Protein AF-0000000084493066 (afdb_homodimer)

Organism: NCBI:txid1637975

Foldseek 3Di:
DDPPPPPPCPPPPPDDPPVVVLVLLLVLLLVLLLVCCLVPNDVVDFLCSSCVSSPHHSVSSCVNPVTSVRSLVVNCVVCVVLLAQDQDQPLALQQLVRQLVSLVVSLVSCVVSSSNVRCVVPLVPDVVVVVVVVVSVVVQLVRNLVSLVVCVVVVFFDPPDDSSVLSVVLRVCSNCQNCCCVVPVDHDDSSVNSVVNCVNGGDPVSSCVSNVVVVHPDD/DDPPPPPPCPPPPPDDPPVVVLVLLLVLLLVLLLVCCLVPNDVVDFLCSSCVSSPHHSVSSCVNPVTSVRSLVVNCVVCVVLLAQDQDQPLALQQLVRQLVSLVVSLVSCVVSSSNVRCVVPLVPDVVVVVVVVVSVVVQLVRNLVSLVVCVVVVFFDPPDDSSVLSVVLRVCSNCQNCCCVVPVDHDDSSVNSVVNCVNGGDPVSSCVSCVVVVHPDD

InterPro domains:
  IPR001647 DNA-binding HTH domain, TetR-type [PF00440] (29-75)
  IPR001647 DNA-binding HTH domain, TetR-type [PR00455] (29-42)
  IPR001647 DNA-binding HTH domain, TetR-type [PR00455] (50-73)
  IPR001647 DNA-binding HTH domain, TetR-type [PS50977] (23-83)
  IPR009057 Homedomain-like superfamily [SSF46689] (17-90)
  IPR023772 DNA-binding HTH domain, TetR-type, conserved site [PS01081] (41-72)
  IPR036271 Tetracyclin repressor-like, C-terminal domain superfamily [SSF48498] (102-202)
  IPR050624 Nucleoid occlusion factor SlmA/HTH-type transcriptional regulator [PTHR43479] (20-199)

Radius of gyration: 29.88 Å; Cα contacts (8 Å, |Δi|>4): 413; chains: 2; bounding box: 154×66×51 Å

Nearest PDB structures (foldseek):
  5gpa-assembly1_A  TM=7.083E-01  e=5.013E-06  Halalkalibacterium halodurans C-125
  3q0v-assembly1_A  TM=7.610E-01  e=1.701E-05  Mycobacterium tuberculosis
  2id3-assembly1_A  TM=6.764E-01  e=6.650E-05  Streptomyces coelicolor
  2w53-assembly1_A  TM=7.267E-01  e=1.225E-04  Stenotrophomonas maltophilia
  5icj-assembly1_B  TM=6.086E-01  e=8.026E-05  Mycobacterium tuberculosis

Sequence (438 aa):
MSERDEGQLVGVFPSIPKQIRAQKKRLALLESGRSLFIEKGYEQTTAKDIASHAGVATGTFYRYFSDKRQLLLALLEDKMEELLPPVPNWMHRNPEQLLTSLLEHYINSLEAIGIHRVLPELLPKDPELSEVMLEARKSLHARIYKGLQSAKDEGLTWEDLDLDTVTWTIILMVENSPEKEEQSGSPLEYDEMAKVICRLVFPPQIMEKMYESNGETKRMSERDEGQLVGVFPSIPKQIRAQKKRLALLESGRSLFIEKGYEQTTAKDIASHAGVATGTFYRYFSDKRQLLLALLEDKMEELLPPVPNWMHRNPEQLLTSLLEHYINSLEAIGIHRVLPELLPKDPELSEVMLEARKSLHARIYKGLQSAKDEGLTWEDLDLDTVTWTIILMVENSPEKEEQSGSPLEYDEMAKVICRLVFPPQIMEKMYESNGETKR

Solvent-accessible surface area (backbone atoms only — not comparable to full-atom values): 24778 Å² total; per-residue (Å²): 137,83,82,78,79,78,76,78,78,74,72,76,69,79,73,72,52,69,66,58,50,51,50,50,50,51,50,36,39,47,54,28,38,51,52,41,30,61,73,64,29,62,88,74,49,47,60,57,55,23,16,53,69,44,72,45,54,54,69,59,43,53,74,76,26,91,44,62,64,55,45,48,52,50,51,46,63,74,40,42,76,60,70,46,79,83,73,73,64,71,80,47,56,50,45,46,60,52,41,21,52,52,47,50,51,44,52,53,51,37,61,69,67,38,60,74,75,48,42,67,65,41,39,75,76,29,67,69,59,36,50,53,53,48,49,52,45,38,53,50,47,52,54,45,34,52,41,50,48,54,34,41,76,70,66,47,34,56,85,87,58,55,59,66,60,47,40,50,49,51,51,49,50,60,73,43,47,89,46,35,33,79,54,66,73,45,78,79,48,48,59,55,52,19,48,54,52,43,56,71,43,27,44,68,71,50,51,52,49,38,27,49,78,63,72,45,69,88,126,137,86,80,78,78,78,76,77,80,74,72,77,69,79,74,72,54,71,65,58,50,49,50,48,52,53,49,36,40,47,55,28,39,50,53,40,30,60,74,63,28,60,88,73,50,47,60,57,56,24,14,54,69,44,71,45,54,54,68,58,43,53,75,76,27,91,44,60,64,54,46,49,52,50,51,47,63,74,40,42,76,60,72,47,80,83,73,74,65,70,80,47,58,50,46,46,62,51,42,20,52,52,48,48,53,45,53,52,50,38,62,69,67,39,60,75,75,47,43,66,66,42,39,77,76,30,65,68,61,35,49,53,52,49,50,52,43,38,53,48,47,53,53,45,36,51,40,50,49,53,34,40,76,71,65,46,37,56,86,87,58,54,58,67,59,48,40,50,49,50,50,51,51,59,73,44,46,88,46,35,31,79,56,68,72,44,75,79,50,48,58,55,52,19,46,53,52,42,58,72,43,27,44,68,72,51,52,54,51,36,25,50,76,63,71,46,70,88,126

Structure (mmCIF, N/CA/C/O backbone):
data_AF-0000000084493066-model_v1
#
loop_
_entity.id
_entity.type
_entity.pdbx_description
1 polymer 'AcrR family transcriptional regulator'
#
loop_
_atom_site.group_PDB
_atom_site.id
_atom_site.type_symbol
_atom_site.label_atom_id
_atom_site.label_alt_id
_atom_site.label_comp_id
_atom_site.label_asym_id
_atom_site.label_entity_id
_atom_site.label_seq_id
_atom_site.pdbx_PDB_ins_code
_atom_site.Cartn_x
_atom_site.Cartn_y
_atom_site.Cartn_z
_atom_site.occupancy
_atom_site.B_iso_or_equiv
_atom_site.auth_seq_id
_atom_site.auth_comp_id
_atom_site.auth_asym_id
_atom_site.auth_atom_id
_atom_site.pdbx_PDB_model_num
ATOM 1 N N . MET A 1 1 ? 76.062 35.188 25.078 1 29.89 1 MET A N 1
ATOM 2 C CA . MET A 1 1 ? 74.688 34.906 25.328 1 29.89 1 MET A CA 1
ATOM 3 C C . MET A 1 1 ? 73.875 35.031 24.047 1 29.89 1 MET A C 1
ATOM 5 O O . MET A 1 1 ? 73.562 36.156 23.594 1 29.89 1 MET A O 1
ATOM 9 N N . SER A 1 2 ? 74.062 34.125 22.953 1 36.69 2 SER A N 1
ATOM 10 C CA . SER A 1 2 ? 73.5 34 21.594 1 36.69 2 SER A CA 1
ATOM 11 C C . SER A 1 2 ? 72 33.812 21.594 1 36.69 2 SER A C 1
ATOM 13 O O . SER A 1 2 ? 71.5 32.938 22.266 1 36.69 2 SER A O 1
ATOM 15 N N . GLU A 1 3 ? 71.188 34.875 21.438 1 36.28 3 GLU A N 1
ATOM 16 C CA . GLU A 1 3 ? 69.75 35 21.297 1 36.28 3 GLU A CA 1
ATOM 17 C C . GLU A 1 3 ? 69.25 34.094 20.172 1 36.28 3 GLU A C 1
ATOM 19 O O . GLU A 1 3 ? 69.562 34.281 19 1 36.28 3 GLU A O 1
ATOM 24 N N . ARG A 1 4 ? 69.062 32.719 20.359 1 38.09 4 ARG A N 1
ATOM 25 C CA . ARG A 1 4 ? 68.438 31.75 19.5 1 38.09 4 ARG A CA 1
ATOM 26 C C . ARG A 1 4 ? 67.062 32.25 19.078 1 38.09 4 ARG A C 1
ATOM 28 O O . ARG A 1 4 ? 66.25 32.625 19.922 1 38.09 4 ARG A O 1
ATOM 35 N N . ASP A 1 5 ? 66.938 32.906 17.875 1 36.44 5 ASP A N 1
ATOM 36 C CA . ASP A 1 5 ? 65.75 33.25 17.094 1 36.44 5 ASP A CA 1
ATOM 37 C C . ASP A 1 5 ? 64.75 32.062 17.016 1 36.44 5 ASP A C 1
ATOM 39 O O . ASP A 1 5 ? 65.062 31.047 16.406 1 36.44 5 ASP A O 1
ATOM 43 N N . GLU A 1 6 ? 64.062 31.656 18.078 1 35.25 6 GLU A N 1
ATOM 44 C CA . GLU A 1 6 ? 62.969 30.688 18.062 1 35.25 6 GLU A CA 1
ATOM 45 C C . GLU A 1 6 ? 61.906 31.047 17.031 1 35.25 6 GLU A C 1
ATOM 47 O O . GLU A 1 6 ? 61.094 31.938 17.266 1 35.25 6 GLU A O 1
ATOM 52 N N . GLY A 1 7 ? 62.25 31.234 15.695 1 36.12 7 GLY A N 1
ATOM 53 C CA . GLY A 1 7 ? 61.25 31.391 14.641 1 36.12 7 GLY A CA 1
ATOM 54 C C . GLY A 1 7 ? 60.094 30.438 14.758 1 36.12 7 GLY A C 1
ATOM 55 O O . GLY A 1 7 ? 60.281 29.219 14.773 1 36.12 7 GLY A O 1
ATOM 56 N N . GLN A 1 8 ? 58.969 30.766 15.469 1 36.16 8 GLN A N 1
ATOM 57 C CA . GLN A 1 8 ? 57.688 30.109 15.57 1 36.16 8 GLN A CA 1
ATOM 58 C C . GLN A 1 8 ? 57.188 29.656 14.195 1 36.16 8 GLN A C 1
ATOM 60 O O . GLN A 1 8 ? 57.062 30.484 13.281 1 36.16 8 GLN A O 1
ATOM 65 N N . LEU A 1 9 ? 57.469 28.484 13.594 1 34.78 9 LEU A N 1
ATOM 66 C CA . LEU A 1 9 ? 56.844 27.766 12.492 1 34.78 9 LEU A CA 1
ATOM 67 C C . LEU A 1 9 ? 55.312 27.844 12.586 1 34.78 9 LEU A C 1
ATOM 69 O O . LEU A 1 9 ? 54.719 27.156 13.406 1 34.78 9 LEU A O 1
ATOM 73 N N . VAL A 1 10 ? 54.656 29 12.68 1 38.62 10 VAL A N 1
ATOM 74 C CA . VAL A 1 10 ? 53.219 29.016 12.484 1 38.62 10 VAL A CA 1
ATOM 75 C C . VAL A 1 10 ? 52.844 28.25 11.219 1 38.62 10 VAL A C 1
ATOM 77 O O . VAL A 1 10 ? 53.188 28.672 10.109 1 38.62 10 VAL A O 1
ATOM 80 N N . GLY A 1 11 ? 53 26.984 11.117 1 37.75 11 GLY A N 1
ATOM 81 C CA . GLY A 1 11 ? 52.5 26.172 10.023 1 37.75 11 GLY A CA 1
ATOM 82 C C . GLY A 1 11 ? 51.156 26.609 9.531 1 37.75 11 GLY A C 1
ATOM 83 O O . GLY A 1 11 ? 50.25 26.938 10.328 1 37.75 11 GLY A O 1
ATOM 84 N N . VAL A 1 12 ? 51 27.359 8.477 1 39.47 12 VAL A N 1
ATOM 85 C CA . VAL A 1 12 ? 49.812 27.625 7.688 1 39.47 12 VAL A CA 1
ATOM 86 C C . VAL A 1 12 ? 49 26.344 7.516 1 39.47 12 VAL A C 1
ATOM 88 O O . VAL A 1 12 ? 49.438 25.391 6.898 1 39.47 12 VAL A O 1
ATOM 91 N N . PHE A 1 13 ? 48.344 25.812 8.492 1 43.25 13 PHE A N 1
ATOM 92 C CA . PHE A 1 13 ? 47.406 24.719 8.211 1 43.25 13 PHE A CA 1
ATOM 93 C C . PHE A 1 13 ? 46.656 24.984 6.91 1 43.25 13 PHE A C 1
ATOM 95 O O . PHE A 1 13 ? 46.219 26.109 6.648 1 43.25 13 PHE A O 1
ATOM 102 N N . PRO A 1 14 ? 46.906 24.359 5.844 1 44.47 14 PRO A N 1
ATOM 103 C CA . PRO A 1 14 ? 46.188 24.578 4.586 1 44.47 14 PRO A CA 1
ATOM 104 C C . PRO A 1 14 ? 44.656 24.703 4.777 1 44.47 14 PRO A C 1
ATOM 106 O O . PRO A 1 14 ? 44.062 23.953 5.547 1 44.47 14 PRO A O 1
ATOM 109 N N . SER A 1 15 ? 44.094 25.875 4.875 1 49.03 15 SER A N 1
ATOM 110 C CA . SER A 1 15 ? 42.688 26.188 4.883 1 49.03 15 SER A CA 1
ATOM 111 C C . SER A 1 15 ? 41.938 25.359 3.84 1 49.03 15 SER A C 1
ATOM 113 O O . SER A 1 15 ? 42.406 25.203 2.709 1 49.03 15 SER A O 1
ATOM 115 N N . ILE A 1 16 ? 41.344 24.234 4.211 1 57.19 16 ILE A N 1
ATOM 116 C CA . ILE A 1 16 ? 40.469 23.484 3.32 1 57.19 16 ILE A CA 1
ATOM 117 C C . ILE A 1 16 ? 39.75 24.438 2.357 1 57.19 16 ILE A C 1
ATOM 119 O O . ILE A 1 16 ? 39.219 25.469 2.773 1 57.19 16 ILE A O 1
ATOM 123 N N . PRO A 1 17 ? 39.938 24.219 1.046 1 61.41 17 PRO A N 1
ATOM 124 C CA . PRO A 1 17 ? 39.312 25.094 0.057 1 61.41 17 PRO A CA 1
ATOM 125 C C . PRO A 1 17 ? 37.844 25.359 0.349 1 61.41 17 PRO A C 1
ATOM 127 O O . PRO A 1 17 ? 37.156 24.5 0.888 1 61.41 17 PRO A O 1
ATOM 130 N N . LYS A 1 18 ? 37.406 26.578 0.204 1 67.31 18 LYS A N 1
ATOM 131 C CA . LYS A 1 18 ? 36.062 27.078 0.444 1 67.31 18 LYS A CA 1
ATOM 132 C C . LYS A 1 18 ? 35.031 26.109 -0.131 1 67.31 18 LYS A C 1
ATOM 134 O O . LYS A 1 18 ? 33.969 25.875 0.482 1 67.31 18 LYS A O 1
ATOM 139 N N . GLN A 1 19 ? 35.406 25.453 -1.219 1 72.69 19 GLN A N 1
ATOM 140 C CA . GLN A 1 19 ? 34.469 24.562 -1.896 1 72.69 19 GLN A CA 1
ATOM 141 C C . GLN A 1 19 ? 34.281 23.281 -1.104 1 72.69 19 GLN A C 1
ATOM 143 O O . GLN A 1 19 ? 33.156 22.781 -1.002 1 72.69 19 GLN A O 1
ATOM 148 N N . ILE A 1 20 ? 35.406 22.812 -0.565 1 74.31 20 ILE A N 1
ATOM 149 C CA . ILE A 1 20 ? 35.312 21.578 0.209 1 74.31 20 ILE A CA 1
ATOM 150 C C . ILE A 1 20 ? 34.562 21.828 1.51 1 74.31 20 ILE A C 1
ATOM 152 O O . ILE A 1 20 ? 33.75 21 1.932 1 74.31 20 ILE A O 1
ATOM 156 N N . ARG A 1 21 ? 34.844 22.938 2.1 1 75 21 ARG A N 1
ATOM 157 C CA . ARG A 1 21 ? 34.156 23.297 3.33 1 75 21 ARG A CA 1
ATOM 158 C C . ARG A 1 21 ? 32.656 23.469 3.084 1 75 21 ARG A C 1
ATOM 160 O O . ARG A 1 21 ? 31.828 23.062 3.904 1 75 21 ARG A O 1
ATOM 167 N N . ALA A 1 22 ? 32.375 24.109 1.994 1 81.25 22 ALA A N 1
ATOM 168 C CA . ALA A 1 22 ? 30.984 24.312 1.622 1 81.25 22 ALA A CA 1
ATOM 169 C C . ALA A 1 22 ? 30.266 22.969 1.421 1 81.25 22 ALA A C 1
ATOM 171 O O . ALA A 1 22 ? 29.141 22.797 1.887 1 81.25 22 ALA A O 1
ATOM 172 N N . GLN A 1 23 ? 30.969 22.094 0.853 1 86.25 23 GLN A N 1
ATOM 173 C CA . GLN A 1 23 ? 30.391 20.766 0.607 1 86.25 23 GLN A CA 1
ATOM 174 C C . GLN A 1 23 ? 30.203 20 1.912 1 86.25 23 GLN A C 1
ATOM 176 O O . GLN A 1 23 ? 29.203 19.297 2.084 1 86.25 23 GLN A O 1
ATOM 181 N N . LYS A 1 24 ? 31.125 20.188 2.773 1 89.44 24 LYS A N 1
ATOM 182 C CA . LYS A 1 24 ? 31.031 19.516 4.066 1 89.44 24 LYS A CA 1
ATOM 183 C C . LYS A 1 24 ? 29.844 20.047 4.879 1 89.44 24 LYS A C 1
ATOM 185 O O . LYS A 1 24 ? 29.125 19.266 5.512 1 89.44 24 LYS A O 1
ATOM 190 N N . LYS A 1 25 ? 29.688 21.359 4.855 1 91.62 25 LYS A N 1
ATOM 191 C CA . LYS A 1 25 ? 28.578 21.953 5.578 1 91.62 25 LYS A CA 1
ATOM 192 C C . LYS A 1 25 ? 27.234 21.516 4.988 1 91.62 25 LYS A C 1
ATOM 194 O O . LYS A 1 25 ? 26.312 21.203 5.727 1 91.62 25 LYS A O 1
ATOM 199 N N . ARG A 1 26 ? 27.188 21.516 3.709 1 93.31 26 ARG A N 1
ATOM 200 C CA . ARG A 1 26 ? 25.969 21.078 3.043 1 93.31 26 ARG A CA 1
ATOM 201 C C . ARG A 1 26 ? 25.625 19.641 3.424 1 93.31 26 ARG A C 1
ATOM 203 O O . ARG A 1 26 ? 24.469 19.328 3.736 1 93.31 26 ARG A O 1
ATOM 210 N N . LEU A 1 27 ? 26.672 18.812 3.432 1 94.62 27 LEU A N 1
ATOM 211 C CA . LEU A 1 27 ? 26.469 17.406 3.77 1 94.62 27 LEU A CA 1
ATOM 212 C C . LEU A 1 27 ? 26.047 17.25 5.227 1 94.62 27 LEU A C 1
ATOM 214 O O . LEU A 1 27 ? 25.203 16.422 5.547 1 94.62 27 LEU A O 1
ATOM 218 N N . ALA A 1 28 ? 26.641 18.047 6.039 1 95.56 28 ALA A N 1
ATOM 219 C CA . ALA A 1 28 ? 26.281 18.016 7.453 1 95.56 28 ALA A CA 1
ATOM 220 C C . ALA A 1 28 ? 24.812 18.391 7.656 1 95.56 28 ALA A C 1
ATOM 222 O O . ALA A 1 28 ? 24.109 17.781 8.469 1 95.56 28 ALA A O 1
ATOM 223 N N . LEU A 1 29 ? 24.406 19.375 6.938 1 96.56 29 LEU A N 1
ATOM 224 C CA . LEU A 1 29 ? 23 19.797 7.016 1 96.56 29 LEU A CA 1
ATOM 225 C C . LEU A 1 29 ? 22.078 18.719 6.5 1 96.56 29 LEU A C 1
ATOM 227 O O . LEU A 1 29 ? 21.031 18.438 7.113 1 96.56 29 LEU A O 1
ATOM 231 N N . LEU A 1 30 ? 22.469 18.078 5.445 1 96 30 LEU A N 1
ATOM 232 C CA . LEU A 1 30 ? 21.656 17 4.879 1 96 30 LEU A CA 1
ATOM 233 C C . LEU A 1 30 ? 21.531 15.844 5.863 1 96 30 LEU A C 1
ATOM 235 O O . LEU A 1 30 ? 20.422 15.359 6.117 1 96 30 LEU A O 1
ATOM 239 N N . GLU A 1 31 ? 22.594 15.461 6.465 1 95.88 31 GLU A N 1
ATOM 240 C CA . GLU A 1 31 ? 22.594 14.336 7.398 1 95.88 31 GLU A CA 1
ATOM 241 C C . GLU A 1 31 ? 21.828 14.68 8.672 1 95.88 31 GLU A C 1
ATOM 243 O O . GLU A 1 31 ? 21.125 13.828 9.219 1 95.88 31 GLU A O 1
ATOM 248 N N . SER A 1 32 ? 21.953 15.883 9.094 1 97.38 32 SER A N 1
ATOM 249 C CA . SER A 1 32 ? 21.219 16.344 10.266 1 97.38 32 SER A CA 1
ATOM 250 C C . SER A 1 32 ? 19.719 16.375 9.984 1 97.38 32 SER A C 1
ATOM 252 O O . SER A 1 32 ? 18.922 15.93 10.812 1 97.38 32 SER A O 1
ATOM 254 N N . GLY A 1 33 ? 19.375 16.922 8.812 1 96.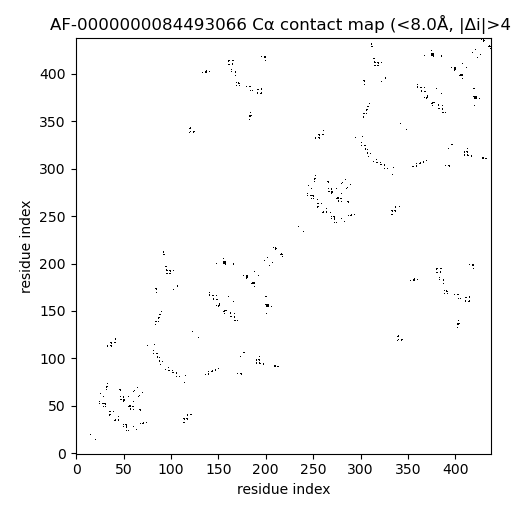56 33 GLY A N 1
ATOM 255 C CA . GLY A 1 33 ? 17.984 16.922 8.414 1 96.56 33 GLY A CA 1
ATOM 256 C C . GLY A 1 33 ? 17.391 15.523 8.359 1 96.56 33 GLY A C 1
ATOM 257 O O . GLY A 1 33 ? 16.297 15.281 8.891 1 96.56 33 GLY A O 1
ATOM 258 N N . ARG A 1 34 ? 18.109 14.625 7.773 1 95.19 34 ARG A N 1
ATOM 259 C CA . ARG A 1 34 ? 17.672 13.242 7.684 1 95.19 34 ARG A CA 1
ATOM 260 C C . ARG A 1 34 ? 17.406 12.656 9.062 1 95.19 34 ARG A C 1
ATOM 262 O O . ARG A 1 34 ? 16.328 12.117 9.32 1 95.19 34 ARG A O 1
ATOM 269 N N . SER A 1 35 ? 18.359 12.812 9.938 1 96.31 35 SER A N 1
ATOM 270 C CA . SER A 1 35 ? 18.25 12.273 11.289 1 96.31 35 SER A CA 1
ATOM 271 C C . SER A 1 35 ? 17.047 12.852 12.023 1 96.31 35 SER A C 1
ATOM 273 O O . SER A 1 35 ? 16.266 12.109 12.625 1 96.31 35 SER A O 1
ATOM 275 N N . LEU A 1 36 ? 16.891 14.078 11.898 1 96.94 36 LEU A N 1
ATOM 276 C CA . LEU A 1 36 ? 15.828 14.758 12.641 1 96.94 36 LEU A CA 1
ATOM 277 C C . LEU A 1 36 ? 14.453 14.438 12.047 1 96.94 36 LEU A C 1
ATOM 279 O O . LEU A 1 36 ? 13.484 14.25 12.781 1 96.94 36 LEU A O 1
ATOM 283 N N . PHE A 1 37 ? 14.375 14.383 10.672 1 95.06 37 PHE A N 1
ATOM 284 C CA . PHE A 1 37 ? 13.125 14.031 10.023 1 95.06 37 PHE A CA 1
ATOM 285 C C . PHE A 1 37 ? 12.664 12.641 10.453 1 95.06 37 PHE A C 1
ATOM 287 O O . PHE A 1 37 ? 11.477 12.406 10.672 1 95.06 37 PHE A O 1
ATOM 294 N N . ILE A 1 38 ? 13.602 11.758 10.625 1 92.94 38 ILE A N 1
ATOM 295 C CA . ILE A 1 38 ? 13.289 10.383 10.992 1 92.94 38 ILE A CA 1
ATOM 296 C C . ILE A 1 38 ? 12.922 10.305 12.469 1 92.94 38 ILE A C 1
ATOM 298 O O . ILE A 1 38 ? 11.969 9.617 12.844 1 92.94 38 ILE A O 1
ATOM 302 N N . GLU A 1 39 ? 13.555 11.039 13.273 1 92.56 39 GLU A N 1
ATOM 303 C CA . GLU A 1 39 ? 13.398 10.969 14.727 1 92.56 39 GLU A CA 1
ATOM 304 C C . GLU A 1 39 ? 12.141 11.703 15.18 1 92.56 39 GLU A C 1
ATOM 306 O O . GLU A 1 39 ? 11.359 11.172 15.969 1 92.56 39 GLU A O 1
ATOM 311 N N . LYS A 1 40 ? 11.914 12.914 14.625 1 90.19 40 LYS A N 1
ATOM 312 C CA . LYS A 1 40 ? 10.883 13.789 15.172 1 90.19 40 LYS A CA 1
ATOM 313 C C . LYS A 1 40 ? 9.734 13.969 14.18 1 90.19 40 LYS A C 1
ATOM 315 O O . LYS A 1 40 ? 8.664 14.445 14.547 1 90.19 40 LYS A O 1
ATOM 320 N N . GLY A 1 41 ? 10.039 13.555 13 1 89.81 41 GLY A N 1
ATOM 321 C CA . GLY A 1 41 ? 9.062 13.844 11.961 1 89.81 41 GLY A CA 1
ATOM 322 C C . GLY A 1 41 ? 9.367 15.125 11.203 1 89.81 41 GLY A C 1
ATOM 323 O O . GLY A 1 41 ? 10.109 15.977 11.688 1 89.81 41 GLY A O 1
ATOM 324 N N . TYR A 1 42 ? 8.82 15.281 10.07 1 91.38 42 TYR A N 1
ATOM 325 C CA . TYR A 1 42 ? 9.078 16.406 9.188 1 91.38 42 TYR A CA 1
ATOM 326 C C . TYR A 1 42 ? 8.484 17.688 9.758 1 91.38 42 TYR A C 1
ATOM 328 O O . TYR A 1 42 ? 9.164 18.719 9.836 1 91.38 42 TYR A O 1
ATOM 336 N N . GLU A 1 43 ? 7.23 17.609 10.164 1 87.62 43 GLU A N 1
ATOM 337 C CA . GLU A 1 43 ? 6.512 18.797 10.609 1 87.62 43 GLU A CA 1
ATOM 338 C C . GLU A 1 43 ? 7.121 19.359 11.898 1 87.62 43 GLU A C 1
ATOM 340 O O . GLU A 1 43 ? 7.176 20.578 12.086 1 87.62 43 GLU A O 1
ATOM 345 N N . GLN A 1 44 ? 7.652 18.562 12.656 1 91 44 GLN A N 1
ATOM 346 C CA . GLN A 1 44 ? 8.156 18.969 13.961 1 91 44 GLN A CA 1
ATOM 347 C C . GLN A 1 44 ? 9.617 19.406 13.875 1 91 44 GLN A C 1
ATOM 349 O O . GLN A 1 44 ? 10.203 19.828 14.875 1 91 44 GLN A O 1
ATOM 354 N N . THR A 1 45 ? 10.195 19.281 12.742 1 96.12 45 THR A N 1
ATOM 355 C CA . THR A 1 45 ? 11.594 19.672 12.555 1 96.12 45 THR A CA 1
ATOM 356 C C . THR A 1 45 ? 11.68 21.047 11.914 1 96.12 45 THR A C 1
ATOM 358 O O . THR A 1 45 ? 10.953 21.344 10.961 1 96.12 45 THR A O 1
ATOM 361 N N . THR A 1 46 ? 12.594 21.922 12.438 1 96.75 46 THR A N 1
ATOM 362 C CA . THR A 1 46 ? 12.766 23.266 11.883 1 96.75 46 THR A CA 1
ATOM 363 C C . THR A 1 46 ? 14.18 23.438 11.328 1 96.75 46 THR A C 1
ATOM 365 O O . THR A 1 46 ? 15.062 22.609 11.594 1 96.75 46 THR A O 1
ATOM 368 N N . ALA A 1 47 ? 14.281 24.516 10.562 1 97.25 47 ALA A N 1
ATOM 369 C CA . ALA A 1 47 ? 15.602 24.875 10.055 1 97.25 47 ALA A CA 1
ATOM 370 C C . ALA A 1 47 ? 16.578 25.125 11.211 1 97.25 47 ALA A C 1
ATOM 372 O O . ALA A 1 47 ? 17.75 24.734 11.141 1 97.25 47 ALA A O 1
ATOM 373 N N . LYS A 1 48 ? 16.094 25.703 12.219 1 97.62 48 LYS A N 1
ATOM 374 C CA . LYS A 1 48 ? 16.906 25.969 13.398 1 97.62 48 LYS A CA 1
ATOM 375 C C . LYS A 1 48 ? 17.375 24.672 14.047 1 97.62 48 LYS A C 1
ATOM 377 O O . LYS A 1 48 ? 18.531 24.562 14.438 1 97.62 48 LYS A O 1
ATOM 382 N N . ASP A 1 49 ? 16.469 23.719 14.172 1 97.88 49 ASP A N 1
ATOM 383 C CA . ASP A 1 49 ? 16.828 22.422 14.719 1 97.88 49 ASP A CA 1
ATOM 384 C C . ASP A 1 49 ? 17.953 21.766 13.906 1 97.88 49 ASP A C 1
ATOM 386 O O . ASP A 1 49 ? 18.906 21.25 14.477 1 97.88 49 ASP A O 1
ATOM 390 N N . ILE A 1 50 ? 17.812 21.828 12.586 1 98.25 50 ILE A N 1
ATOM 391 C CA . ILE A 1 50 ? 18.75 21.172 11.68 1 98.25 50 ILE A CA 1
ATOM 392 C C . ILE A 1 50 ? 20.109 21.844 11.773 1 98.25 50 ILE A C 1
ATOM 394 O O . ILE A 1 50 ? 21.141 21.156 11.883 1 98.25 50 ILE A O 1
ATOM 398 N N . ALA A 1 51 ? 20.109 23.172 11.75 1 97.94 51 ALA A N 1
ATOM 399 C CA . ALA A 1 51 ? 21.359 23.922 11.859 1 97.94 51 ALA A CA 1
ATOM 400 C C . ALA A 1 51 ? 22.078 23.609 13.164 1 97.94 51 ALA A C 1
ATOM 402 O O . ALA A 1 51 ? 23.281 23.297 13.156 1 97.94 51 ALA A O 1
ATOM 403 N N . SER A 1 52 ? 21.344 23.641 14.227 1 98.06 52 SER A N 1
ATOM 404 C CA . SER A 1 52 ? 21.906 23.344 15.547 1 98.06 52 SER A CA 1
ATOM 405 C C . SER A 1 52 ? 22.484 21.938 15.594 1 98.06 52 SER A C 1
ATOM 407 O O . SER A 1 52 ? 23.594 21.734 16.078 1 98.06 52 SER A O 1
ATOM 409 N N . HIS A 1 53 ? 21.766 21.016 15.086 1 97.75 53 HIS A N 1
ATOM 410 C CA . HIS A 1 53 ? 22.219 19.625 15.07 1 97.75 53 HIS A CA 1
ATOM 411 C C . HIS A 1 53 ? 23.469 19.453 14.227 1 97.75 53 HIS A C 1
ATOM 413 O O . HIS A 1 53 ? 24.344 18.641 14.547 1 97.75 53 HIS A O 1
ATOM 419 N N . ALA A 1 54 ? 23.594 20.219 13.188 1 97.25 54 ALA A N 1
ATOM 420 C CA . ALA A 1 54 ? 24.734 20.156 12.281 1 97.25 54 ALA A CA 1
ATOM 421 C C . ALA A 1 54 ? 25.922 20.953 12.836 1 97.25 54 ALA A C 1
ATOM 423 O O . ALA A 1 54 ? 27.016 20.938 12.266 1 97.25 54 ALA A O 1
ATOM 424 N N . GLY A 1 55 ? 25.688 21.719 13.867 1 96.69 55 GLY A N 1
ATOM 425 C CA . GLY A 1 55 ? 26.75 22.484 14.492 1 96.69 55 GLY A CA 1
ATOM 426 C C . GLY A 1 55 ? 27.078 23.766 13.75 1 96.69 55 GLY A C 1
ATOM 427 O O . GLY A 1 55 ? 28.234 24.188 13.695 1 96.69 55 GLY A O 1
ATOM 428 N N . VAL A 1 56 ? 26.125 24.312 13.094 1 96.06 56 VAL A N 1
ATOM 429 C CA . VAL A 1 56 ? 26.328 25.547 12.359 1 96.06 56 VAL A CA 1
ATOM 430 C C . VAL A 1 56 ? 25.266 26.562 12.758 1 96.06 56 VAL A C 1
ATOM 432 O O . VAL A 1 56 ? 24.297 26.234 13.438 1 96.06 56 VAL A O 1
ATOM 435 N N . ALA A 1 57 ? 25.484 27.781 12.336 1 95 57 ALA A N 1
ATOM 436 C CA . ALA A 1 57 ? 24.516 28.844 12.578 1 95 57 ALA A CA 1
ATOM 437 C C . ALA A 1 57 ? 23.297 28.672 11.68 1 95 57 ALA A C 1
ATOM 439 O O . ALA A 1 57 ? 23.406 28.156 10.562 1 95 57 ALA A O 1
ATOM 440 N N . THR A 1 58 ? 22.125 29.125 12.172 1 96.19 58 THR A N 1
ATOM 441 C CA . THR A 1 58 ? 20.891 29.047 11.398 1 96.19 58 THR A CA 1
ATOM 442 C C . THR A 1 58 ? 21.031 29.766 10.062 1 96.19 58 THR A C 1
ATOM 444 O O . THR A 1 58 ? 20.484 29.328 9.047 1 96.19 58 THR A O 1
ATOM 447 N N . GLY A 1 59 ? 21.781 30.875 10.031 1 95.75 59 GLY A N 1
ATOM 448 C CA . GLY A 1 59 ? 22.047 31.594 8.797 1 95.75 59 GLY A CA 1
ATOM 449 C C . GLY A 1 59 ? 22.766 30.766 7.762 1 95.75 59 GLY A C 1
ATOM 450 O O . GLY A 1 59 ? 22.531 30.922 6.562 1 95.75 59 GLY A O 1
ATOM 451 N N . THR A 1 60 ? 23.656 29.938 8.234 1 95.06 60 THR A N 1
ATOM 452 C CA . THR A 1 60 ? 24.391 29.031 7.359 1 95.06 60 THR A CA 1
ATOM 453 C C . THR A 1 60 ? 23.438 28.062 6.652 1 95.06 60 THR A C 1
ATOM 455 O O . THR A 1 60 ? 23.625 27.75 5.48 1 95.06 60 THR A O 1
ATOM 458 N N . PHE A 1 61 ? 22.359 27.562 7.375 1 97.12 61 PHE A N 1
ATOM 459 C CA . PHE A 1 61 ? 21.344 26.734 6.75 1 97.12 61 PHE A CA 1
ATOM 460 C C . PHE A 1 61 ? 20.766 27.406 5.512 1 97.12 61 PHE A C 1
ATOM 462 O O . PHE A 1 61 ? 20.688 26.797 4.449 1 97.12 61 PHE A O 1
ATOM 469 N N . TYR A 1 62 ? 20.516 28.625 5.594 1 96.19 62 TYR A N 1
ATOM 470 C CA . TYR A 1 62 ? 19.781 29.344 4.555 1 96.19 62 TYR A CA 1
ATOM 471 C C . TYR A 1 62 ? 20.719 29.734 3.41 1 96.19 62 TYR A C 1
ATOM 473 O O . TYR A 1 62 ? 20.25 30.156 2.348 1 96.19 62 TYR A O 1
ATOM 481 N N . ARG A 1 63 ? 22 29.641 3.611 1 95.25 63 ARG A N 1
ATOM 482 C CA . ARG A 1 63 ? 22.953 29.781 2.514 1 95.25 63 ARG A CA 1
ATOM 483 C C . ARG A 1 63 ? 22.844 28.609 1.539 1 95.25 63 ARG A C 1
ATOM 485 O O . ARG A 1 63 ? 23.094 28.766 0.344 1 95.25 63 ARG A O 1
ATOM 492 N N . TYR A 1 64 ? 22.391 27.516 2.074 1 95.44 64 TYR A N 1
ATOM 493 C CA . TYR A 1 64 ? 22.391 26.297 1.267 1 95.44 64 TYR A CA 1
ATOM 494 C C . TYR A 1 64 ? 20.969 25.891 0.887 1 95.44 64 TYR A C 1
ATOM 496 O O . TYR A 1 64 ? 20.75 25.328 -0.186 1 95.44 64 TYR A O 1
ATOM 504 N N . PHE A 1 65 ? 20.047 26.125 1.824 1 96.81 65 PHE A N 1
ATOM 505 C CA . PHE A 1 65 ? 18.656 25.734 1.606 1 96.81 65 PHE A CA 1
ATOM 506 C C . PHE A 1 65 ? 17.719 26.875 1.969 1 96.81 65 PHE A C 1
ATOM 508 O O . PHE A 1 65 ? 17.875 27.5 3.014 1 96.81 65 PHE A O 1
ATOM 515 N N . SER A 1 66 ? 16.719 27.078 1.146 1 96 66 SER A N 1
ATOM 516 C CA . SER A 1 66 ? 15.75 28.125 1.402 1 96 66 SER A CA 1
ATOM 517 C C . SER A 1 66 ? 14.812 27.75 2.543 1 96 66 SER A C 1
ATOM 519 O O . SER A 1 66 ? 14.297 28.625 3.244 1 96 66 SER A O 1
ATOM 521 N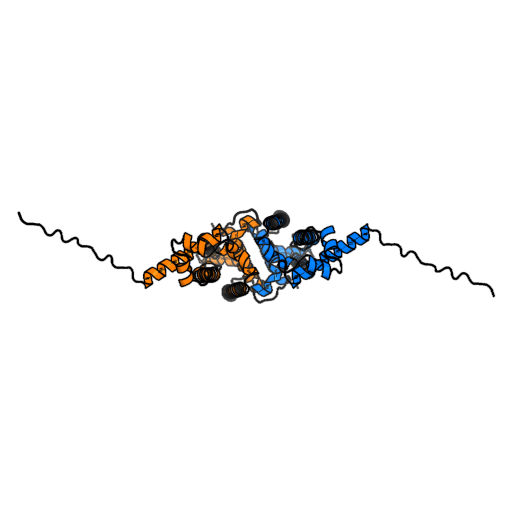 N . ASP A 1 67 ? 14.602 26.422 2.703 1 94.69 67 ASP A N 1
ATOM 522 C CA . ASP A 1 67 ? 13.727 25.891 3.748 1 94.69 67 ASP A CA 1
ATOM 523 C C . ASP A 1 67 ? 13.953 24.391 3.939 1 94.69 67 ASP A C 1
ATOM 525 O O . ASP A 1 67 ? 14.789 23.797 3.264 1 94.69 67 ASP A O 1
ATOM 529 N N . LYS A 1 68 ? 13.258 23.812 4.855 1 94.19 68 LYS A N 1
ATOM 530 C CA . LYS A 1 68 ? 13.438 22.391 5.141 1 94.19 68 LYS A CA 1
ATOM 531 C C . LYS A 1 68 ? 12.938 21.531 3.984 1 94.19 68 LYS A C 1
ATOM 533 O O . LYS A 1 68 ? 13.414 20.406 3.777 1 94.19 68 LYS A O 1
ATOM 538 N N . ARG A 1 69 ? 12.008 22.031 3.201 1 93.38 69 ARG A N 1
ATOM 539 C CA . ARG A 1 69 ? 11.516 21.297 2.041 1 93.38 69 ARG A CA 1
ATOM 540 C C . ARG A 1 69 ? 12.609 21.125 0.992 1 93.38 69 ARG A C 1
ATOM 542 O O . ARG A 1 69 ? 12.766 20.047 0.427 1 93.38 69 ARG A O 1
ATOM 549 N N . GLN A 1 70 ? 13.242 22.172 0.747 1 94.69 70 GLN A N 1
ATOM 550 C CA . GLN A 1 70 ? 14.336 22.078 -0.217 1 94.69 70 GLN A CA 1
ATOM 551 C C . GLN A 1 70 ? 15.383 21.062 0.24 1 94.69 70 GLN A C 1
ATOM 553 O O . GLN A 1 70 ? 15.922 20.312 -0.572 1 94.69 70 GLN A O 1
ATOM 558 N N . LEU A 1 71 ? 15.711 21.125 1.52 1 96.12 71 LEU A N 1
ATOM 559 C CA . LEU A 1 71 ? 16.656 20.141 2.055 1 96.12 71 LEU A CA 1
ATOM 560 C C . LEU A 1 71 ? 16.125 18.719 1.876 1 96.12 71 LEU A C 1
ATOM 562 O O . LEU A 1 71 ? 16.875 17.828 1.462 1 96.12 71 LEU A O 1
ATOM 566 N N . LEU A 1 72 ? 14.883 18.5 2.182 1 93.56 72 LEU A N 1
ATOM 567 C CA . LEU A 1 72 ? 14.273 17.188 2.033 1 93.56 72 LEU A CA 1
ATOM 568 C C . LEU A 1 72 ? 14.336 16.719 0.584 1 93.56 72 LEU A C 1
ATOM 570 O O . LEU A 1 72 ? 14.672 15.555 0.316 1 93.56 72 LEU A O 1
ATOM 574 N N . LEU A 1 73 ? 14.008 17.594 -0.344 1 92.19 73 LEU A N 1
ATOM 575 C CA . LEU A 1 73 ? 14.039 17.25 -1.76 1 92.19 73 LEU A CA 1
ATOM 576 C C . LEU A 1 73 ? 15.453 16.859 -2.186 1 92.19 73 LEU A C 1
ATOM 578 O O . LEU A 1 73 ? 15.625 15.914 -2.961 1 92.19 73 LEU A O 1
ATOM 582 N N . ALA A 1 74 ? 16.359 17.578 -1.644 1 93.06 74 ALA A N 1
ATOM 583 C CA . ALA A 1 74 ? 17.766 17.25 -1.942 1 93.06 74 ALA A CA 1
ATOM 584 C C . ALA A 1 74 ? 18.125 15.875 -1.404 1 93.06 74 ALA A C 1
ATOM 586 O O . ALA A 1 74 ? 18.812 15.102 -2.076 1 93.06 74 ALA A O 1
ATOM 587 N N . LEU A 1 75 ? 17.688 15.555 -0.229 1 92.81 75 LEU A N 1
ATOM 588 C CA . LEU A 1 75 ? 17.906 14.25 0.373 1 92.81 75 LEU A CA 1
ATOM 589 C C . LEU A 1 75 ? 17.297 13.148 -0.481 1 92.81 75 LEU A C 1
ATOM 591 O O . LEU A 1 75 ? 17.938 12.125 -0.749 1 92.81 75 LEU A O 1
ATOM 595 N N . LEU A 1 76 ? 16.094 13.344 -0.927 1 91.62 76 LEU A N 1
ATOM 596 C CA . LEU A 1 76 ? 15.367 12.359 -1.717 1 91.62 76 LEU A CA 1
ATOM 597 C C . LEU A 1 76 ? 16.031 12.148 -3.074 1 91.62 76 LEU A C 1
ATOM 599 O O . LEU A 1 76 ? 16.125 11.016 -3.555 1 91.62 76 LEU A O 1
ATOM 603 N N . GLU A 1 77 ? 16.422 13.227 -3.646 1 89.44 77 GLU A N 1
ATOM 604 C CA . GLU A 1 77 ? 17.109 13.133 -4.93 1 89.44 77 GLU A CA 1
ATOM 605 C C . GLU A 1 77 ? 18.406 12.352 -4.805 1 89.44 77 GLU A C 1
ATOM 607 O O . GLU A 1 77 ? 18.719 11.5 -5.645 1 89.44 77 GLU A O 1
ATOM 612 N N . ASP A 1 78 ? 19.078 12.625 -3.738 1 88.19 78 ASP A N 1
ATOM 613 C CA . ASP A 1 78 ? 20.359 11.969 -3.488 1 88.19 78 ASP A CA 1
ATOM 614 C C . ASP A 1 78 ? 20.172 10.469 -3.24 1 88.19 78 ASP A C 1
ATOM 616 O O . ASP A 1 78 ? 21.047 9.664 -3.576 1 88.19 78 ASP A O 1
ATOM 620 N N . LYS A 1 79 ? 19.047 10.102 -2.701 1 90.5 79 LYS A N 1
ATOM 621 C CA . LYS A 1 79 ? 18.844 8.727 -2.271 1 90.5 79 LYS A CA 1
ATOM 622 C C . LYS A 1 79 ? 17.797 8.031 -3.129 1 90.5 79 LYS A C 1
ATOM 624 O O . LYS A 1 79 ? 17.281 6.973 -2.76 1 90.5 79 LYS A O 1
ATOM 629 N N . MET A 1 80 ? 17.422 8.555 -4.246 1 87.69 80 MET A N 1
ATOM 630 C CA . MET A 1 80 ? 16.312 8.078 -5.066 1 87.69 80 MET A CA 1
ATOM 631 C C . MET A 1 80 ? 16.531 6.629 -5.492 1 87.69 80 MET A C 1
ATOM 633 O O . MET A 1 80 ? 15.617 5.809 -5.426 1 87.69 80 MET A O 1
ATOM 637 N N . GLU A 1 81 ? 17.719 6.297 -5.879 1 85.06 81 GLU A N 1
ATOM 638 C CA . GLU A 1 81 ? 18.031 4.945 -6.352 1 85.06 81 GLU A CA 1
ATOM 639 C C . GLU A 1 81 ? 17.812 3.918 -5.242 1 85.06 81 GLU A C 1
ATOM 641 O O . GLU A 1 81 ? 17.391 2.795 -5.504 1 85.06 81 GLU A O 1
ATOM 646 N N . GLU A 1 82 ? 18.109 4.332 -4.027 1 89.94 82 GLU A N 1
ATOM 647 C CA . GLU A 1 82 ? 17.969 3.432 -2.885 1 89.94 82 GLU A CA 1
ATOM 648 C C . GLU A 1 82 ? 16.516 3.332 -2.436 1 89.94 82 GLU A C 1
ATOM 650 O O . GLU A 1 82 ? 16.125 2.377 -1.756 1 89.94 82 GLU A O 1
ATOM 655 N N . LEU A 1 83 ? 15.766 4.289 -2.805 1 91.38 83 LEU A N 1
ATOM 656 C CA . LEU A 1 83 ? 14.367 4.34 -2.371 1 91.38 83 LEU A CA 1
ATOM 657 C C . LEU A 1 83 ? 13.492 3.471 -3.262 1 91.38 83 LEU A C 1
ATOM 659 O O . LEU A 1 83 ? 12.422 3.025 -2.842 1 91.38 83 LEU A O 1
ATOM 663 N N . LEU A 1 84 ? 13.969 3.172 -4.469 1 92.75 84 LEU A N 1
ATOM 664 C CA . LEU A 1 84 ? 13.156 2.412 -5.414 1 92.75 84 LEU A CA 1
ATOM 665 C C . LEU A 1 84 ? 13.484 0.925 -5.34 1 92.75 84 LEU A C 1
ATOM 667 O O . LEU A 1 84 ? 14.648 0.547 -5.176 1 92.75 84 LEU A O 1
ATOM 671 N N . PRO A 1 85 ? 12.461 0.077 -5.5 1 95.69 85 PRO A N 1
ATOM 672 C CA . PRO A 1 85 ? 12.695 -1.366 -5.594 1 95.69 85 PRO A CA 1
ATOM 673 C C . PRO A 1 85 ? 13.672 -1.736 -6.707 1 95.69 85 PRO A C 1
ATOM 675 O O . PRO A 1 85 ? 13.742 -1.046 -7.727 1 95.69 85 PRO A O 1
ATOM 678 N N . PRO A 1 86 ? 14.398 -2.822 -6.504 1 96.44 86 PRO A N 1
ATOM 679 C CA . PRO A 1 86 ? 15.312 -3.293 -7.551 1 96.44 86 PRO A CA 1
ATOM 680 C C . PRO A 1 86 ? 14.578 -3.906 -8.742 1 96.44 86 PRO A C 1
ATOM 682 O O . PRO A 1 86 ? 13.453 -4.395 -8.594 1 96.44 86 PRO A O 1
ATOM 685 N N . VAL A 1 87 ? 15.211 -3.857 -9.859 1 97.31 87 VAL A N 1
ATOM 686 C CA . VAL A 1 87 ? 14.719 -4.508 -11.07 1 97.31 87 VAL A CA 1
ATOM 687 C C . VAL A 1 87 ? 15.461 -5.824 -11.289 1 97.31 87 VAL A C 1
ATOM 689 O O . VAL A 1 87 ? 16.641 -5.824 -11.641 1 97.31 87 VAL A O 1
ATOM 692 N N . PRO A 1 88 ? 14.812 -6.926 -11.117 1 97.31 88 PRO A N 1
ATOM 693 C CA . PRO A 1 88 ? 15.5 -8.219 -11.234 1 97.31 88 PRO A CA 1
ATOM 694 C C . PRO A 1 88 ? 15.773 -8.609 -12.68 1 97.31 88 PRO A C 1
ATOM 696 O O . PRO A 1 88 ? 15.031 -8.219 -13.586 1 97.31 88 PRO A O 1
ATOM 699 N N . ASN A 1 89 ? 16.844 -9.336 -12.859 1 96.69 89 ASN A N 1
ATOM 700 C CA . ASN A 1 89 ? 17.031 -10.102 -14.086 1 96.69 89 ASN A CA 1
ATOM 701 C C . ASN A 1 89 ? 16.219 -11.398 -14.07 1 96.69 89 ASN A C 1
ATOM 703 O O . ASN A 1 89 ? 16.609 -12.367 -13.422 1 96.69 89 ASN A O 1
ATOM 707 N N . TRP A 1 90 ? 15.219 -11.438 -14.836 1 95.88 90 TRP A N 1
ATOM 708 C CA . TRP A 1 90 ? 14.273 -12.547 -14.789 1 95.88 90 TRP A CA 1
ATOM 709 C C . TRP A 1 90 ? 14.844 -13.773 -15.484 1 95.88 90 TRP A C 1
ATOM 711 O O . TRP A 1 90 ? 14.305 -14.883 -15.344 1 95.88 90 TRP A O 1
ATOM 721 N N . MET A 1 91 ? 15.883 -13.609 -16.234 1 93.5 91 MET A N 1
ATOM 722 C CA . MET A 1 91 ? 16.469 -14.711 -16.984 1 93.5 91 MET A CA 1
ATOM 723 C C . MET A 1 91 ? 17.625 -15.344 -16.219 1 93.5 91 MET A C 1
ATOM 725 O O . MET A 1 91 ? 18.344 -16.188 -16.766 1 93.5 91 MET A O 1
ATOM 729 N N . HIS A 1 92 ? 17.812 -14.914 -15.016 1 93.5 92 HIS A N 1
ATOM 730 C CA . HIS A 1 92 ? 18.844 -15.492 -14.156 1 93.5 92 HIS A CA 1
ATOM 731 C C . HIS A 1 92 ? 18.609 -16.984 -13.953 1 93.5 92 HIS A C 1
ATOM 733 O O . HIS A 1 92 ? 17.469 -17.438 -13.891 1 93.5 92 HIS A O 1
ATOM 739 N N . ARG A 1 93 ? 19.625 -17.734 -13.695 1 91.19 93 ARG A N 1
ATOM 740 C CA . ARG A 1 93 ? 19.578 -19.188 -13.578 1 91.19 93 ARG A CA 1
ATOM 741 C C . ARG A 1 93 ? 18.859 -19.609 -12.297 1 91.19 93 ARG A C 1
ATOM 743 O O . ARG A 1 93 ? 18.297 -20.703 -12.227 1 91.19 93 ARG A O 1
ATOM 750 N N . ASN A 1 94 ? 18.906 -18.812 -11.266 1 94.81 94 ASN A N 1
ATOM 751 C CA . ASN A 1 94 ? 18.219 -19.047 -10 1 94.81 94 ASN A CA 1
ATOM 752 C C . ASN A 1 94 ? 17.484 -17.781 -9.531 1 94.81 94 ASN A C 1
ATOM 754 O O . ASN A 1 94 ? 17.938 -17.094 -8.617 1 94.81 94 ASN A O 1
ATOM 758 N N . PRO A 1 95 ? 16.359 -17.547 -10.125 1 96.06 95 PRO A N 1
ATOM 759 C CA . PRO A 1 95 ? 15.641 -16.312 -9.836 1 96.06 95 PRO A CA 1
ATOM 760 C C . PRO A 1 95 ? 15.266 -16.172 -8.359 1 96.06 95 PRO A C 1
ATOM 762 O O . PRO A 1 95 ? 15.258 -15.062 -7.816 1 96.06 95 PRO A O 1
ATOM 765 N N . GLU A 1 96 ? 14.906 -17.281 -7.656 1 96.75 96 GLU A N 1
ATOM 766 C CA . GLU A 1 96 ? 14.555 -17.203 -6.242 1 96.75 96 GLU A CA 1
ATOM 767 C C . GLU A 1 96 ? 15.727 -16.703 -5.406 1 96.75 96 GLU A C 1
ATOM 769 O O . GLU A 1 96 ? 15.547 -15.836 -4.543 1 96.75 96 GLU A O 1
ATOM 774 N N . GLN A 1 97 ? 16.875 -17.25 -5.652 1 96.75 97 GLN A N 1
ATOM 775 C CA . GLN A 1 97 ? 18.078 -16.812 -4.934 1 96.75 97 GLN A CA 1
ATOM 776 C C . GLN A 1 97 ? 18.406 -15.359 -5.254 1 96.75 97 GLN A C 1
ATOM 778 O O . GLN A 1 97 ? 18.766 -14.586 -4.363 1 96.75 97 GLN A O 1
ATOM 783 N N . LEU A 1 98 ? 18.359 -15.047 -6.527 1 97.75 98 LEU A N 1
ATOM 784 C CA . LEU A 1 98 ? 18.625 -13.68 -6.938 1 97.75 98 LEU A CA 1
ATOM 785 C C . LEU A 1 98 ? 17.688 -12.703 -6.246 1 97.75 98 LEU A C 1
ATOM 787 O O . LEU A 1 98 ? 18.125 -11.711 -5.664 1 97.75 98 LEU A O 1
ATOM 791 N N . LEU A 1 99 ? 16.391 -12.969 -6.277 1 98.31 99 LEU A N 1
ATOM 792 C CA . LEU A 1 99 ? 15.375 -12.102 -5.676 1 98.31 99 LEU A CA 1
ATOM 793 C C . LEU A 1 99 ? 15.578 -12 -4.168 1 98.31 99 LEU A C 1
ATOM 795 O O . LEU A 1 99 ? 15.422 -10.93 -3.588 1 98.31 99 LEU A O 1
ATOM 799 N N . THR A 1 100 ? 15.867 -13.141 -3.51 1 98.5 100 THR A N 1
ATOM 800 C CA . THR A 1 100 ? 16.125 -13.125 -2.076 1 98.5 100 THR A CA 1
ATOM 801 C C . THR A 1 100 ? 17.25 -12.148 -1.743 1 98.5 100 THR A C 1
ATOM 803 O O . THR A 1 100 ? 17.109 -11.312 -0.847 1 98.5 100 THR A O 1
ATOM 806 N N . SER A 1 101 ? 18.312 -12.211 -2.498 1 98.31 101 SER A N 1
ATOM 807 C CA . SER A 1 101 ? 19.453 -11.336 -2.277 1 98.31 101 SER A CA 1
ATOM 808 C C . SER A 1 101 ? 19.109 -9.875 -2.553 1 98.31 101 SER A C 1
ATOM 810 O O . SER A 1 101 ? 19.5 -8.984 -1.795 1 98.31 101 SER A O 1
ATOM 812 N N . LEU A 1 102 ? 18.438 -9.648 -3.641 1 97.94 102 LEU A N 1
ATOM 813 C CA . LEU A 1 102 ? 18.031 -8.289 -4.004 1 97.94 102 LEU A CA 1
ATOM 814 C C . LEU A 1 102 ? 17.125 -7.684 -2.93 1 97.94 102 LEU A C 1
ATOM 816 O O . LEU A 1 102 ? 17.297 -6.523 -2.551 1 97.94 102 LEU A O 1
ATOM 820 N N . LEU A 1 103 ? 16.172 -8.469 -2.447 1 97.94 103 LEU A N 1
ATOM 821 C CA . LEU A 1 103 ? 15.234 -8.008 -1.42 1 97.94 103 LEU A CA 1
ATOM 822 C C . LEU A 1 103 ? 15.977 -7.688 -0.124 1 97.94 103 LEU A C 1
ATOM 824 O O . LEU A 1 103 ? 15.734 -6.648 0.493 1 97.94 103 LEU A O 1
ATOM 828 N N . GLU A 1 104 ? 16.828 -8.57 0.26 1 97.62 104 GLU A N 1
ATOM 829 C CA . GLU A 1 104 ? 17.609 -8.352 1.473 1 97.62 104 GLU A CA 1
ATOM 830 C C . GLU A 1 104 ? 18.438 -7.07 1.383 1 97.62 104 GLU A C 1
ATOM 832 O O . GLU A 1 104 ? 18.422 -6.254 2.307 1 97.62 1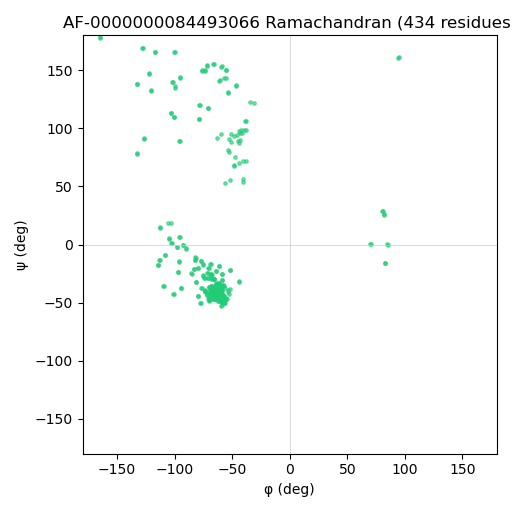04 GLU A O 1
ATOM 837 N N . HIS A 1 105 ? 19.125 -6.891 0.315 1 96.81 105 HIS A N 1
ATOM 838 C CA . HIS A 1 105 ? 19.938 -5.699 0.118 1 96.81 105 HIS A CA 1
ATOM 839 C C . HIS A 1 105 ? 19.078 -4.438 0.106 1 96.81 105 HIS A C 1
ATOM 841 O O . HIS A 1 105 ? 19.422 -3.441 0.743 1 96.81 105 HIS A O 1
ATOM 847 N N . TYR A 1 106 ? 18.031 -4.5 -0.59 1 97.19 106 TYR A N 1
ATOM 848 C CA . TYR A 1 106 ? 17.125 -3.361 -0.712 1 97.19 106 TYR A CA 1
ATOM 849 C C . TYR A 1 106 ? 16.594 -2.939 0.651 1 97.19 106 TYR A C 1
ATOM 851 O O . TYR A 1 106 ? 16.672 -1.768 1.025 1 97.19 106 TYR A O 1
ATOM 859 N N . ILE A 1 107 ? 16.031 -3.893 1.398 1 95.81 107 ILE A N 1
ATOM 860 C CA . ILE A 1 107 ? 15.398 -3.6 2.68 1 95.81 107 ILE A CA 1
ATOM 861 C C . ILE A 1 107 ? 16.453 -3.084 3.664 1 95.81 107 ILE A C 1
ATOM 863 O O . ILE A 1 107 ? 16.203 -2.119 4.395 1 95.81 107 ILE A O 1
ATOM 867 N N . ASN A 1 108 ? 17.609 -3.664 3.674 1 95.25 108 ASN A N 1
ATOM 868 C CA . ASN A 1 108 ? 18.688 -3.199 4.547 1 95.25 108 ASN A CA 1
ATOM 869 C C . ASN A 1 108 ? 19.109 -1.775 4.203 1 95.25 108 ASN A C 1
ATOM 871 O O . ASN A 1 108 ? 19.344 -0.962 5.098 1 95.25 108 ASN A O 1
ATOM 875 N N . SER A 1 109 ? 19.234 -1.487 2.93 1 94.75 109 SER A N 1
ATOM 876 C CA . SER A 1 109 ? 19.609 -0.146 2.488 1 94.75 109 SER A CA 1
ATOM 877 C C . SER A 1 109 ? 18.547 0.874 2.871 1 94.75 109 SER A C 1
ATOM 879 O O . SER A 1 109 ? 18.859 1.97 3.336 1 94.75 109 SER A O 1
ATOM 881 N N . LEU A 1 110 ? 17.312 0.519 2.648 1 94.19 110 LEU A N 1
ATOM 882 C CA . LEU A 1 110 ? 16.188 1.39 2.979 1 94.19 110 LEU A CA 1
ATOM 883 C C . LEU A 1 110 ? 16.172 1.722 4.469 1 94.19 110 LEU A C 1
ATOM 885 O O . LEU A 1 110 ? 15.992 2.881 4.848 1 94.19 110 LEU A O 1
ATOM 889 N N . GLU A 1 111 ? 16.359 0.703 5.289 1 92 111 GLU A N 1
ATOM 890 C CA . GLU A 1 111 ? 16.375 0.894 6.734 1 92 111 GLU A CA 1
ATOM 891 C C . GLU A 1 111 ? 17.547 1.77 7.168 1 92 111 GLU A C 1
ATOM 893 O O . GLU A 1 111 ? 17.406 2.57 8.094 1 92 111 GLU A O 1
ATOM 898 N N . ALA A 1 112 ? 18.625 1.59 6.477 1 91.19 112 ALA A N 1
ATOM 899 C CA . ALA A 1 112 ? 19.812 2.389 6.789 1 91.19 112 ALA A CA 1
ATOM 900 C C . ALA A 1 112 ? 19.562 3.865 6.48 1 91.19 112 ALA A C 1
ATOM 902 O O . ALA A 1 112 ? 20 4.738 7.238 1 91.19 112 ALA A O 1
ATOM 903 N N . ILE A 1 113 ? 18.891 4.16 5.465 1 91.19 113 ILE A N 1
ATOM 904 C CA . ILE A 1 113 ? 18.609 5.535 5.062 1 91.19 113 ILE A CA 1
ATOM 905 C C . ILE A 1 113 ? 17.5 6.117 5.938 1 91.19 113 ILE A C 1
ATOM 907 O O . ILE A 1 113 ? 17.625 7.23 6.449 1 91.19 113 ILE A O 1
ATOM 911 N N . GLY A 1 114 ? 16.406 5.363 6.047 1 92.5 114 GLY A N 1
ATOM 912 C CA . GLY A 1 114 ? 15.336 5.672 6.992 1 92.5 114 GLY A CA 1
ATOM 913 C C . GLY A 1 114 ? 14.367 6.715 6.473 1 92.5 114 GLY A C 1
ATOM 914 O O . GLY A 1 114 ? 13.227 6.801 6.945 1 92.5 114 GLY A O 1
ATOM 915 N N . ILE A 1 115 ? 14.719 7.453 5.441 1 91 115 ILE A N 1
ATOM 916 C CA . ILE A 1 115 ? 13.977 8.641 5.031 1 91 115 ILE A CA 1
ATOM 917 C C . ILE A 1 115 ? 12.633 8.234 4.441 1 91 115 ILE A C 1
ATOM 919 O O . ILE A 1 115 ? 11.703 9.047 4.375 1 91 115 ILE A O 1
ATOM 923 N N . HIS A 1 116 ? 12.438 6.918 3.961 1 91.56 116 HIS A N 1
ATOM 924 C CA . HIS A 1 116 ? 11.172 6.441 3.414 1 91.56 116 HIS A CA 1
ATOM 925 C C . HIS A 1 116 ? 10.062 6.516 4.453 1 91.56 116 HIS A C 1
ATOM 927 O O . HIS A 1 116 ? 8.883 6.578 4.102 1 91.56 116 HIS A O 1
ATOM 933 N N . ARG A 1 117 ? 10.359 6.609 5.676 1 89.38 117 ARG A N 1
ATOM 934 C CA . ARG A 1 117 ? 9.391 6.609 6.766 1 89.38 117 ARG A CA 1
ATOM 935 C C . ARG A 1 117 ? 8.672 7.949 6.863 1 89.38 117 ARG A C 1
ATOM 937 O O . ARG A 1 117 ? 7.617 8.047 7.492 1 89.38 117 ARG A O 1
ATOM 944 N N . VAL A 1 118 ? 9.195 8.953 6.258 1 88.88 118 VAL A N 1
ATOM 945 C CA . VAL A 1 118 ? 8.633 10.289 6.379 1 88.88 118 VAL A CA 1
ATOM 946 C C . VAL A 1 118 ? 7.703 10.57 5.199 1 88.88 118 VAL A C 1
ATOM 948 O O . VAL A 1 118 ? 6.891 11.5 5.246 1 88.88 118 VAL A O 1
ATOM 951 N N . LEU A 1 119 ? 7.797 9.758 4.172 1 89.38 119 LEU A N 1
ATOM 952 C CA . LEU A 1 119 ? 7.121 10.031 2.906 1 89.38 119 LEU A CA 1
ATOM 953 C C . LEU A 1 119 ? 5.609 9.969 3.074 1 89.38 119 LEU A C 1
ATOM 955 O O . LEU A 1 119 ? 4.887 10.812 2.537 1 89.38 119 LEU A O 1
ATOM 959 N N . PRO A 1 120 ? 5.105 9.016 3.824 1 85.38 120 PRO A N 1
ATOM 960 C CA . PRO A 1 120 ? 3.646 8.938 3.953 1 85.38 120 PRO A CA 1
ATOM 961 C C . PRO A 1 120 ? 3.037 10.211 4.527 1 85.38 120 PRO A C 1
ATOM 963 O O . PRO A 1 120 ? 1.908 10.57 4.18 1 85.38 120 PRO A O 1
ATOM 966 N N . GLU A 1 121 ? 3.693 10.883 5.32 1 83.5 121 GLU A N 1
ATOM 967 C CA . GLU A 1 121 ? 3.209 12.125 5.914 1 83.5 121 GLU A CA 1
ATOM 968 C C . GLU A 1 121 ? 3.26 13.273 4.91 1 83.5 121 GLU A C 1
ATOM 970 O O . GLU A 1 121 ? 2.426 14.18 4.953 1 83.5 121 GLU A O 1
ATOM 975 N N . LEU A 1 122 ? 4.137 13.18 4 1 87 122 LEU A N 1
ATOM 976 C CA . LEU A 1 122 ? 4.434 14.312 3.123 1 87 122 LEU A CA 1
ATOM 977 C C . LEU A 1 122 ? 3.617 14.227 1.837 1 87 122 LEU A C 1
ATOM 979 O O . LEU A 1 122 ? 3.131 15.25 1.341 1 87 122 LEU A O 1
ATOM 983 N N . LEU A 1 123 ? 3.459 13.102 1.379 1 87.88 123 LEU A N 1
ATOM 984 C CA . LEU A 1 123 ? 2.934 12.898 0.034 1 87.88 123 LEU A CA 1
ATOM 985 C C . LEU A 1 123 ? 1.525 13.469 -0.092 1 87.88 123 LEU A C 1
ATOM 987 O O . LEU A 1 123 ? 1.232 14.203 -1.038 1 87.88 123 LEU A O 1
ATOM 991 N N . PRO A 1 124 ? 0.708 13.297 0.875 1 83 124 PRO A N 1
ATOM 992 C CA . PRO A 1 124 ? -0.644 13.852 0.74 1 83 124 PRO A CA 1
ATOM 993 C C . PRO A 1 124 ? -0.665 15.375 0.77 1 83 124 PRO A C 1
ATOM 995 O O . PRO A 1 124 ? -1.619 15.992 0.29 1 83 124 PRO A O 1
ATOM 998 N N . LYS A 1 125 ? 0.359 16.016 1.218 1 82.5 125 LYS A N 1
ATOM 999 C CA . LYS A 1 125 ? 0.363 17.453 1.421 1 82.5 125 LYS A CA 1
ATOM 1000 C C . LYS A 1 125 ? 1.234 18.156 0.381 1 82.5 125 LYS A C 1
ATOM 1002 O O . LYS A 1 125 ? 1.284 19.391 0.332 1 82.5 125 LYS A O 1
ATOM 1007 N N . ASP A 1 126 ? 1.942 17.406 -0.357 1 88.69 126 ASP A N 1
ATOM 1008 C CA . ASP A 1 126 ? 2.863 17.953 -1.35 1 88.69 126 ASP A CA 1
ATOM 1009 C C . ASP A 1 126 ? 2.598 17.359 -2.73 1 88.69 126 ASP A C 1
ATOM 1011 O O . ASP A 1 126 ? 3.242 16.375 -3.129 1 88.69 126 ASP A O 1
ATOM 1015 N N . PRO A 1 127 ? 1.803 17.969 -3.457 1 88.69 127 PRO A N 1
ATOM 1016 C CA . PRO A 1 127 ? 1.422 17.438 -4.77 1 88.69 127 PRO A CA 1
ATOM 1017 C C . PRO A 1 127 ? 2.607 17.312 -5.723 1 88.69 127 PRO A C 1
ATOM 1019 O O . PRO A 1 127 ? 2.654 16.391 -6.535 1 88.69 127 PRO A O 1
ATOM 1022 N N . GLU A 1 128 ? 3.479 18.219 -5.617 1 90.06 128 GLU A N 1
ATOM 1023 C CA . GLU A 1 128 ? 4.648 18.172 -6.488 1 90.06 128 GLU A CA 1
ATOM 1024 C C . GLU A 1 128 ? 5.512 16.953 -6.18 1 90.06 128 GLU A C 1
ATOM 1026 O O . GLU A 1 128 ? 5.93 16.234 -7.094 1 90.06 128 GLU A O 1
ATOM 1031 N N . LEU A 1 129 ? 5.762 16.75 -4.91 1 90.25 129 LEU A N 1
ATOM 1032 C CA . LEU A 1 129 ? 6.523 15.57 -4.504 1 90.25 129 LEU A CA 1
ATOM 1033 C C . LEU A 1 129 ? 5.781 14.289 -4.875 1 90.25 129 LEU A C 1
ATOM 1035 O O . LEU A 1 129 ? 6.395 13.32 -5.332 1 90.25 129 LEU A O 1
ATOM 1039 N N . SER A 1 130 ? 4.5 14.312 -4.684 1 91.12 130 SER A N 1
ATOM 1040 C CA . SER A 1 130 ? 3.672 13.164 -5.031 1 91.12 130 SER A CA 1
ATOM 1041 C C . SER A 1 130 ? 3.793 12.828 -6.516 1 91.12 130 SER A C 1
ATOM 1043 O O . SER A 1 130 ? 3.9 11.656 -6.879 1 91.12 130 SER A O 1
ATOM 1045 N N . GLU A 1 131 ? 3.848 13.781 -7.336 1 91.62 131 GLU A N 1
ATOM 1046 C CA . GLU A 1 131 ? 3.975 13.578 -8.773 1 91.62 131 GLU A CA 1
ATOM 1047 C C . GLU A 1 131 ? 5.34 12.992 -9.133 1 91.62 131 GLU A C 1
ATOM 1049 O O . GLU A 1 131 ? 5.438 12.117 -9.992 1 91.62 131 GLU A O 1
ATOM 1054 N N . VAL A 1 132 ? 6.32 13.469 -8.469 1 89.25 132 VAL A N 1
ATOM 1055 C CA . VAL A 1 132 ? 7.672 12.969 -8.703 1 89.25 132 VAL A CA 1
ATOM 1056 C C . VAL A 1 132 ? 7.746 11.492 -8.336 1 89.25 132 VAL A C 1
ATOM 1058 O O . VAL A 1 132 ? 8.297 10.688 -9.094 1 89.25 132 VAL A O 1
ATOM 1061 N N . MET A 1 133 ? 7.195 11.164 -7.223 1 91.19 133 MET A N 1
ATOM 1062 C CA . MET A 1 133 ? 7.219 9.781 -6.766 1 91.19 133 MET A CA 1
ATOM 1063 C C . MET A 1 133 ? 6.395 8.891 -7.691 1 91.19 133 MET A C 1
ATOM 1065 O O . MET A 1 133 ? 6.773 7.746 -7.961 1 91.19 133 MET A O 1
ATOM 1069 N N . LEU A 1 134 ? 5.305 9.398 -8.172 1 91.31 134 LEU A N 1
ATOM 1070 C CA . LEU A 1 134 ? 4.441 8.656 -9.086 1 91.31 134 LEU A CA 1
ATOM 1071 C C . LEU A 1 134 ? 5.152 8.383 -10.406 1 91.31 134 LEU A C 1
ATOM 1073 O O . LEU A 1 134 ? 5.078 7.27 -10.938 1 91.31 134 LEU A O 1
ATOM 1077 N N . GLU A 1 135 ? 5.832 9.336 -10.883 1 91.62 135 GLU A N 1
ATOM 1078 C CA . GLU A 1 135 ? 6.566 9.164 -12.133 1 91.62 135 GLU A CA 1
ATOM 1079 C C . GLU A 1 135 ? 7.699 8.148 -11.969 1 91.62 135 GLU A C 1
ATOM 1081 O O . GLU A 1 135 ? 7.953 7.352 -12.875 1 91.62 135 GLU A O 1
ATOM 1086 N N . ALA A 1 136 ? 8.344 8.242 -10.867 1 91.69 136 ALA A N 1
ATOM 1087 C CA . ALA A 1 136 ? 9.391 7.262 -10.578 1 91.69 136 ALA A CA 1
ATOM 1088 C C . ALA A 1 136 ? 8.82 5.852 -10.523 1 91.69 136 ALA A C 1
ATOM 1090 O O . ALA A 1 136 ? 9.43 4.906 -11.031 1 91.69 136 ALA A O 1
ATOM 1091 N N . ARG A 1 137 ? 7.688 5.727 -9.953 1 92.81 137 ARG A N 1
ATOM 1092 C CA . ARG A 1 137 ? 7.027 4.43 -9.844 1 92.81 137 ARG A CA 1
ATOM 1093 C C . ARG A 1 137 ? 6.613 3.908 -11.219 1 92.81 137 ARG A C 1
ATOM 1095 O O . ARG A 1 137 ? 6.746 2.717 -11.5 1 92.81 137 ARG A O 1
ATOM 1102 N N . LYS A 1 138 ? 6.09 4.785 -12.039 1 93.12 138 LYS A N 1
ATOM 1103 C CA . LYS A 1 138 ? 5.711 4.402 -13.391 1 93.12 138 LYS A CA 1
ATOM 1104 C C . LYS A 1 138 ? 6.922 3.928 -14.195 1 93.12 138 LYS A C 1
ATOM 1106 O O . LYS A 1 138 ? 6.836 2.947 -14.938 1 93.12 138 LYS A O 1
ATOM 1111 N N . SER A 1 139 ? 7.996 4.66 -14.023 1 94.38 139 SER A N 1
ATOM 1112 C CA . SER A 1 139 ? 9.234 4.258 -14.688 1 94.38 139 SER A CA 1
ATOM 1113 C C . SER A 1 139 ? 9.703 2.891 -14.203 1 94.38 139 SER A C 1
ATOM 1115 O O . SER A 1 139 ? 10.156 2.062 -14.992 1 94.38 139 SER A O 1
ATOM 1117 N N . LEU A 1 140 ? 9.625 2.658 -12.922 1 95.62 140 LEU A N 1
ATOM 1118 C CA . LEU A 1 140 ? 9.961 1.361 -12.344 1 95.62 140 LEU A CA 1
ATOM 1119 C C . LEU A 1 140 ? 9.07 0.265 -12.922 1 95.62 140 LEU A C 1
ATOM 1121 O O . LEU A 1 140 ? 9.562 -0.798 -13.312 1 95.62 140 LEU A O 1
ATOM 1125 N N . HIS A 1 141 ? 7.805 0.532 -12.984 1 96.56 141 HIS A N 1
ATOM 1126 C CA . HIS A 1 141 ? 6.859 -0.417 -13.562 1 96.56 141 HIS A CA 1
ATOM 1127 C C . HIS A 1 141 ? 7.254 -0.792 -14.984 1 96.56 141 HIS A C 1
ATOM 1129 O O . HIS A 1 141 ? 7.289 -1.975 -15.328 1 96.56 141 HIS A O 1
ATOM 1135 N N . ALA A 1 142 ? 7.574 0.185 -15.758 1 96.69 142 ALA A N 1
ATOM 1136 C CA . ALA A 1 142 ? 7.945 -0.041 -17.156 1 96.69 142 ALA A CA 1
ATOM 1137 C C . ALA A 1 142 ? 9.18 -0.93 -17.25 1 96.69 142 ALA A C 1
ATOM 1139 O O . ALA A 1 142 ? 9.25 -1.817 -18.109 1 96.69 142 ALA A O 1
ATOM 1140 N N . ARG A 1 143 ? 10.133 -0.729 -16.406 1 97.19 143 ARG A N 1
ATOM 1141 C CA . ARG A 1 143 ? 11.375 -1.496 -16.438 1 97.19 143 ARG A CA 1
ATOM 1142 C C . ARG A 1 143 ? 11.133 -2.945 -16.031 1 97.19 143 ARG A C 1
ATOM 1144 O O . ARG A 1 143 ? 11.633 -3.869 -16.672 1 97.19 143 ARG A O 1
ATOM 1151 N N . ILE A 1 144 ? 10.406 -3.156 -14.969 1 98 144 ILE A N 1
ATOM 1152 C CA . ILE A 1 144 ? 10.094 -4.508 -14.523 1 98 144 ILE A CA 1
ATOM 1153 C C . ILE A 1 144 ? 9.25 -5.223 -15.578 1 98 144 ILE A C 1
ATOM 1155 O O . ILE A 1 144 ? 9.508 -6.379 -15.914 1 98 144 ILE A O 1
ATOM 1159 N N . TYR A 1 145 ? 8.258 -4.512 -16.094 1 97.88 145 TYR A N 1
ATOM 1160 C CA . TYR A 1 145 ? 7.387 -5.051 -17.141 1 97.88 145 TYR A CA 1
ATOM 1161 C C . TYR A 1 145 ? 8.188 -5.473 -18.359 1 97.88 145 TYR A C 1
ATOM 1163 O O . TYR A 1 145 ? 7.977 -6.562 -18.906 1 97.88 145 TYR A O 1
ATOM 1171 N N . LYS A 1 146 ? 9.078 -4.637 -18.797 1 98.06 146 LYS A N 1
ATOM 1172 C CA . LYS A 1 146 ? 9.906 -4.938 -19.953 1 98.06 146 LYS A CA 1
ATOM 1173 C C . LYS A 1 146 ? 10.734 -6.203 -19.734 1 98.06 146 LYS A C 1
ATOM 1175 O O . LYS A 1 146 ? 10.867 -7.031 -20.641 1 98.06 146 LYS A O 1
ATOM 1180 N N . GLY A 1 147 ? 11.305 -6.34 -18.547 1 98.12 147 GLY A N 1
ATOM 1181 C CA . GLY A 1 147 ? 12.016 -7.562 -18.219 1 98.12 147 GLY A CA 1
ATOM 1182 C C . GLY A 1 147 ? 11.141 -8.797 -18.266 1 98.12 147 GLY A C 1
ATOM 1183 O O . GLY A 1 147 ? 11.547 -9.836 -18.781 1 98.12 147 GLY A O 1
ATOM 1184 N N . LEU A 1 148 ? 9.953 -8.688 -17.781 1 98.44 148 LEU A N 1
ATOM 1185 C CA . LEU A 1 148 ? 9.008 -9.805 -17.797 1 98.44 148 LEU A CA 1
ATOM 1186 C C . LEU A 1 148 ? 8.586 -10.148 -19.219 1 98.44 148 LEU A C 1
ATOM 1188 O O . LEU A 1 148 ? 8.383 -11.312 -19.562 1 98.44 148 LEU A O 1
ATOM 1192 N N . GLN A 1 149 ? 8.391 -9.094 -20.031 1 98.25 149 GLN A N 1
ATOM 1193 C CA . GLN A 1 149 ? 8.07 -9.312 -21.438 1 98.25 149 GLN A CA 1
ATOM 1194 C C . GLN A 1 149 ? 9.164 -10.102 -22.141 1 98.25 149 GLN A C 1
ATOM 1196 O O . GLN A 1 149 ? 8.875 -11.016 -22.922 1 98.25 149 GLN A O 1
ATOM 1201 N N . SER A 1 150 ? 10.359 -9.734 -21.922 1 98.06 150 SER A N 1
ATOM 1202 C CA . SER A 1 150 ? 11.484 -10.477 -22.5 1 98.06 150 SER A CA 1
ATOM 1203 C C . SER A 1 150 ? 11.469 -11.93 -22.047 1 98.06 150 SER A C 1
ATOM 1205 O O . SER A 1 150 ? 11.703 -12.836 -22.859 1 98.06 150 SER A O 1
ATOM 1207 N N . ALA A 1 151 ? 11.242 -12.18 -20.75 1 97.88 151 ALA A N 1
ATOM 1208 C CA . ALA A 1 151 ? 11.141 -13.539 -20.234 1 97.88 151 ALA A CA 1
ATOM 1209 C C . ALA A 1 151 ? 10 -14.297 -20.891 1 97.88 151 ALA A C 1
ATOM 1211 O O . ALA A 1 151 ? 10.125 -15.492 -21.188 1 97.88 151 ALA A O 1
ATOM 1212 N N . LYS A 1 152 ? 8.898 -13.586 -21.109 1 98.06 152 LYS A N 1
ATOM 1213 C CA . LYS A 1 152 ? 7.754 -14.188 -21.781 1 98.06 152 LYS A CA 1
ATOM 1214 C C . LYS A 1 152 ? 8.109 -14.594 -23.203 1 98.06 152 LYS A C 1
ATOM 1216 O O . LYS A 1 152 ? 7.746 -15.68 -23.656 1 98.06 152 LYS A O 1
ATOM 1221 N N . ASP A 1 153 ? 8.805 -13.719 -23.922 1 97.62 153 ASP A N 1
ATOM 1222 C CA . ASP A 1 153 ? 9.227 -13.977 -25.297 1 97.62 153 ASP A CA 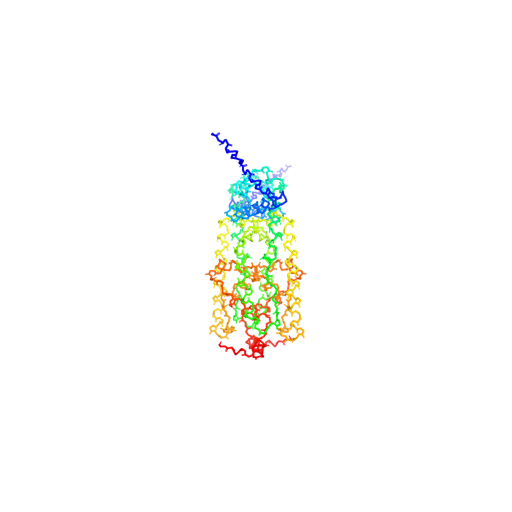1
ATOM 1223 C C . ASP A 1 153 ? 10.102 -15.227 -25.359 1 97.62 153 ASP A C 1
ATOM 1225 O O . ASP A 1 153 ? 10.125 -15.914 -26.391 1 97.62 153 ASP A O 1
ATOM 1229 N N . GLU A 1 154 ? 10.734 -15.555 -24.312 1 96.5 154 GLU A N 1
ATOM 1230 C CA . GLU A 1 154 ? 11.586 -16.734 -24.234 1 96.5 154 GLU A CA 1
ATOM 1231 C C . GLU A 1 154 ? 10.812 -17.938 -23.703 1 96.5 154 GLU A C 1
ATOM 1233 O O . GLU A 1 154 ? 11.391 -19 -23.469 1 96.5 154 GLU A O 1
ATOM 1238 N N . GLY A 1 155 ? 9.547 -17.766 -23.391 1 96.69 155 GLY A N 1
ATOM 1239 C CA . GLY A 1 155 ? 8.688 -18.859 -22.969 1 96.69 155 GLY A CA 1
ATOM 1240 C C . GLY A 1 155 ? 8.836 -19.203 -21.5 1 96.69 155 GLY A C 1
ATOM 1241 O O . GLY A 1 155 ? 8.531 -20.312 -21.078 1 96.69 155 GLY A O 1
ATOM 1242 N N . LEU A 1 156 ? 9.25 -18.281 -20.656 1 97.12 156 LEU A N 1
ATOM 1243 C CA . LEU A 1 156 ? 9.594 -18.594 -19.281 1 97.12 156 LEU A CA 1
ATOM 1244 C C . LEU A 1 156 ? 8.414 -18.297 -18.359 1 97.12 156 LEU A C 1
ATOM 1246 O O . LEU A 1 156 ? 8.367 -18.797 -17.234 1 97.12 156 LEU A O 1
ATOM 1250 N N . THR A 1 157 ? 7.523 -17.422 -18.766 1 98.19 157 THR A N 1
ATOM 1251 C CA . THR A 1 157 ? 6.469 -16.969 -17.875 1 98.19 157 THR A CA 1
ATOM 1252 C C . THR A 1 157 ? 5.16 -17.703 -18.172 1 98.19 157 THR A C 1
ATOM 1254 O O . THR A 1 157 ? 5.051 -18.422 -19.156 1 98.19 157 THR A O 1
ATOM 1257 N N . TRP A 1 158 ? 4.199 -17.609 -17.25 1 97.81 158 TRP A N 1
ATOM 1258 C CA . TRP A 1 158 ? 2.848 -18.094 -17.516 1 97.81 158 TRP A CA 1
ATOM 1259 C C . TRP A 1 158 ? 2.266 -17.422 -18.75 1 97.81 158 TRP A C 1
ATOM 1261 O O . TRP A 1 158 ? 2.434 -16.219 -18.953 1 97.81 158 TRP A O 1
ATOM 1271 N N . GLU A 1 159 ? 1.528 -18.141 -19.5 1 95.62 159 GLU A N 1
ATOM 1272 C CA . GLU A 1 159 ? 0.948 -17.609 -20.734 1 95.62 159 GLU A CA 1
ATOM 1273 C C . GLU A 1 159 ? -0.365 -16.875 -20.469 1 95.62 159 GLU A C 1
ATOM 1275 O O . GLU A 1 159 ? -0.73 -15.953 -21.188 1 95.62 159 GLU A O 1
ATOM 1280 N N . ASP A 1 160 ? -0.995 -17.25 -19.406 1 96.5 160 ASP A N 1
ATOM 1281 C CA . ASP A 1 160 ? -2.383 -16.828 -19.234 1 96.5 160 ASP A CA 1
ATOM 1282 C C . ASP A 1 160 ? -2.494 -15.711 -18.203 1 96.5 160 ASP A C 1
ATOM 1284 O O . ASP A 1 160 ? -3.6 -15.289 -17.844 1 96.5 160 ASP A O 1
ATOM 1288 N N . LEU A 1 161 ? -1.356 -15.211 -17.703 1 97.94 161 LEU A N 1
ATOM 1289 C CA . LEU A 1 161 ? -1.421 -14.125 -16.734 1 97.94 161 LEU A CA 1
ATOM 1290 C C . LEU A 1 161 ? -1.101 -12.789 -17.391 1 97.94 161 LEU A C 1
ATOM 1292 O O . LEU A 1 161 ? -0.206 -12.711 -18.234 1 97.94 161 LEU A O 1
ATOM 1296 N N . ASP A 1 162 ? -1.828 -11.797 -17.016 1 97.81 162 ASP A N 1
ATOM 1297 C CA . ASP A 1 162 ? -1.561 -10.438 -17.469 1 97.81 162 ASP A CA 1
ATOM 1298 C C . ASP A 1 162 ? -0.294 -9.883 -16.828 1 97.81 162 ASP A C 1
ATOM 1300 O O . ASP A 1 162 ? -0.244 -9.688 -15.609 1 97.81 162 ASP A O 1
ATOM 1304 N N . LEU A 1 163 ? 0.685 -9.578 -17.609 1 97.75 163 LEU A N 1
ATOM 1305 C CA . LEU A 1 163 ? 1.993 -9.188 -17.094 1 97.75 163 LEU A CA 1
ATOM 1306 C C . LEU A 1 163 ? 1.92 -7.836 -16.391 1 97.75 163 LEU A C 1
ATOM 1308 O O . LEU A 1 163 ? 2.705 -7.559 -15.484 1 97.75 163 LEU A O 1
ATOM 1312 N N . ASP A 1 164 ? 1.021 -6.969 -16.812 1 97.62 164 ASP A N 1
ATOM 1313 C CA . ASP A 1 164 ? 0.863 -5.688 -16.125 1 97.62 164 ASP A CA 1
ATOM 1314 C C . ASP A 1 164 ? 0.415 -5.887 -14.68 1 97.62 164 ASP A C 1
ATOM 1316 O O . ASP A 1 164 ? 0.962 -5.27 -13.766 1 97.62 164 ASP A O 1
ATOM 1320 N N . THR A 1 165 ? -0.547 -6.746 -14.461 1 98 165 THR A N 1
ATOM 1321 C CA . THR A 1 165 ? -1.024 -7.051 -13.117 1 98 165 THR A CA 1
ATOM 1322 C C . THR A 1 165 ? 0.068 -7.73 -12.297 1 98 165 THR A C 1
ATOM 1324 O O . THR A 1 165 ? 0.245 -7.422 -11.117 1 98 165 THR A O 1
ATOM 1327 N N . VAL A 1 166 ? 0.794 -8.633 -12.922 1 98.5 166 VAL A N 1
ATOM 1328 C CA . VAL A 1 166 ? 1.899 -9.305 -12.25 1 98.5 166 VAL A CA 1
ATOM 1329 C C . VAL A 1 166 ? 2.945 -8.273 -11.82 1 98.5 166 VAL A C 1
ATOM 1331 O O . VAL A 1 166 ? 3.387 -8.273 -10.672 1 98.5 166 VAL A O 1
ATOM 1334 N N . THR A 1 167 ? 3.297 -7.359 -12.758 1 98.38 167 THR A N 1
ATOM 1335 C CA . THR A 1 167 ? 4.27 -6.309 -12.477 1 98.38 167 THR A CA 1
ATOM 1336 C C . THR A 1 167 ? 3.809 -5.441 -11.305 1 98.38 167 THR A C 1
ATOM 1338 O O . THR A 1 167 ? 4.574 -5.188 -10.375 1 98.38 167 THR A O 1
ATOM 1341 N N . TRP A 1 168 ? 2.619 -5.016 -11.383 1 97.69 168 TRP A N 1
ATOM 1342 C CA . TRP A 1 168 ? 2.021 -4.188 -10.344 1 97.69 168 TRP A CA 1
ATOM 1343 C C . TRP A 1 168 ? 2.066 -4.891 -8.992 1 97.69 168 TRP A C 1
ATOM 1345 O O . TRP A 1 168 ? 2.43 -4.285 -7.98 1 97.69 168 TRP A O 1
ATOM 1355 N N . THR A 1 169 ? 1.735 -6.176 -8.953 1 98.38 169 THR A N 1
ATOM 1356 C CA . THR A 1 169 ? 1.733 -6.969 -7.727 1 98.38 169 THR A CA 1
ATOM 1357 C C . THR A 1 169 ? 3.139 -7.059 -7.137 1 98.38 169 THR A C 1
ATOM 1359 O O . THR A 1 169 ? 3.322 -6.887 -5.93 1 98.38 169 THR A O 1
ATOM 1362 N N . ILE A 1 170 ? 4.109 -7.297 -7.984 1 98.62 170 ILE A N 1
ATOM 1363 C CA . ILE A 1 170 ? 5.496 -7.398 -7.539 1 98.62 170 ILE A CA 1
ATOM 1364 C C . ILE A 1 170 ? 5.93 -6.082 -6.895 1 98.62 170 ILE A C 1
ATOM 1366 O O . ILE A 1 170 ? 6.512 -6.082 -5.805 1 98.62 170 ILE A O 1
ATOM 1370 N N . ILE A 1 171 ? 5.641 -5.008 -7.531 1 97.38 171 ILE A N 1
ATOM 1371 C CA . ILE A 1 171 ? 6.004 -3.695 -7.012 1 97.38 171 ILE A CA 1
ATOM 1372 C C . ILE A 1 171 ? 5.324 -3.469 -5.664 1 97.38 171 ILE A C 1
ATOM 1374 O O . ILE A 1 171 ? 5.961 -3.023 -4.707 1 97.38 171 ILE A O 1
ATOM 1378 N N . LEU A 1 172 ? 4.043 -3.807 -5.531 1 96.75 172 LEU A N 1
ATOM 1379 C CA . LEU A 1 172 ? 3.309 -3.676 -4.277 1 96.75 172 LEU A CA 1
ATOM 1380 C C . LEU A 1 172 ? 4.004 -4.445 -3.158 1 96.75 172 LEU A C 1
ATOM 1382 O O . LEU A 1 172 ? 4.203 -3.912 -2.064 1 96.75 172 LEU A O 1
ATOM 1386 N N . MET A 1 173 ? 4.367 -5.652 -3.434 1 97.81 173 MET A N 1
ATOM 1387 C CA . MET A 1 173 ? 5.008 -6.496 -2.43 1 97.81 173 MET A CA 1
ATOM 1388 C C . MET A 1 173 ? 6.309 -5.867 -1.94 1 97.81 173 MET A C 1
ATOM 1390 O O . MET A 1 173 ? 6.527 -5.742 -0.734 1 97.81 173 MET A O 1
ATOM 1394 N N . VAL A 1 174 ? 7.109 -5.441 -2.854 1 97.69 174 VAL A N 1
ATOM 1395 C CA . VAL A 1 174 ? 8.438 -4.949 -2.492 1 97.69 174 VAL A CA 1
ATOM 1396 C C . VAL A 1 174 ? 8.312 -3.6 -1.788 1 97.69 174 VAL A C 1
ATOM 1398 O O . VAL A 1 174 ? 8.953 -3.371 -0.758 1 97.69 174 VAL A O 1
ATOM 1401 N N . GLU A 1 175 ? 7.484 -2.74 -2.297 1 94.38 175 GLU A N 1
ATOM 1402 C CA . GLU A 1 175 ? 7.293 -1.42 -1.706 1 94.38 175 GLU A CA 1
ATOM 1403 C C . GLU A 1 175 ? 6.766 -1.525 -0.277 1 94.38 175 GLU A C 1
ATOM 1405 O O . GLU A 1 175 ? 7.082 -0.686 0.569 1 94.38 175 GLU A O 1
ATOM 1410 N N . ASN A 1 176 ? 5.969 -2.512 -0.01 1 94.56 176 ASN A N 1
ATOM 1411 C CA . ASN A 1 176 ? 5.328 -2.619 1.296 1 94.56 176 ASN A CA 1
ATOM 1412 C C . ASN A 1 176 ? 6.086 -3.57 2.217 1 94.56 176 ASN A C 1
ATOM 1414 O O . ASN A 1 176 ? 5.742 -3.709 3.393 1 94.56 176 ASN A O 1
ATOM 1418 N N . SER A 1 177 ? 7.141 -4.191 1.761 1 95.69 177 SER A N 1
ATOM 1419 C CA . SER A 1 177 ? 7.875 -5.215 2.5 1 95.69 177 SER A CA 1
ATOM 1420 C C . SER A 1 177 ? 8.383 -4.676 3.834 1 95.69 177 SER A C 1
ATOM 1422 O O . SER A 1 177 ? 8.352 -5.379 4.848 1 95.69 177 SER A O 1
ATOM 1424 N N . PRO A 1 178 ? 8.773 -3.402 3.949 1 92.25 178 PRO A N 1
ATOM 1425 C CA . PRO A 1 178 ? 9.242 -2.914 5.246 1 92.25 178 PRO A CA 1
ATOM 1426 C C . PRO A 1 178 ? 8.148 -2.932 6.312 1 92.25 178 PRO A C 1
ATOM 1428 O O . PRO A 1 178 ? 8.453 -2.965 7.512 1 92.25 178 PRO A O 1
ATOM 1431 N N . GLU A 1 179 ? 6.918 -2.912 5.887 1 90.88 179 GLU A N 1
ATOM 1432 C CA . GLU A 1 179 ? 5.797 -2.822 6.816 1 90.88 179 GLU A CA 1
ATOM 1433 C C . GLU A 1 179 ? 5.125 -4.18 7.008 1 90.88 179 GLU A C 1
ATOM 1435 O O . GLU A 1 179 ? 4.145 -4.297 7.75 1 90.88 179 GLU A O 1
ATOM 1440 N N . LYS A 1 180 ? 5.617 -5.184 6.391 1 93.44 180 LYS A N 1
ATOM 1441 C CA . LYS A 1 180 ? 4.945 -6.48 6.387 1 93.44 180 LYS A CA 1
ATOM 1442 C C . LYS A 1 180 ? 4.711 -6.984 7.809 1 93.44 180 LYS A C 1
ATOM 1444 O O . LYS A 1 180 ? 3.613 -7.438 8.141 1 93.44 180 LYS A O 1
ATOM 1449 N N . GLU A 1 181 ? 5.734 -6.91 8.617 1 91.75 181 GLU A N 1
ATOM 1450 C CA . GLU A 1 181 ? 5.602 -7.426 9.977 1 91.75 181 GLU A CA 1
ATOM 1451 C C . GLU A 1 181 ? 4.48 -6.715 10.727 1 91.75 181 GLU A C 1
ATOM 1453 O O . GLU A 1 181 ? 3.688 -7.355 11.414 1 91.75 181 GLU A O 1
ATOM 1458 N N . GLU A 1 182 ? 4.398 -5.465 10.586 1 89.19 182 GLU A N 1
ATOM 1459 C CA . GLU A 1 182 ? 3.363 -4.676 11.25 1 89.19 182 GLU A CA 1
ATOM 1460 C C . GLU A 1 182 ? 1.983 -4.988 10.672 1 89.19 182 GLU A C 1
ATOM 1462 O O . GLU A 1 182 ? 0.997 -5.035 11.414 1 89.19 182 GLU A O 1
ATOM 1467 N N . GLN A 1 183 ? 1.94 -5.234 9.414 1 88.19 183 GLN A N 1
ATOM 1468 C CA . GLN A 1 183 ? 0.675 -5.398 8.703 1 88.19 183 GLN A CA 1
ATOM 1469 C C . GLN A 1 183 ? 0.119 -6.809 8.891 1 88.19 183 GLN A C 1
ATOM 1471 O O . GLN A 1 183 ? -1.097 -7.008 8.867 1 88.19 183 GLN A O 1
ATOM 1476 N N . SER A 1 184 ? 0.997 -7.809 9.023 1 88.31 184 SER A N 1
ATOM 1477 C CA . SER A 1 184 ? 0.541 -9.195 9.055 1 88.31 184 SER A CA 1
ATOM 1478 C C . SER A 1 184 ? 0.807 -9.836 10.406 1 88.31 184 SER A C 1
ATOM 1480 O O . SER A 1 184 ? 0.251 -10.891 10.719 1 88.31 184 SER A O 1
ATOM 1482 N N . GLY A 1 185 ? 1.708 -9.227 11.203 1 87.62 185 GLY A N 1
ATOM 1483 C CA . GLY A 1 185 ? 2.059 -9.773 12.5 1 87.62 185 GLY A CA 1
ATOM 1484 C C . GLY A 1 185 ? 3.145 -10.836 12.43 1 87.62 185 GLY A C 1
ATOM 1485 O O . GLY A 1 185 ? 3.5 -11.438 13.445 1 87.62 185 GLY A O 1
ATOM 1486 N N . SER A 1 186 ? 3.645 -11.125 11.234 1 90.31 186 SER A N 1
ATOM 1487 C CA . SER A 1 186 ? 4.723 -12.094 11.047 1 90.31 186 SER A CA 1
ATOM 1488 C C . SER A 1 186 ? 5.918 -11.461 10.352 1 90.31 186 SER A C 1
ATOM 1490 O O . SER A 1 186 ? 5.758 -10.578 9.508 1 90.31 186 SER A O 1
ATOM 1492 N N . PRO A 1 187 ? 7.062 -11.906 10.664 1 91.94 187 PRO A N 1
ATOM 1493 C CA . PRO A 1 187 ? 8.266 -11.312 10.07 1 91.94 187 PRO A CA 1
ATOM 1494 C C . PRO A 1 187 ? 8.359 -11.562 8.57 1 91.94 187 PRO A C 1
ATOM 1496 O O . PRO A 1 187 ? 7.84 -12.562 8.07 1 91.94 187 PRO A O 1
ATOM 1499 N N . LEU A 1 188 ? 9.07 -10.688 7.984 1 93 188 LEU A N 1
ATOM 1500 C CA . LEU A 1 188 ? 9.352 -10.836 6.562 1 93 188 LEU A CA 1
ATOM 1501 C C . LEU A 1 188 ? 10.453 -11.867 6.328 1 93 188 LEU A C 1
ATOM 1503 O O . LEU A 1 188 ? 11.555 -11.742 6.879 1 93 188 LEU A O 1
ATOM 1507 N N . GLU A 1 189 ? 10.156 -12.875 5.633 1 96.81 189 GLU A N 1
ATOM 1508 C CA . GLU A 1 189 ? 11.141 -13.82 5.129 1 96.81 189 GLU A CA 1
ATOM 1509 C C . GLU A 1 189 ? 11.414 -13.602 3.645 1 96.81 189 GLU A C 1
ATOM 1511 O O . GLU A 1 189 ? 10.57 -13.898 2.801 1 96.81 189 GLU A O 1
ATOM 1516 N N . TYR A 1 190 ? 12.625 -13.172 3.367 1 97.75 190 TYR A N 1
ATOM 1517 C CA . TYR A 1 190 ? 12.969 -12.758 2.01 1 97.75 190 TYR A CA 1
ATOM 1518 C C . TYR A 1 190 ? 12.797 -13.922 1.034 1 97.75 190 TYR A C 1
ATOM 1520 O O . TYR A 1 190 ? 12.344 -13.727 -0.095 1 97.75 190 TYR A O 1
ATOM 1528 N N . ASP A 1 191 ? 13.203 -15.109 1.476 1 98.12 191 ASP A N 1
ATOM 1529 C CA . ASP A 1 191 ? 13.125 -16.281 0.597 1 98.12 191 ASP A CA 1
ATOM 1530 C C . ASP A 1 191 ? 11.672 -16.656 0.322 1 98.12 191 ASP A C 1
ATOM 1532 O O . ASP A 1 191 ? 11.336 -17.078 -0.786 1 98.12 191 ASP A O 1
ATOM 1536 N N . GLU A 1 192 ? 10.781 -16.5 1.334 1 98 192 GLU A N 1
ATOM 1537 C CA . GLU A 1 192 ? 9.359 -16.797 1.13 1 98 192 GLU A CA 1
ATOM 1538 C C . GLU A 1 192 ? 8.727 -15.789 0.166 1 98 192 GLU A C 1
ATOM 1540 O O . GLU A 1 192 ? 7.93 -16.172 -0.692 1 98 192 GLU A O 1
ATOM 1545 N N . MET A 1 193 ? 9.062 -14.523 0.321 1 98.31 193 MET A N 1
ATOM 1546 C CA . MET A 1 193 ? 8.555 -13.516 -0.6 1 98.31 193 MET A CA 1
ATOM 1547 C C . MET A 1 193 ? 9.062 -13.766 -2.016 1 98.31 193 MET A C 1
ATOM 1549 O O . MET A 1 193 ? 8.305 -13.648 -2.98 1 98.31 193 MET A O 1
ATOM 1553 N N . ALA A 1 194 ? 10.359 -14.102 -2.105 1 98.5 194 ALA A N 1
ATOM 1554 C CA . ALA A 1 194 ? 10.938 -14.414 -3.41 1 98.5 194 ALA A CA 1
ATOM 1555 C C . ALA A 1 194 ? 10.195 -15.57 -4.078 1 98.5 194 ALA A C 1
ATOM 1557 O O . ALA A 1 194 ? 9.922 -15.523 -5.281 1 98.5 194 ALA A O 1
ATOM 1558 N N . LYS A 1 195 ? 9.914 -16.594 -3.322 1 98.19 195 LYS A N 1
ATOM 1559 C CA . LYS A 1 195 ? 9.195 -17.766 -3.85 1 98.19 195 LYS A CA 1
ATOM 1560 C C . LYS A 1 195 ? 7.824 -17.359 -4.387 1 98.19 195 LYS A C 1
ATOM 1562 O O . LYS A 1 195 ? 7.41 -17.828 -5.449 1 98.19 195 LYS A O 1
ATOM 1567 N N . VAL A 1 196 ? 7.129 -16.516 -3.619 1 98.62 196 VAL A N 1
ATOM 1568 C CA . VAL A 1 196 ? 5.801 -16.062 -4.027 1 98.62 196 VAL A CA 1
ATOM 1569 C C . VAL A 1 196 ? 5.91 -15.242 -5.312 1 98.62 196 VAL A C 1
ATOM 1571 O O . VAL A 1 196 ? 5.117 -15.43 -6.242 1 98.62 196 VAL A O 1
ATOM 1574 N N . ILE A 1 197 ? 6.875 -14.344 -5.406 1 98.75 197 ILE A N 1
ATOM 1575 C CA . ILE A 1 197 ? 7.082 -13.547 -6.609 1 98.75 197 ILE A CA 1
ATOM 1576 C C . ILE A 1 197 ? 7.395 -14.461 -7.789 1 98.75 197 ILE A C 1
ATOM 1578 O O . ILE A 1 197 ? 6.816 -14.312 -8.867 1 98.75 197 ILE A O 1
ATOM 1582 N N . CYS A 1 198 ? 8.281 -15.445 -7.605 1 98.5 198 CYS A N 1
ATOM 1583 C CA . CYS A 1 198 ? 8.656 -16.359 -8.68 1 98.5 198 CYS A CA 1
ATOM 1584 C C . CYS A 1 198 ? 7.453 -17.172 -9.148 1 98.5 198 CYS A C 1
ATOM 1586 O O . CYS A 1 198 ? 7.332 -17.469 -10.336 1 98.5 198 CYS A O 1
ATOM 1588 N N . ARG A 1 199 ? 6.582 -17.547 -8.203 1 98.31 199 ARG A N 1
ATOM 1589 C CA . ARG A 1 199 ? 5.383 -18.297 -8.57 1 98.31 199 ARG A CA 1
ATOM 1590 C C . ARG A 1 199 ? 4.496 -17.484 -9.508 1 98.31 199 ARG A C 1
ATOM 1592 O O . ARG A 1 199 ? 3.836 -18.031 -10.383 1 98.31 199 ARG A O 1
ATOM 1599 N N . LEU A 1 200 ? 4.469 -16.156 -9.344 1 98.5 200 LEU A N 1
ATOM 1600 C CA . LEU A 1 200 ? 3.68 -15.258 -10.188 1 98.5 200 LEU A CA 1
ATOM 1601 C C . LEU A 1 200 ? 4.289 -15.156 -11.578 1 98.5 200 LEU A C 1
ATOM 1603 O O . LEU A 1 200 ? 3.598 -14.805 -12.539 1 98.5 200 LEU A O 1
ATOM 1607 N N . VAL A 1 201 ? 5.586 -15.422 -11.68 1 98.56 201 VAL A N 1
ATOM 1608 C CA . VAL A 1 201 ? 6.289 -15.172 -12.93 1 98.56 201 VAL A CA 1
ATOM 1609 C C . VAL A 1 201 ? 6.473 -16.484 -13.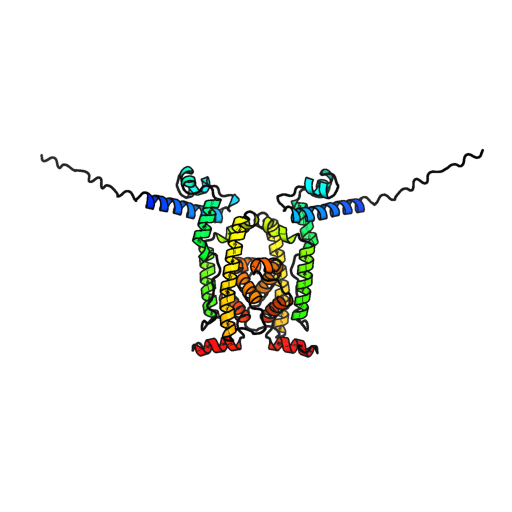695 1 98.56 201 VAL A C 1
ATOM 1611 O O . VAL A 1 201 ? 6.23 -16.547 -14.906 1 98.56 201 VAL A O 1
ATOM 1614 N N . PHE A 1 202 ? 6.848 -17.594 -12.922 1 97.81 202 PHE A N 1
ATOM 1615 C CA . PHE A 1 202 ? 7.297 -18.812 -13.578 1 97.81 202 PHE A CA 1
ATOM 1616 C C . PHE A 1 202 ? 6.402 -19.984 -13.203 1 97.81 202 PHE A C 1
ATOM 1618 O O . PHE A 1 202 ? 6.215 -20.281 -12.023 1 97.81 202 PHE A O 1
ATOM 1625 N N . PRO A 1 203 ? 5.988 -20.719 -14.211 1 96.81 203 PRO A N 1
ATOM 1626 C CA . PRO A 1 203 ? 5.473 -22.047 -13.875 1 96.81 203 PRO A CA 1
ATOM 1627 C C . PRO A 1 203 ? 6.512 -22.922 -13.188 1 96.81 203 PRO A C 1
ATOM 1629 O O . PRO A 1 203 ? 7.695 -22.875 -13.531 1 96.81 203 PRO A O 1
ATOM 1632 N N . PRO A 1 204 ? 6.109 -23.688 -12.227 1 93.75 204 PRO A N 1
ATOM 1633 C CA . PRO A 1 204 ? 7.062 -24.5 -11.469 1 93.75 204 PRO A CA 1
ATOM 1634 C C . PRO A 1 204 ? 7.934 -25.375 -12.375 1 93.75 204 PRO A C 1
ATOM 1636 O O . PRO A 1 204 ? 9.125 -25.547 -12.102 1 93.75 204 PRO A O 1
ATOM 1639 N N . GLN A 1 205 ? 7.418 -25.938 -13.414 1 91.81 205 GLN A N 1
ATOM 1640 C CA . GLN A 1 205 ? 8.172 -26.812 -14.305 1 91.81 205 GLN A CA 1
ATOM 1641 C C . GLN A 1 205 ? 9.312 -26.062 -14.977 1 91.81 205 GLN A C 1
ATOM 1643 O O . GLN A 1 205 ? 10.391 -26.625 -15.195 1 91.81 205 GLN A O 1
ATOM 1648 N N . ILE A 1 206 ? 9.055 -24.828 -15.336 1 93.19 206 ILE A N 1
ATOM 1649 C CA . ILE A 1 206 ? 10.062 -23.984 -15.977 1 93.19 206 ILE A CA 1
ATOM 1650 C C . ILE A 1 206 ? 11.156 -23.625 -14.961 1 93.19 206 ILE A C 1
ATOM 1652 O O . ILE A 1 206 ? 12.344 -23.641 -15.289 1 93.19 206 ILE A O 1
ATOM 1656 N N . MET A 1 207 ? 10.773 -23.297 -13.758 1 91.12 207 MET A N 1
ATOM 1657 C CA . MET A 1 207 ? 11.727 -22.984 -12.695 1 91.12 207 MET A CA 1
ATOM 1658 C C . MET A 1 207 ? 12.664 -24.172 -12.445 1 91.12 207 MET A C 1
ATOM 1660 O O . MET A 1 207 ? 13.859 -23.969 -12.234 1 91.12 207 MET A O 1
ATOM 1664 N N . GLU A 1 208 ? 12.109 -25.344 -12.406 1 89.88 208 GLU A N 1
ATOM 1665 C CA . GLU A 1 208 ? 12.906 -26.562 -12.219 1 89.88 208 GLU A CA 1
ATOM 1666 C C . GLU A 1 208 ? 13.938 -26.719 -13.336 1 89.88 208 GLU A C 1
ATOM 1668 O O . GLU A 1 208 ? 15.086 -27.094 -13.078 1 89.88 208 GLU A O 1
ATOM 1673 N N . LYS A 1 209 ? 13.555 -26.484 -14.555 1 89.81 209 LYS A N 1
ATOM 1674 C CA . LYS A 1 209 ? 14.453 -26.562 -15.703 1 89.81 209 LYS A CA 1
ATOM 1675 C C . LYS A 1 209 ? 15.562 -25.531 -15.609 1 89.81 209 LYS A C 1
ATOM 1677 O O . LYS A 1 209 ? 16.703 -25.797 -15.992 1 89.81 209 LYS A O 1
ATOM 1682 N N . MET A 1 210 ? 15.18 -24.359 -15.141 1 88 210 MET A N 1
ATOM 1683 C CA . MET A 1 210 ? 16.156 -23.281 -14.977 1 88 210 MET A CA 1
ATOM 1684 C C . MET A 1 210 ? 17.219 -23.656 -13.938 1 88 210 MET A C 1
ATOM 1686 O O . MET A 1 210 ? 18.391 -23.344 -14.102 1 88 210 MET A O 1
ATOM 1690 N N . TYR A 1 211 ? 16.844 -24.391 -12.891 1 83.5 211 TYR A N 1
ATOM 1691 C CA . TYR A 1 211 ? 17.766 -24.828 -11.852 1 83.5 211 TYR A CA 1
ATOM 1692 C C . TYR A 1 211 ? 18.719 -25.906 -12.375 1 83.5 211 TYR A C 1
ATOM 1694 O O . TYR A 1 211 ? 19.906 -25.891 -12.07 1 83.5 211 TYR A O 1
ATOM 1702 N N . GLU A 1 212 ? 18.172 -26.891 -13.055 1 77.62 212 GLU A N 1
ATOM 1703 C CA . GLU A 1 212 ? 18.938 -28.016 -13.57 1 77.62 212 GLU A CA 1
ATOM 1704 C C . GLU A 1 212 ? 19.984 -27.562 -14.594 1 77.62 212 GLU A C 1
ATOM 1706 O O . GLU A 1 212 ? 21.094 -28.094 -14.641 1 77.62 212 GLU A O 1
ATOM 1711 N N . SER A 1 213 ? 19.516 -26.797 -15.469 1 71.44 213 SER A N 1
ATOM 1712 C CA . SER A 1 213 ? 20.438 -26.312 -16.484 1 71.44 213 SER A CA 1
ATOM 1713 C C . SER A 1 213 ? 21.688 -25.703 -15.844 1 71.44 213 SER A C 1
ATOM 1715 O O . SER A 1 213 ? 22.75 -25.656 -16.469 1 71.44 213 SER A O 1
ATOM 1717 N N . ASN A 1 214 ? 21.5 -25.328 -14.602 1 64.12 214 ASN A N 1
ATOM 1718 C CA . ASN A 1 214 ? 22.625 -24.672 -13.961 1 64.12 214 ASN A CA 1
ATOM 1719 C C . ASN A 1 214 ? 23.312 -25.594 -12.953 1 64.12 214 ASN A C 1
ATOM 1721 O O . ASN A 1 214 ? 24.203 -25.172 -12.227 1 64.12 214 ASN A O 1
ATOM 1725 N N . GLY A 1 215 ? 23.078 -26.859 -13.062 1 61.28 215 GLY A N 1
ATOM 1726 C CA . GLY A 1 215 ? 23.734 -27.844 -12.211 1 61.28 215 GLY A CA 1
ATOM 1727 C C . GLY A 1 215 ? 23.266 -27.797 -10.773 1 61.28 215 GLY A C 1
ATOM 1728 O O . GLY A 1 215 ? 23.891 -28.391 -9.891 1 61.28 215 GLY A O 1
ATOM 1729 N N . GLU A 1 216 ? 22.281 -26.891 -10.305 1 57.59 216 GLU A N 1
ATOM 1730 C CA . GLU A 1 216 ? 21.891 -26.766 -8.906 1 57.59 216 GLU A CA 1
ATOM 1731 C C . GLU A 1 216 ? 20.656 -27.625 -8.602 1 57.59 216 GLU A C 1
ATOM 1733 O O . GLU A 1 216 ? 19.672 -27.578 -9.336 1 57.59 216 GLU A O 1
ATOM 1738 N N . THR A 1 217 ? 20.891 -28.844 -8.242 1 48.03 217 THR A N 1
ATOM 1739 C CA . THR A 1 217 ? 19.781 -29.672 -7.789 1 48.03 217 THR A CA 1
ATOM 1740 C C . THR A 1 217 ? 19.016 -28.984 -6.664 1 48.03 217 THR A C 1
ATOM 1742 O O . THR A 1 217 ? 19.625 -28.438 -5.738 1 48.03 217 THR A O 1
ATOM 1745 N N . LYS A 1 218 ? 17.766 -28.953 -6.809 1 50.25 218 LYS A N 1
ATOM 1746 C CA . LYS A 1 218 ? 16.953 -28.531 -5.672 1 50.25 218 LYS A CA 1
ATOM 1747 C C . LYS A 1 218 ? 17.297 -29.344 -4.426 1 50.25 218 LYS A C 1
ATOM 1749 O O . LYS A 1 218 ? 17.141 -30.562 -4.41 1 50.25 218 LYS A O 1
ATOM 1754 N N . ARG A 1 219 ? 18.312 -28.953 -3.443 1 33.19 219 ARG A N 1
ATOM 1755 C CA . ARG A 1 219 ? 18.312 -29.641 -2.158 1 33.19 219 ARG A CA 1
ATOM 1756 C C . ARG A 1 219 ? 16.953 -29.516 -1.473 1 33.19 219 ARG A C 1
ATOM 1758 O O . ARG A 1 219 ? 16.328 -28.469 -1.53 1 33.19 219 ARG A O 1
ATOM 1765 N N . MET B 1 1 ? -80.375 32.938 5.309 1 29.45 1 MET B N 1
ATOM 1766 C CA . MET B 1 1 ? -79 33.062 4.918 1 29.45 1 MET B CA 1
ATOM 1767 C C . MET B 1 1 ? -78.062 32.281 5.855 1 29.45 1 MET B C 1
ATOM 1769 O O . MET B 1 1 ? -77.875 32.656 7.012 1 29.45 1 MET B O 1
ATOM 1773 N N . SER B 1 2 ? -78 30.859 5.852 1 36.47 2 SER B N 1
ATOM 1774 C CA . SER B 1 2 ? -77.375 29.828 6.664 1 36.47 2 SER B CA 1
ATOM 1775 C C . SER B 1 2 ? -75.812 29.953 6.594 1 36.47 2 SER B C 1
ATOM 1777 O O . SER B 1 2 ? -75.25 29.953 5.504 1 36.47 2 SER B O 1
ATOM 1779 N N . GLU B 1 3 ? -75.188 30.688 7.496 1 36.09 3 GLU B N 1
ATOM 1780 C CA . GLU B 1 3 ? -73.75 30.875 7.711 1 36.09 3 GLU B CA 1
ATOM 1781 C C . GLU B 1 3 ? -73 29.547 7.871 1 36.09 3 GLU B C 1
ATOM 1783 O O . GLU B 1 3 ? -73.25 28.797 8.805 1 36.09 3 GLU B O 1
ATOM 1788 N N . ARG B 1 4 ? -72.625 28.812 6.77 1 38.09 4 ARG B N 1
ATOM 1789 C CA . ARG B 1 4 ? -71.75 27.641 6.684 1 38.09 4 ARG B CA 1
ATOM 1790 C C . ARG B 1 4 ? -70.438 27.891 7.449 1 38.09 4 ARG B C 1
ATOM 1792 O O . ARG B 1 4 ? -69.688 28.859 7.191 1 38.09 4 ARG B O 1
ATOM 1799 N N . ASP B 1 5 ? -70.312 27.5 8.758 1 36.56 5 ASP B N 1
ATOM 1800 C CA . ASP B 1 5 ? -69.188 27.375 9.633 1 36.56 5 ASP B CA 1
ATOM 1801 C C . ASP B 1 5 ? -68.062 26.625 8.938 1 36.56 5 ASP B C 1
ATOM 1803 O O . ASP B 1 5 ? -68.188 25.438 8.648 1 36.56 5 ASP B O 1
ATOM 1807 N N . GLU B 1 6 ? -67.25 27.172 7.957 1 34.88 6 GLU B N 1
ATOM 1808 C CA . GLU B 1 6 ? -66.062 26.625 7.363 1 34.88 6 GLU B CA 1
ATOM 1809 C C . GLU B 1 6 ? -65 26.281 8.43 1 34.88 6 GLU B C 1
ATOM 1811 O O . GLU B 1 6 ? -64.312 27.172 8.914 1 34.88 6 GLU B O 1
ATOM 1816 N N . GLY B 1 7 ? -65.312 25.484 9.5 1 35.94 7 GLY B N 1
ATOM 1817 C CA . GLY B 1 7 ? -64.312 25 10.414 1 35.94 7 GLY B CA 1
ATOM 1818 C C . GLY B 1 7 ? -63.062 24.469 9.711 1 35.94 7 GLY B C 1
ATOM 1819 O O . GLY B 1 7 ? -63.125 23.547 8.898 1 35.94 7 GLY B O 1
ATOM 1820 N N . GLN B 1 8 ? -62.031 25.297 9.414 1 35.72 8 GLN B N 1
ATOM 1821 C CA . GLN B 1 8 ? -60.688 24.969 8.898 1 35.72 8 GLN B CA 1
ATOM 1822 C C . GLN B 1 8 ? -60.094 23.797 9.664 1 35.72 8 GLN B C 1
ATOM 1824 O O . GLN B 1 8 ? -60 23.828 10.891 1 35.72 8 GLN B O 1
ATOM 1829 N N . LEU B 1 9 ? -60.156 22.5 9.297 1 34.5 9 LEU B N 1
ATOM 1830 C CA . LEU B 1 9 ? -59.406 21.297 9.625 1 34.5 9 LEU B CA 1
ATOM 1831 C C . LEU B 1 9 ? -57.938 21.594 9.703 1 34.5 9 LEU B C 1
ATOM 1833 O O . LEU B 1 9 ? -57.281 21.828 8.672 1 34.5 9 LEU B O 1
ATOM 1837 N N . VAL B 1 10 ? -57.406 22.5 10.492 1 38.5 10 VAL B N 1
ATOM 1838 C CA . VAL B 1 10 ? -55.969 22.547 10.727 1 38.5 10 VAL B CA 1
ATOM 1839 C C . VAL B 1 10 ? -55.469 21.141 11.062 1 38.5 10 VAL B C 1
ATOM 1841 O O . VAL B 1 10 ? -55.812 20.578 12.102 1 38.5 10 VAL B O 1
ATOM 1844 N N . GLY B 1 11 ? -55.438 20.172 10.195 1 37.62 11 GLY B N 1
ATOM 1845 C CA . GLY B 1 11 ? -54.812 18.875 10.375 1 37.62 11 GLY B CA 1
ATOM 1846 C C . GLY B 1 11 ? -53.469 18.953 11.117 1 37.62 11 GLY B C 1
ATOM 1847 O O . GLY B 1 11 ? -52.688 19.859 10.883 1 37.62 11 GLY B O 1
ATOM 1848 N N . VAL B 1 12 ? -53.344 18.703 12.391 1 39.41 12 VAL B N 1
ATOM 1849 C CA . VAL B 1 12 ? -52.188 18.422 13.195 1 39.41 12 VAL B CA 1
ATOM 1850 C C . VAL B 1 12 ? -51.219 17.547 12.406 1 39.41 12 VAL B C 1
ATOM 1852 O O . VAL B 1 12 ? -51.531 16.406 12.07 1 39.41 12 VAL B O 1
ATOM 1855 N N . PHE B 1 13 ? -50.531 18 11.422 1 43.12 13 PHE B N 1
ATOM 1856 C CA . PHE B 1 13 ? -49.438 17.188 10.859 1 43.12 13 PHE B CA 1
ATOM 1857 C C . PHE B 1 13 ? -48.688 16.453 11.961 1 43.12 13 PHE B C 1
ATOM 1859 O O . PHE B 1 13 ? -48.312 17.062 12.969 1 43.12 13 PHE B O 1
ATOM 1866 N N . PRO B 1 14 ? -48.781 15.234 12.188 1 44.44 14 PRO B N 1
ATOM 1867 C CA . PRO B 1 14 ? -48.062 14.508 13.219 1 44.44 14 PRO B CA 1
ATOM 1868 C C . PRO B 1 14 ? -46.562 14.906 13.289 1 44.44 14 PRO B C 1
ATOM 1870 O O . PRO B 1 14 ? -45.938 15.078 12.25 1 44.44 14 PRO B O 1
ATOM 1873 N N . SER B 1 15 ? -46.156 15.766 14.156 1 49.5 15 SER B N 1
ATOM 1874 C CA . SER B 1 15 ? -44.781 16.109 14.477 1 49.5 15 SER B CA 1
ATOM 1875 C C . SER B 1 15 ? -43.906 14.867 14.562 1 49.5 15 SER B C 1
ATOM 1877 O O . SER B 1 15 ? -44.281 13.867 15.156 1 49.5 15 SER B O 1
ATOM 1879 N N . ILE B 1 16 ? -43.156 14.523 13.523 1 57.5 16 ILE B N 1
ATOM 1880 C CA . ILE B 1 16 ? -42.188 13.453 13.562 1 57.5 16 ILE B CA 1
ATOM 1881 C C . ILE B 1 16 ? -41.531 13.383 14.953 1 57.5 16 ILE B C 1
ATOM 1883 O O . ILE B 1 16 ? -41.188 14.406 15.523 1 57.5 16 ILE B O 1
ATOM 1887 N N . PRO B 1 17 ? -41.625 12.227 15.617 1 61.69 17 PRO B N 1
ATOM 1888 C CA . PRO B 1 17 ? -41.062 12.078 16.953 1 61.69 17 PRO B CA 1
ATOM 1889 C C . PRO B 1 17 ? -39.625 12.625 17.062 1 61.69 17 PRO B C 1
ATOM 1891 O O . PRO B 1 17 ? -38.875 12.562 16.094 1 61.69 17 PRO B O 1
ATOM 1894 N N . LYS B 1 18 ? -39.344 13.328 18.125 1 68.12 18 LYS B N 1
ATOM 1895 C CA . LYS B 1 18 ? -38.062 13.969 18.422 1 68.12 18 LYS B CA 1
ATOM 1896 C C . LYS B 1 18 ? -36.906 13.031 18.109 1 68.12 18 LYS B C 1
ATOM 1898 O O . LYS B 1 18 ? -35.844 13.461 17.594 1 68.12 18 LYS B O 1
ATOM 1903 N N . GLN B 1 19 ? -37.125 11.734 18.266 1 73.19 19 GLN B N 1
ATOM 1904 C CA . GLN B 1 19 ? -36.094 10.75 18.062 1 73.19 19 GLN B CA 1
ATOM 1905 C C . GLN B 1 19 ? -35.781 10.562 16.578 1 73.19 19 GLN B C 1
ATOM 1907 O O . GLN B 1 19 ? -34.625 10.438 16.188 1 73.19 19 GLN B O 1
ATOM 1912 N N . ILE B 1 20 ? -36.875 10.562 15.812 1 74.31 20 ILE B N 1
ATOM 1913 C CA . ILE B 1 20 ? -36.719 10.391 14.375 1 74.31 20 ILE B CA 1
ATOM 1914 C C . ILE B 1 20 ? -36.062 11.625 13.781 1 74.31 20 ILE B C 1
ATOM 1916 O O . ILE B 1 20 ? -35.188 11.508 12.914 1 74.31 20 ILE B O 1
ATOM 1920 N N . ARG B 1 21 ? -36.469 12.75 14.25 1 75 21 ARG B N 1
ATOM 1921 C CA . ARG B 1 21 ? -35.875 13.992 13.781 1 75 21 ARG B CA 1
ATOM 1922 C C . ARG B 1 21 ? -34.406 14.062 14.141 1 75 21 ARG B C 1
ATOM 1924 O O . ARG B 1 21 ? -33.594 14.516 13.336 1 75 21 ARG B O 1
ATOM 1931 N N . ALA B 1 22 ? -34.156 13.648 15.328 1 81.31 22 ALA B N 1
ATOM 1932 C CA . ALA B 1 22 ? -32.75 13.633 15.789 1 81.31 22 ALA B CA 1
ATOM 1933 C C . ALA B 1 22 ? -31.906 12.703 14.93 1 81.31 22 ALA B C 1
ATOM 1935 O O . ALA B 1 22 ? -30.781 13.062 14.539 1 81.31 22 ALA B O 1
ATOM 1936 N N . GLN B 1 23 ? -32.469 11.633 14.57 1 86.38 23 GLN B N 1
ATOM 1937 C CA . GLN B 1 23 ? -31.75 10.672 13.742 1 86.38 23 GLN B CA 1
ATOM 1938 C C . GLN B 1 23 ? -31.547 11.211 12.328 1 86.38 23 GLN B C 1
ATOM 1940 O O . GLN B 1 23 ? -30.5 11 11.734 1 86.38 23 GLN B O 1
ATOM 1945 N N . LYS B 1 24 ? -32.531 11.898 11.883 1 89.31 24 LYS B N 1
ATOM 1946 C CA . LYS B 1 24 ? -32.406 12.469 10.547 1 89.31 24 LYS B CA 1
ATOM 1947 C C . LYS B 1 24 ? -31.344 13.555 10.492 1 89.31 24 LYS B C 1
ATOM 1949 O O . LYS B 1 24 ? -30.578 13.625 9.523 1 89.31 24 LYS B O 1
ATOM 1954 N N . LYS B 1 25 ? -31.328 14.383 11.523 1 91.56 25 LYS B N 1
ATOM 1955 C CA . LYS B 1 25 ? -30.312 15.43 11.578 1 91.56 25 LYS B CA 1
ATOM 1956 C C . LYS B 1 25 ? -28.906 14.844 11.68 1 91.56 25 LYS B C 1
ATOM 1958 O O . LYS B 1 25 ? -27.984 15.305 11.008 1 91.56 25 LYS B O 1
ATOM 1963 N N . ARG B 1 26 ? -28.781 13.859 12.508 1 93.31 26 ARG B N 1
ATOM 1964 C CA . ARG B 1 26 ? -27.5 13.188 12.648 1 93.31 26 ARG B CA 1
ATOM 1965 C C . ARG B 1 26 ? -27.031 12.609 11.312 1 93.31 26 ARG B C 1
ATOM 1967 O O . ARG B 1 26 ? -25.875 12.773 10.938 1 93.31 26 ARG B O 1
ATOM 1974 N N . LEU B 1 27 ? -27.984 12 10.625 1 94.5 27 LEU B N 1
ATOM 1975 C CA . LEU B 1 27 ? -27.656 11.391 9.344 1 94.5 27 LEU B CA 1
ATOM 1976 C C . LEU B 1 27 ? -27.297 12.461 8.312 1 94.5 27 LEU B C 1
ATOM 1978 O O . LEU B 1 27 ? -26.375 12.266 7.508 1 94.5 27 LEU B O 1
ATOM 1982 N N . ALA B 1 28 ? -28 13.523 8.383 1 95.56 28 ALA B N 1
ATOM 1983 C CA . ALA B 1 28 ? -27.703 14.625 7.469 1 95.56 28 ALA B CA 1
ATOM 1984 C C . ALA B 1 28 ? -26.297 15.172 7.699 1 95.56 28 ALA B C 1
ATOM 1986 O O . ALA B 1 28 ? -25.594 15.477 6.746 1 95.56 28 ALA B O 1
ATOM 1987 N N . LEU B 1 29 ? -25.953 15.273 8.938 1 96.56 29 LEU B N 1
ATOM 1988 C CA . LEU B 1 29 ? -24.625 15.75 9.281 1 96.56 29 LEU B CA 1
ATOM 1989 C C . LEU B 1 29 ? -23.562 14.758 8.82 1 96.56 29 LEU B C 1
ATOM 1991 O O . LEU B 1 29 ? -22.531 15.164 8.266 1 96.56 29 LEU B O 1
ATOM 1995 N N . LEU B 1 30 ? -23.828 13.508 8.984 1 95.94 30 LEU B N 1
ATOM 1996 C CA . LEU B 1 30 ? -22.891 12.477 8.555 1 95.94 30 LEU B CA 1
ATOM 1997 C C . LEU B 1 30 ? -22.688 12.516 7.039 1 95.94 30 LEU B C 1
ATOM 1999 O O . LEU B 1 30 ? -21.562 12.516 6.559 1 95.94 30 LEU B O 1
ATOM 2003 N N . GLU B 1 31 ? -23.75 12.625 6.305 1 95.88 31 GLU B N 1
ATOM 2004 C CA . GLU B 1 31 ? -23.672 12.641 4.848 1 95.88 31 GLU B CA 1
ATOM 2005 C C . GLU B 1 31 ? -23 13.906 4.336 1 95.88 31 GLU B C 1
ATOM 2007 O O . GLU B 1 31 ? -22.25 13.867 3.367 1 95.88 31 GLU B O 1
ATOM 2012 N N . SER B 1 32 ? -23.281 14.984 4.98 1 97.38 32 SER B N 1
ATOM 2013 C CA . SER B 1 32 ? -22.641 16.25 4.621 1 97.38 32 SER B CA 1
ATOM 2014 C C . SER B 1 32 ? -21.141 16.219 4.898 1 97.38 32 SER B C 1
ATOM 2016 O O . SER B 1 32 ? -20.344 16.656 4.07 1 97.38 32 SER B O 1
ATOM 2018 N N . GLY B 1 33 ? -20.812 15.688 6.094 1 96.56 33 GLY B N 1
ATOM 2019 C CA . GLY B 1 33 ? -19.406 15.516 6.406 1 96.56 33 GLY B CA 1
ATOM 2020 C C . GLY B 1 33 ? -18.672 14.656 5.395 1 96.56 33 GLY B C 1
ATOM 2021 O O . GLY B 1 33 ? -17.594 15.031 4.926 1 96.56 33 GLY B O 1
ATOM 2022 N N . ARG B 1 34 ? -19.266 13.57 5.047 1 95.12 34 ARG B N 1
ATOM 2023 C CA . ARG B 1 34 ? -18.672 12.672 4.059 1 95.12 34 ARG B CA 1
ATOM 2024 C C . ARG B 1 34 ? -18.422 13.398 2.742 1 95.12 34 ARG B C 1
ATOM 2026 O O . ARG B 1 34 ? -17.312 13.367 2.213 1 95.12 34 ARG B O 1
ATOM 2033 N N . SER B 1 35 ? -19.422 14.07 2.268 1 96.31 35 SER B N 1
ATOM 2034 C CA . SER B 1 35 ? -19.344 14.781 0.996 1 96.31 35 SER B CA 1
ATOM 2035 C C . SER B 1 35 ? -18.234 15.828 1.026 1 96.31 35 SER B C 1
ATOM 2037 O O . SER B 1 35 ? -17.406 15.906 0.11 1 96.31 35 SER B O 1
ATOM 2039 N N . LEU B 1 36 ? -18.188 16.531 2.059 1 96.94 36 LEU B N 1
ATOM 2040 C CA . LEU B 1 36 ? -17.25 17.641 2.158 1 96.94 36 LEU B CA 1
ATOM 2041 C C . LEU B 1 36 ? -15.828 17.125 2.357 1 96.94 36 LEU B C 1
ATOM 2043 O O . LEU B 1 36 ? -14.875 17.672 1.791 1 96.94 36 LEU B O 1
ATOM 2047 N N . PHE B 1 37 ? -15.672 16.031 3.189 1 95.12 37 PHE B N 1
ATOM 2048 C CA . PHE B 1 37 ? -14.359 15.445 3.389 1 95.12 37 PHE B CA 1
ATOM 2049 C C . PHE B 1 37 ? -13.781 14.945 2.066 1 95.12 37 PHE B C 1
ATOM 2051 O O . PHE B 1 37 ? -12.586 15.094 1.81 1 95.12 37 PHE B O 1
ATOM 2058 N N . ILE B 1 38 ? -14.625 14.438 1.233 1 92.94 38 ILE B N 1
ATOM 2059 C CA . ILE B 1 38 ? -14.195 13.883 -0.044 1 92.94 38 ILE B CA 1
ATOM 2060 C C . ILE B 1 38 ? -13.891 15.008 -1.024 1 92.94 38 ILE B C 1
ATOM 2062 O O . ILE B 1 38 ? -12.898 14.961 -1.748 1 92.94 38 ILE B O 1
ATOM 2066 N N . GLU B 1 39 ? -14.641 16.031 -1 1 92.56 39 GLU B N 1
ATOM 2067 C CA . GLU B 1 39 ? -14.555 17.109 -1.972 1 92.56 39 GLU B CA 1
ATOM 2068 C C . GLU B 1 39 ? -13.406 18.062 -1.637 1 92.56 39 GLU B C 1
ATOM 2070 O O . GLU B 1 39 ? -12.609 18.406 -2.51 1 92.56 39 GLU B O 1
ATOM 2075 N N . LYS B 1 40 ? -13.281 18.422 -0.333 1 90.31 40 LYS B N 1
ATOM 2076 C CA . LYS B 1 40 ? -12.367 19.484 0.042 1 90.31 40 LYS B CA 1
ATOM 2077 C C . LYS B 1 40 ? -11.195 18.953 0.862 1 90.31 40 LYS B C 1
ATOM 2079 O O . LYS B 1 40 ? -10.195 19.656 1.053 1 90.31 40 LYS B O 1
ATOM 2084 N N . GLY B 1 41 ? -11.398 17.75 1.272 1 89.75 41 GLY B N 1
ATOM 2085 C CA . GLY B 1 41 ? -10.414 17.234 2.205 1 89.75 41 GLY B CA 1
ATOM 2086 C C . GLY B 1 41 ? -10.805 17.422 3.658 1 89.75 41 GLY B C 1
ATOM 2087 O O . GLY B 1 41 ? -11.641 18.266 3.975 1 89.75 41 GLY B O 1
ATOM 2088 N N . TYR B 1 42 ? -10.227 16.703 4.523 1 91.38 42 TYR B N 1
ATOM 2089 C CA . TYR B 1 42 ? -10.555 16.719 5.941 1 91.38 42 TYR B CA 1
ATOM 2090 C C . TYR B 1 42 ? -10.117 18.016 6.594 1 91.38 42 TYR B C 1
ATOM 2092 O O . TYR B 1 42 ? -10.906 18.656 7.301 1 91.38 42 TYR B O 1
ATOM 2100 N N . GLU B 1 43 ? -8.891 18.406 6.336 1 87.56 43 GLU B N 1
ATOM 2101 C CA . GLU B 1 43 ? -8.32 19.578 7 1 87.56 43 GLU B CA 1
ATOM 2102 C C . GLU B 1 43 ? -9.039 20.859 6.582 1 87.56 43 GLU B C 1
ATOM 2104 O O . GLU B 1 43 ? -9.227 21.766 7.395 1 87.56 43 GLU B O 1
ATOM 2109 N N . GLN B 1 44 ? -9.523 20.891 5.457 1 90.94 44 GLN B N 1
ATOM 2110 C CA . GLN B 1 44 ? -10.125 22.094 4.922 1 90.94 44 GLN B CA 1
ATOM 2111 C C . GLN B 1 44 ? -11.617 22.156 5.238 1 90.94 44 GLN B C 1
ATOM 2113 O O . GLN B 1 44 ? -12.297 23.125 4.887 1 90.94 44 GLN B O 1
ATOM 2118 N N . THR B 1 45 ? -12.133 21.156 5.844 1 96.06 45 THR B N 1
ATOM 2119 C CA . THR B 1 45 ? -13.547 21.094 6.199 1 96.06 45 THR B CA 1
ATOM 2120 C C . THR B 1 45 ? -13.75 21.469 7.668 1 96.06 45 THR B C 1
ATOM 2122 O O . THR B 1 45 ? -13.008 21 8.539 1 96.06 45 THR B O 1
ATOM 2125 N N . THR B 1 46 ? -14.766 22.328 7.957 1 96.69 46 THR B N 1
ATOM 2126 C CA . THR B 1 46 ? -15.047 22.734 9.328 1 96.69 46 THR B CA 1
ATOM 2127 C C . THR B 1 46 ? -16.438 22.266 9.75 1 96.69 46 THR B C 1
ATOM 2129 O O . THR B 1 46 ? -17.25 21.859 8.906 1 96.69 46 THR B O 1
ATOM 2132 N N . ALA B 1 47 ? -16.609 22.344 11.07 1 97.25 47 ALA B N 1
ATOM 2133 C CA . ALA B 1 47 ? -17.938 22.031 11.594 1 97.25 47 ALA B CA 1
ATOM 2134 C C . ALA B 1 47 ? -18.984 22.984 11.016 1 97.25 47 ALA B C 1
ATOM 2136 O O . ALA B 1 47 ? -20.109 22.562 10.695 1 97.25 47 ALA B O 1
ATOM 2137 N N . LYS B 1 48 ? -18.609 24.172 10.844 1 97.62 48 LYS B N 1
ATOM 2138 C CA . LYS B 1 48 ? -19.516 25.172 10.266 1 97.62 48 LYS B CA 1
ATOM 2139 C C . LYS B 1 48 ? -19.875 24.812 8.828 1 97.62 48 LYS B C 1
ATOM 2141 O O . LYS B 1 48 ? -21.047 24.906 8.43 1 97.62 48 LYS B O 1
ATOM 2146 N N . ASP B 1 49 ? -18.891 24.391 8.055 1 97.88 49 ASP B N 1
ATOM 2147 C CA . ASP B 1 49 ? -19.141 23.953 6.688 1 97.88 49 ASP B CA 1
ATOM 2148 C C . ASP B 1 49 ? -20.156 22.812 6.652 1 97.88 49 ASP B C 1
ATOM 2150 O O . ASP B 1 49 ? -21.078 22.828 5.852 1 97.88 49 ASP B O 1
ATOM 2154 N N . ILE B 1 50 ? -19.953 21.844 7.543 1 98.25 50 ILE B N 1
ATOM 2155 C CA . ILE B 1 50 ? -20.766 20.641 7.57 1 98.25 50 ILE B CA 1
ATOM 2156 C C . ILE B 1 50 ? -22.203 20.984 7.957 1 98.25 50 ILE B C 1
ATOM 2158 O O . ILE B 1 50 ? -23.156 20.531 7.32 1 98.25 50 ILE B O 1
ATOM 2162 N N . ALA B 1 51 ? -22.328 21.812 9 1 97.88 51 ALA B N 1
ATOM 2163 C CA . ALA B 1 51 ? -23.641 22.234 9.453 1 97.88 51 ALA B CA 1
ATOM 2164 C C . ALA B 1 51 ? -24.406 22.969 8.344 1 97.88 51 ALA B C 1
ATOM 2166 O O . ALA B 1 51 ? -25.547 22.641 8.047 1 97.88 51 ALA B O 1
ATOM 2167 N N . SER B 1 52 ? -23.719 23.891 7.727 1 98.06 52 SER B N 1
ATOM 2168 C CA . SER B 1 52 ? -24.312 24.656 6.637 1 98.06 52 SER B CA 1
ATOM 2169 C C . SER B 1 52 ? -24.734 23.75 5.488 1 98.06 52 SER B C 1
ATOM 2171 O O . SER B 1 52 ? -25.859 23.875 4.973 1 98.06 52 SER B O 1
ATOM 2173 N N . HIS B 1 53 ? -23.922 22.844 5.129 1 97.75 53 HIS B N 1
ATOM 2174 C CA . HIS B 1 53 ? -24.219 21.906 4.047 1 97.75 53 HIS B CA 1
ATOM 2175 C C . HIS B 1 53 ? -25.406 21.031 4.395 1 97.75 53 HIS B C 1
ATOM 2177 O O . HIS B 1 53 ? -26.203 20.672 3.516 1 97.75 53 HIS B O 1
ATOM 2183 N N . ALA B 1 54 ? -25.547 20.703 5.633 1 97.25 54 ALA B N 1
ATOM 2184 C CA . ALA B 1 54 ? -26.641 19.844 6.109 1 97.25 54 ALA B CA 1
ATOM 2185 C C . ALA B 1 54 ? -27.922 20.641 6.301 1 97.25 54 ALA B C 1
ATOM 2187 O O . ALA B 1 54 ? -28.969 20.078 6.598 1 97.25 54 ALA B O 1
ATOM 2188 N N . GLY B 1 55 ? -27.812 21.953 6.258 1 96.69 55 GLY B N 1
ATOM 2189 C CA . GLY B 1 55 ? -28.984 22.797 6.398 1 96.69 55 GLY B CA 1
ATOM 2190 C C . GLY B 1 55 ? -29.406 23 7.844 1 96.69 55 GLY B C 1
ATOM 2191 O O . GLY B 1 55 ? -30.594 23.109 8.148 1 96.69 55 GLY B O 1
ATOM 2192 N N . VAL B 1 56 ? -28.484 22.938 8.719 1 96.06 56 VAL B N 1
ATOM 2193 C CA . VAL B 1 56 ? -28.781 23.141 10.133 1 96.06 56 VAL B CA 1
ATOM 2194 C C . VAL B 1 56 ? -27.844 24.203 10.711 1 96.06 56 VAL B C 1
ATOM 2196 O O . VAL B 1 56 ? -26.891 24.609 10.062 1 96.06 56 VAL B O 1
ATOM 2199 N N . ALA B 1 57 ? -28.172 24.625 11.914 1 95 57 ALA B N 1
ATOM 2200 C CA . ALA B 1 57 ? -27.328 25.578 12.617 1 95 57 ALA B CA 1
ATOM 2201 C C . ALA B 1 57 ? -26.047 24.906 13.125 1 95 57 ALA B C 1
ATOM 2203 O O . ALA B 1 57 ? -26.047 23.703 13.43 1 95 57 ALA B O 1
ATOM 2204 N N . THR B 1 58 ? -24.969 25.688 13.203 1 96.31 58 THR B N 1
ATOM 2205 C CA . THR B 1 58 ? -23.688 25.172 13.695 1 96.31 58 THR B CA 1
ATOM 2206 C C . THR B 1 58 ? -23.859 24.578 15.094 1 96.31 58 THR B C 1
ATOM 2208 O O . THR B 1 58 ? -23.219 23.578 15.422 1 96.31 58 THR B O 1
ATOM 2211 N N . GLY B 1 59 ? -24.688 25.188 15.922 1 95.75 59 GLY B N 1
ATOM 2212 C CA . GLY B 1 59 ? -24.969 24.656 17.25 1 95.75 59 GLY B CA 1
ATOM 2213 C C . GLY B 1 59 ? -25.562 23.266 17.234 1 95.75 59 GLY B C 1
ATOM 2214 O O . GLY B 1 59 ? -25.266 22.453 18.125 1 95.75 59 GLY B O 1
ATOM 2215 N N . THR B 1 60 ? -26.375 23 16.266 1 95.06 60 THR B N 1
ATOM 2216 C CA . THR B 1 60 ? -26.969 21.688 16.094 1 95.06 60 THR B CA 1
ATOM 2217 C C . THR B 1 60 ? -25.891 20.625 15.844 1 95.06 60 THR B C 1
ATOM 2219 O O . THR B 1 60 ? -25.984 19.5 16.328 1 95.06 60 THR B O 1
ATOM 2222 N N . PHE B 1 61 ? -24.797 20.969 15.039 1 97.12 61 PHE B N 1
ATOM 2223 C CA . PHE B 1 61 ? -23.672 20.062 14.836 1 97.12 61 PHE B CA 1
ATOM 2224 C C . PHE B 1 61 ? -23.094 19.609 16.172 1 97.12 61 PHE B C 1
ATOM 2226 O O . PHE B 1 61 ? -22.891 18.406 16.391 1 97.12 61 PHE B O 1
ATOM 2233 N N . TYR B 1 62 ? -22.984 20.484 17.094 1 96.12 62 TYR B N 1
ATOM 2234 C CA . TYR B 1 62 ? -22.297 20.219 18.344 1 96.12 62 TYR B CA 1
ATOM 2235 C C . TYR B 1 62 ? -23.203 19.484 19.328 1 96.12 62 TYR B C 1
ATOM 2237 O O . TYR B 1 62 ? -22.734 18.984 20.359 1 96.12 62 TYR B O 1
ATOM 2245 N N . ARG B 1 63 ? -24.469 19.438 19.062 1 95.25 63 ARG B N 1
ATOM 2246 C CA . ARG B 1 63 ? -25.375 18.578 19.828 1 95.25 63 ARG B CA 1
ATOM 2247 C C . ARG B 1 63 ? -25.094 17.109 19.562 1 95.25 63 ARG B C 1
ATOM 2249 O O . ARG B 1 63 ? -25.312 16.266 20.422 1 95.25 63 ARG B O 1
ATOM 2256 N N . TYR B 1 64 ? -24.547 16.875 18.391 1 95.5 64 TYR B N 1
ATOM 2257 C CA . TYR B 1 64 ? -24.391 15.484 17.969 1 95.5 64 TYR B CA 1
ATOM 2258 C C . TYR B 1 64 ? -22.922 15.086 17.969 1 95.5 64 TYR B C 1
ATOM 2260 O O . TYR B 1 64 ? -22.578 13.93 18.234 1 95.5 64 TYR B O 1
ATOM 2268 N N . PHE B 1 65 ? -22.078 16.047 17.594 1 96.81 65 PHE B N 1
ATOM 2269 C CA . PHE B 1 65 ? -20.641 15.781 17.5 1 96.81 65 PHE B CA 1
ATOM 2270 C C . PHE B 1 65 ? -19.844 16.875 18.188 1 96.81 65 PHE B C 1
ATOM 2272 O O . PHE B 1 65 ? -20.109 18.062 18 1 96.81 65 PHE B O 1
ATOM 2279 N N . SER B 1 66 ? -18.828 16.484 18.906 1 96 66 SER B N 1
ATOM 2280 C CA . SER B 1 66 ? -17.984 17.453 19.594 1 96 66 SER B CA 1
ATOM 2281 C C . SER B 1 66 ? -17.078 18.188 18.625 1 96 66 SER B C 1
ATOM 2283 O O . SER B 1 66 ? -16.672 19.328 18.875 1 96 66 SER B O 1
ATOM 2285 N N . ASP B 1 67 ? -16.734 17.484 17.5 1 94.69 67 ASP B N 1
ATOM 2286 C CA . ASP B 1 67 ? -15.859 18.031 16.469 1 94.69 67 ASP B CA 1
ATOM 2287 C C . ASP B 1 67 ? -15.938 17.219 15.188 1 94.69 67 ASP B C 1
ATOM 2289 O O . ASP B 1 67 ? -16.688 16.234 15.117 1 94.69 67 ASP B O 1
ATOM 2293 N N . LYS B 1 68 ? -15.25 17.625 14.188 1 94.19 68 LYS B N 1
ATOM 2294 C CA . LYS B 1 68 ? -15.297 16.922 12.906 1 94.19 68 LYS B CA 1
ATOM 2295 C C . LYS B 1 68 ? -14.648 15.539 13.008 1 94.19 68 LYS B C 1
ATOM 2297 O O . LYS B 1 68 ? -15.008 14.625 12.266 1 94.19 68 LYS B O 1
ATOM 2302 N N . ARG B 1 69 ? -13.742 15.352 13.945 1 93.38 69 ARG B N 1
ATOM 2303 C CA . ARG B 1 69 ? -13.117 14.047 14.148 1 93.38 69 ARG B CA 1
ATOM 2304 C C . ARG B 1 69 ? -14.141 13.023 14.633 1 93.38 69 ARG B C 1
ATOM 2306 O O . ARG B 1 69 ? -14.156 11.891 14.156 1 93.38 69 ARG B O 1
ATOM 2313 N N . GLN B 1 70 ? -14.859 13.43 15.555 1 94.56 70 GLN B N 1
ATOM 2314 C CA . GLN B 1 70 ? -15.891 12.516 16.047 1 94.56 70 GLN B CA 1
ATOM 2315 C C . GLN B 1 70 ? -16.844 12.117 14.93 1 94.56 70 GLN B C 1
ATOM 2317 O O . GLN B 1 70 ? -17.266 10.961 14.836 1 94.56 70 GLN B O 1
ATOM 2322 N N . LEU B 1 71 ? -17.234 13.102 14.148 1 96.12 71 LEU B N 1
ATOM 2323 C CA . LEU B 1 71 ? -18.109 12.805 13.008 1 96.12 71 LEU B CA 1
ATOM 2324 C C . LEU B 1 71 ? -17.438 11.828 12.055 1 96.12 71 LEU B C 1
ATOM 2326 O O . LEU B 1 71 ? -18.062 10.867 11.602 1 96.12 71 LEU B O 1
ATOM 2330 N N . LEU B 1 72 ? -16.188 12.047 11.734 1 93.62 72 LEU B N 1
ATOM 2331 C CA . LEU B 1 72 ? -15.438 11.164 10.844 1 93.62 72 LEU B CA 1
ATOM 2332 C C . LEU B 1 72 ? -15.391 9.742 11.406 1 93.62 72 LEU B C 1
ATOM 2334 O O . LEU B 1 72 ? -15.602 8.773 10.672 1 93.62 72 LEU B O 1
ATOM 2338 N N . LEU B 1 73 ? -15.094 9.625 12.703 1 92.19 73 LEU B N 1
ATOM 2339 C CA . LEU B 1 73 ? -15.031 8.312 13.336 1 92.19 73 LEU B CA 1
ATOM 2340 C C . LEU B 1 73 ? -16.375 7.59 13.234 1 92.19 73 LEU B C 1
ATOM 2342 O O . LEU B 1 73 ? -16.406 6.383 13 1 92.19 73 LEU B O 1
ATOM 2346 N N . ALA B 1 74 ? -17.375 8.359 13.398 1 93.06 74 ALA B N 1
ATOM 2347 C CA . ALA B 1 74 ? -18.719 7.789 13.273 1 93.06 74 ALA B CA 1
ATOM 2348 C C . ALA B 1 74 ? -18.969 7.293 11.852 1 93.06 74 ALA B C 1
ATOM 2350 O O . ALA B 1 74 ? -19.547 6.219 11.656 1 93.06 74 ALA B O 1
ATOM 2351 N N . LEU B 1 75 ? -18.562 8.047 10.875 1 92.75 75 LEU B N 1
ATOM 2352 C CA . LEU B 1 75 ? -18.672 7.656 9.477 1 92.75 75 LEU B CA 1
ATOM 2353 C C . LEU B 1 75 ? -17.906 6.371 9.203 1 92.75 75 LEU B C 1
ATOM 2355 O O . LEU B 1 75 ? -18.422 5.453 8.562 1 92.75 75 LEU B O 1
ATOM 2359 N N . LEU B 1 76 ? -16.719 6.27 9.695 1 91.62 76 LEU B N 1
ATOM 2360 C CA . LEU B 1 76 ? -15.852 5.113 9.477 1 91.62 76 LEU B CA 1
ATOM 2361 C C . LEU B 1 76 ? -16.422 3.871 10.156 1 91.62 76 LEU B C 1
ATOM 2363 O O . LEU B 1 76 ? -16.391 2.777 9.586 1 91.62 76 LEU B O 1
ATOM 2367 N N . GLU B 1 77 ? -16.891 4.066 11.328 1 89.38 77 GLU B N 1
ATOM 2368 C CA . GLU B 1 77 ? -17.516 2.953 12.047 1 89.38 77 GLU B CA 1
ATOM 2369 C C . GLU B 1 77 ? -18.719 2.416 11.297 1 89.38 77 GLU B C 1
ATOM 2371 O O . GLU B 1 77 ? -18.891 1.203 11.172 1 89.38 77 GLU B O 1
ATOM 2376 N N . ASP B 1 78 ? -19.484 3.342 10.797 1 88.19 78 ASP B N 1
ATOM 2377 C CA . ASP B 1 78 ? -20.703 2.988 10.07 1 88.19 78 ASP B CA 1
ATOM 2378 C C . ASP B 1 78 ? -20.375 2.252 8.773 1 88.19 78 ASP B C 1
ATOM 2380 O O . ASP B 1 78 ? -21.141 1.396 8.328 1 88.19 78 ASP B O 1
ATOM 2384 N N . LYS B 1 79 ? -19.234 2.559 8.203 1 90.5 79 LYS B N 1
ATOM 2385 C CA . LYS B 1 79 ? -18.906 2.035 6.879 1 90.5 79 LYS B CA 1
ATOM 2386 C C . LYS B 1 79 ? -17.75 1.047 6.941 1 90.5 79 LYS B C 1
ATOM 2388 O O . LYS B 1 79 ? -17.156 0.714 5.914 1 90.5 79 LYS B O 1
ATOM 2393 N N . MET B 1 80 ? -17.391 0.56 8.07 1 87.81 80 MET B N 1
ATOM 2394 C CA . MET B 1 80 ? -16.188 -0.254 8.281 1 87.81 80 MET B CA 1
ATOM 2395 C C . MET B 1 80 ? -16.234 -1.518 7.426 1 87.81 80 MET B C 1
ATOM 2397 O O . MET B 1 80 ? -15.242 -1.885 6.797 1 87.81 80 MET B O 1
ATOM 2401 N N . GLU B 1 81 ? -17.359 -2.154 7.352 1 85.31 81 GLU B N 1
ATOM 2402 C CA . GLU B 1 81 ? -17.5 -3.396 6.598 1 85.31 81 GLU B CA 1
ATOM 2403 C C . GLU B 1 81 ? -17.25 -3.168 5.109 1 85.31 81 GLU B C 1
ATOM 2405 O O . GLU B 1 81 ? -16.688 -4.031 4.43 1 85.31 81 GLU B O 1
ATOM 2410 N N . GLU B 1 82 ? -17.641 -2.002 4.652 1 90.06 82 GLU B N 1
ATOM 2411 C CA . GLU B 1 82 ? -17.469 -1.673 3.24 1 90.06 82 GLU B CA 1
ATOM 2412 C C . GLU B 1 82 ? -16.031 -1.239 2.943 1 90.06 82 GLU B C 1
ATOM 2414 O O . GLU B 1 82 ? -15.594 -1.276 1.791 1 90.06 82 GLU B O 1
ATOM 2419 N N . LEU B 1 83 ? -15.367 -0.843 3.955 1 91.5 83 LEU B N 1
ATOM 2420 C CA . LEU B 1 83 ? -14.016 -0.332 3.781 1 91.5 83 LEU B CA 1
ATOM 2421 C C . LEU B 1 83 ? -13.008 -1.475 3.717 1 91.5 83 LEU B C 1
ATOM 2423 O O . LEU B 1 83 ? -11.922 -1.32 3.146 1 91.5 83 LEU B O 1
ATOM 2427 N N . LEU B 1 84 ? -13.391 -2.646 4.238 1 92.81 84 LEU B N 1
ATOM 2428 C CA . LEU B 1 84 ? -12.453 -3.768 4.289 1 92.81 84 LEU B CA 1
ATOM 2429 C C . LEU B 1 84 ? -12.633 -4.68 3.08 1 92.81 84 LEU B C 1
ATOM 2431 O O . LEU B 1 84 ? -13.758 -4.914 2.639 1 92.81 84 LEU B O 1
ATOM 2435 N N . PRO B 1 85 ? -11.539 -5.238 2.564 1 95.81 85 PRO B N 1
ATOM 2436 C CA . PRO B 1 85 ? -11.617 -6.246 1.502 1 95.81 85 PRO B CA 1
ATOM 2437 C C . PRO B 1 85 ? -12.5 -7.434 1.882 1 95.81 85 PRO B C 1
ATOM 2439 O O . PRO B 1 85 ? -12.594 -7.785 3.061 1 95.81 85 PRO B O 1
ATOM 2442 N N . PRO B 1 86 ? -13.117 -8.031 0.893 1 96.44 86 PRO B N 1
ATOM 2443 C CA . PRO B 1 86 ? -13.93 -9.227 1.155 1 96.44 86 PRO B CA 1
ATOM 2444 C C . PRO B 1 86 ? -13.078 -10.453 1.478 1 96.44 86 PRO B C 1
ATOM 2446 O O . PRO B 1 86 ? -11.922 -10.539 1.064 1 96.44 86 PRO B O 1
ATOM 2449 N N . VAL B 1 87 ? -13.656 -11.352 2.203 1 97.38 87 VAL B N 1
ATOM 2450 C CA . VAL B 1 87 ? -13.047 -12.648 2.496 1 97.38 87 VAL B CA 1
ATOM 2451 C C . VAL B 1 87 ? -13.641 -13.719 1.588 1 97.38 87 VAL B C 1
ATOM 2453 O O . VAL B 1 87 ? -14.805 -14.102 1.752 1 97.38 87 VAL B O 1
ATOM 2456 N N . PRO B 1 88 ? -12.898 -14.219 0.66 1 97.25 88 PRO B N 1
ATOM 2457 C CA . PRO B 1 88 ? -13.445 -15.188 -0.293 1 97.25 88 PRO B CA 1
ATOM 2458 C C . PRO B 1 88 ? -13.609 -16.578 0.312 1 97.25 88 PRO B C 1
ATOM 2460 O O . PRO B 1 88 ? -12.867 -16.953 1.225 1 97.25 88 PRO B O 1
ATOM 2463 N N . ASN B 1 89 ? -14.578 -17.281 -0.184 1 96.69 89 ASN B N 1
ATOM 2464 C CA . ASN B 1 89 ? -14.633 -18.734 -0.004 1 96.69 89 ASN B CA 1
ATOM 2465 C C . ASN B 1 89 ? -13.688 -19.453 -0.969 1 96.69 89 ASN B C 1
ATOM 2467 O O . ASN B 1 89 ? -14 -19.609 -2.15 1 96.69 89 ASN B O 1
ATOM 2471 N N . TRP B 1 90 ? -12.656 -19.969 -0.464 1 95.88 90 TRP B N 1
ATOM 2472 C CA . TRP B 1 90 ? -11.602 -20.531 -1.3 1 95.88 90 TRP B CA 1
ATOM 2473 C C . TRP B 1 90 ? -12.008 -21.906 -1.832 1 95.88 90 TRP B C 1
ATOM 2475 O O . TRP B 1 90 ? -11.375 -22.438 -2.744 1 95.88 90 TRP B O 1
ATOM 2485 N N . MET B 1 91 ? -13.016 -22.469 -1.277 1 93.5 91 MET B N 1
ATOM 2486 C CA . MET B 1 91 ? -13.453 -23.812 -1.673 1 93.5 91 MET B CA 1
ATOM 2487 C C . MET B 1 91 ? -14.578 -23.734 -2.697 1 93.5 91 MET B C 1
ATOM 2489 O O . MET B 1 91 ? -15.18 -24.766 -3.035 1 93.5 91 MET B O 1
ATOM 2493 N N . HIS B 1 92 ? -14.867 -22.562 -3.148 1 93.44 92 HIS B N 1
ATOM 2494 C CA . HIS B 1 92 ? -15.875 -22.375 -4.188 1 93.44 92 HIS B CA 1
ATOM 2495 C C . HIS B 1 92 ? -15.5 -23.125 -5.457 1 93.44 92 HIS B C 1
ATOM 2497 O O . HIS B 1 92 ? -14.32 -23.25 -5.793 1 93.44 92 HIS B O 1
ATOM 2503 N N . ARG B 1 93 ? -16.438 -23.516 -6.242 1 91.12 93 ARG B N 1
ATOM 2504 C CA . ARG B 1 93 ? -16.25 -24.344 -7.434 1 91.12 93 ARG B CA 1
ATOM 2505 C C . ARG B 1 93 ? -15.555 -23.547 -8.539 1 91.12 93 ARG B C 1
ATOM 2507 O O . ARG B 1 93 ? -14.891 -24.125 -9.398 1 91.12 93 ARG B O 1
ATOM 2514 N N . ASN B 1 94 ? -15.742 -22.25 -8.578 1 94.81 94 ASN B N 1
ATOM 2515 C CA . ASN B 1 94 ? -15.094 -21.344 -9.531 1 94.81 94 ASN B CA 1
ATOM 2516 C C . ASN B 1 94 ? -14.516 -20.125 -8.828 1 94.81 94 ASN B C 1
ATOM 2518 O O . ASN B 1 94 ? -15.102 -19.031 -8.891 1 94.81 94 ASN B O 1
ATOM 2522 N N . PRO B 1 95 ? -13.391 -20.312 -8.211 1 96 95 PRO B N 1
ATOM 2523 C CA . PRO B 1 95 ? -12.828 -19.234 -7.402 1 96 95 PRO B CA 1
ATOM 2524 C C . PRO B 1 95 ? -12.531 -17.969 -8.219 1 96 95 PRO B C 1
ATOM 2526 O O . PRO B 1 95 ? -12.664 -16.859 -7.715 1 96 95 PRO B O 1
ATOM 2529 N N . GLU B 1 96 ? -12.102 -18.094 -9.5 1 96.75 96 GLU B N 1
ATOM 2530 C CA . GLU B 1 96 ? -11.828 -16.922 -10.328 1 96.75 96 GLU B CA 1
ATOM 2531 C C . GLU B 1 96 ? -13.078 -16.078 -10.531 1 96.75 96 GLU B C 1
ATOM 2533 O O . GLU B 1 96 ? -13.039 -14.859 -10.406 1 96.75 96 GLU B O 1
ATOM 2538 N N . GLN B 1 97 ? -14.156 -16.734 -10.852 1 96.81 97 GLN B N 1
ATOM 2539 C CA . GLN B 1 97 ? -15.422 -16.031 -11.039 1 96.81 97 GLN B CA 1
ATOM 2540 C C . GLN B 1 97 ? -15.891 -15.391 -9.727 1 96.81 97 GLN B C 1
ATOM 2542 O O . GLN B 1 97 ? -16.375 -14.258 -9.727 1 96.81 97 GLN B O 1
ATOM 2547 N N . LEU B 1 98 ? -15.812 -16.172 -8.688 1 97.69 98 LEU B N 1
ATOM 2548 C CA . LEU B 1 98 ? -16.203 -15.648 -7.379 1 97.69 98 LEU B CA 1
ATOM 2549 C C . LEU B 1 98 ? -15.391 -14.406 -7.027 1 97.69 98 LEU B C 1
ATOM 2551 O O . LEU B 1 98 ? -15.953 -13.375 -6.652 1 97.69 98 LEU B O 1
ATOM 2555 N N . LEU B 1 99 ? -14.07 -14.469 -7.152 1 98.25 99 LEU B N 1
ATOM 2556 C CA . LEU B 1 99 ? -13.188 -13.352 -6.82 1 98.25 99 LEU B CA 1
ATOM 2557 C C . LEU B 1 99 ? -13.469 -12.148 -7.715 1 98.25 99 LEU B C 1
ATOM 2559 O O . LEU B 1 99 ? -13.453 -11.008 -7.246 1 98.25 99 LEU B O 1
ATOM 2563 N N . THR B 1 100 ? -13.672 -12.391 -9.016 1 98.5 100 THR B N 1
ATOM 2564 C CA . THR B 1 100 ? -14.008 -11.305 -9.93 1 98.5 100 THR B CA 1
ATOM 2565 C C . THR B 1 100 ? -15.234 -10.539 -9.445 1 98.5 100 THR B C 1
ATOM 2567 O O . THR B 1 100 ? -15.219 -9.312 -9.367 1 98.5 100 THR B O 1
ATOM 2570 N N . SER B 1 101 ? -16.25 -11.273 -9.062 1 98.31 101 SER B N 1
ATOM 2571 C CA . SER B 1 101 ? -17.484 -10.672 -8.594 1 98.31 101 SER B CA 1
ATOM 2572 C C . SER B 1 101 ? -17.266 -9.922 -7.277 1 98.31 101 SER B C 1
ATOM 2574 O O . SER B 1 101 ? -17.781 -8.82 -7.094 1 98.31 101 SER B O 1
ATOM 2576 N N . LEU B 1 102 ? -16.578 -10.539 -6.375 1 97.88 102 LEU B N 1
ATOM 2577 C CA . LEU B 1 102 ? -16.297 -9.922 -5.082 1 97.88 102 LEU B CA 1
ATOM 2578 C C . LEU B 1 102 ? -15.508 -8.625 -5.258 1 97.88 102 LEU B C 1
ATOM 2580 O O . LEU B 1 102 ? -15.82 -7.621 -4.613 1 97.88 102 LEU B O 1
ATOM 2584 N N . LEU B 1 103 ? -14.5 -8.648 -6.117 1 97.94 103 LEU B N 1
ATOM 2585 C CA . LEU B 1 103 ? -13.672 -7.477 -6.375 1 97.94 103 LEU B CA 1
ATOM 2586 C C . LEU B 1 103 ? -14.5 -6.355 -6.988 1 97.94 103 LEU B C 1
ATOM 2588 O O . LEU B 1 103 ? -14.398 -5.199 -6.57 1 97.94 103 LEU B O 1
ATOM 2592 N N . GLU B 1 104 ? -15.281 -6.699 -7.945 1 97.62 104 GLU B N 1
ATOM 2593 C CA . GLU B 1 104 ? -16.141 -5.711 -8.594 1 97.62 104 GLU B CA 1
ATOM 2594 C C . GLU B 1 104 ? -1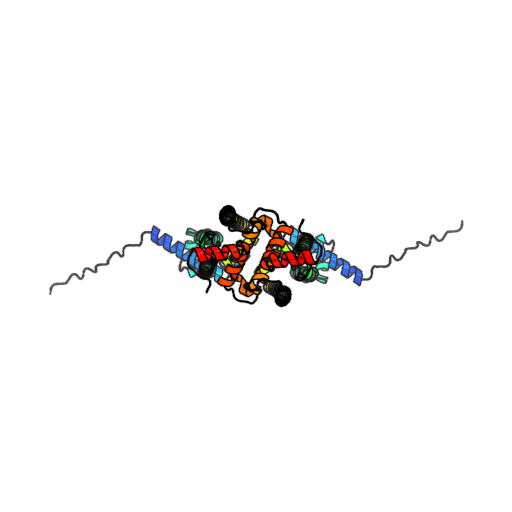7.078 -5.055 -7.582 1 97.62 104 GLU B C 1
ATOM 2596 O O . GLU B 1 104 ? -17.188 -3.826 -7.547 1 97.62 104 GLU B O 1
ATOM 2601 N N . HIS B 1 105 ? -17.719 -5.836 -6.801 1 96.88 105 HIS B N 1
ATOM 2602 C CA . HIS B 1 105 ? -18.656 -5.32 -5.797 1 96.88 105 HIS B CA 1
ATOM 2603 C C . HIS B 1 105 ? -17.922 -4.445 -4.781 1 96.88 105 HIS B C 1
ATOM 2605 O O . HIS B 1 105 ? -18.406 -3.361 -4.438 1 96.88 105 HIS B O 1
ATOM 2611 N N . TYR B 1 106 ? -16.844 -4.91 -4.324 1 97.12 106 TYR B N 1
ATOM 2612 C CA . TYR B 1 106 ? -16.047 -4.191 -3.328 1 97.12 106 TYR B CA 1
ATOM 2613 C C . TYR B 1 106 ? -15.625 -2.824 -3.85 1 97.12 106 TYR B C 1
ATOM 2615 O O . TYR B 1 106 ? -15.852 -1.806 -3.189 1 97.12 106 TYR B O 1
ATOM 2623 N N . ILE B 1 107 ? -15.016 -2.797 -5.039 1 95.81 107 ILE B N 1
ATOM 2624 C CA . ILE B 1 107 ? -14.469 -1.563 -5.602 1 95.81 107 ILE B CA 1
ATOM 2625 C C . ILE B 1 107 ? -15.609 -0.584 -5.883 1 95.81 107 ILE B C 1
ATOM 2627 O O . ILE B 1 107 ? -15.492 0.61 -5.598 1 95.81 107 ILE B O 1
ATOM 2631 N N . ASN B 1 108 ? -16.703 -1.065 -6.391 1 95.25 108 ASN B N 1
ATOM 2632 C CA . ASN B 1 108 ? -17.859 -0.208 -6.641 1 95.25 108 ASN B CA 1
ATOM 2633 C C . ASN B 1 108 ? -18.406 0.385 -5.344 1 95.25 108 ASN B C 1
ATOM 2635 O O . ASN B 1 108 ? -18.766 1.562 -5.301 1 95.25 108 ASN B O 1
ATOM 2639 N N . SER B 1 109 ? -18.5 -0.427 -4.316 1 94.75 109 SER B N 1
ATOM 2640 C CA . SER B 1 109 ? -18.984 0.044 -3.021 1 94.75 109 SER B CA 1
ATOM 2641 C C . SER B 1 109 ? -18.047 1.088 -2.43 1 94.75 109 SER B C 1
ATOM 2643 O O . SER B 1 109 ? -18.5 2.105 -1.898 1 94.75 109 SER B O 1
ATOM 2645 N N . LEU B 1 110 ? -16.766 0.829 -2.494 1 94.19 110 LEU B N 1
ATOM 2646 C CA . LEU B 1 110 ? -15.758 1.745 -1.981 1 94.19 110 LEU B CA 1
ATOM 2647 C C . LEU B 1 110 ? -15.852 3.102 -2.674 1 94.19 110 LEU B C 1
ATOM 2649 O O . LEU B 1 110 ? -15.805 4.145 -2.016 1 94.19 110 LEU B O 1
ATOM 2653 N N . GLU B 1 111 ? -15.984 3.072 -3.994 1 92 111 GLU B N 1
ATOM 2654 C CA . GLU B 1 111 ? -16.078 4.305 -4.766 1 92 111 GLU B CA 1
ATOM 2655 C C . GLU B 1 111 ? -17.359 5.074 -4.422 1 92 111 GLU B C 1
ATOM 2657 O O . GLU B 1 111 ? -17.344 6.305 -4.387 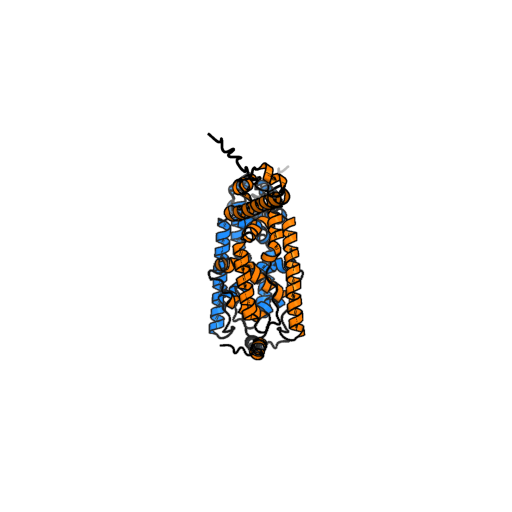1 92 111 GLU B O 1
ATOM 2662 N N . ALA B 1 112 ? -18.375 4.312 -4.176 1 91.19 112 ALA B N 1
ATOM 2663 C CA . ALA B 1 112 ? -19.656 4.938 -3.816 1 91.19 112 ALA B CA 1
ATOM 2664 C C . ALA B 1 112 ? -19.547 5.656 -2.475 1 91.19 112 ALA B C 1
ATOM 2666 O O . ALA B 1 112 ? -20.094 6.746 -2.303 1 91.19 112 ALA B O 1
ATOM 2667 N N . ILE B 1 113 ? -18.844 5.129 -1.562 1 91.12 113 ILE B N 1
ATOM 2668 C CA . ILE B 1 113 ? -18.688 5.715 -0.234 1 91.12 113 ILE B CA 1
ATOM 2669 C C . ILE B 1 113 ? -17.688 6.863 -0.292 1 91.12 113 ILE B C 1
ATOM 2671 O O . ILE B 1 113 ? -17.938 7.945 0.24 1 91.12 113 ILE B O 1
ATOM 2675 N N . GLY B 1 114 ? -16.531 6.59 -0.888 1 92.5 114 GLY B N 1
ATOM 2676 C CA . GLY B 1 114 ? -15.547 7.617 -1.202 1 92.5 114 GLY B CA 1
ATOM 2677 C C . GLY B 1 114 ? -14.664 7.977 -0.023 1 92.5 114 GLY B C 1
ATOM 2678 O O . GLY B 1 114 ? -13.57 8.508 -0.203 1 92.5 114 GLY B O 1
ATOM 2679 N N . ILE B 1 115 ? -15.031 7.613 1.188 1 91 115 ILE B N 1
ATOM 2680 C CA . ILE B 1 115 ? -14.398 8.125 2.396 1 91 115 ILE B CA 1
ATOM 2681 C C . ILE B 1 115 ? -12.992 7.543 2.523 1 91 115 ILE B C 1
ATOM 2683 O O . ILE B 1 115 ? -12.148 8.102 3.23 1 91 115 ILE B O 1
ATOM 2687 N N . HIS B 1 116 ? -12.648 6.367 1.833 1 91.56 116 HIS B N 1
ATOM 2688 C CA . HIS B 1 116 ? -11.32 5.766 1.874 1 91.56 116 HIS B CA 1
ATOM 2689 C C . HIS B 1 116 ? -10.273 6.723 1.317 1 91.56 116 HIS B C 1
ATOM 2691 O O . HIS B 1 116 ? -9.086 6.605 1.645 1 91.56 116 HIS B O 1
ATOM 2697 N N . ARG B 1 117 ? -10.633 7.688 0.588 1 89.44 117 ARG B N 1
ATOM 2698 C CA . ARG B 1 117 ? -9.727 8.625 -0.068 1 89.44 117 ARG B CA 1
ATOM 2699 C C . ARG B 1 117 ? -9.141 9.617 0.932 1 89.44 117 ARG B C 1
ATOM 2701 O O . ARG B 1 117 ? -8.133 10.266 0.654 1 89.44 117 ARG B O 1
ATOM 2708 N N . VAL B 1 118 ? -9.742 9.734 2.061 1 88.94 118 VAL B N 1
ATOM 2709 C CA . VAL B 1 118 ? -9.312 10.734 3.029 1 88.94 118 VAL B CA 1
ATOM 2710 C C . VAL B 1 118 ? -8.375 10.102 4.047 1 88.94 118 VAL B C 1
ATOM 2712 O O . VAL B 1 118 ? -7.656 10.805 4.766 1 88.94 118 VAL B O 1
ATOM 2715 N N . LEU B 1 119 ? -8.344 8.789 4.082 1 89.44 119 LEU B N 1
ATOM 2716 C CA . LEU B 1 119 ? -7.648 8.055 5.133 1 89.44 119 LEU B CA 1
ATOM 2717 C C . LEU B 1 119 ? -6.145 8.297 5.055 1 89.44 119 LEU B C 1
ATOM 2719 O O . LEU B 1 119 ? -5.488 8.484 6.082 1 89.44 119 LEU B O 1
ATOM 2723 N N . PRO B 1 120 ? -5.574 8.32 3.871 1 85.44 120 PRO B N 1
ATOM 2724 C CA . PRO B 1 120 ? -4.121 8.508 3.801 1 85.44 120 PRO B CA 1
ATOM 2725 C C . PRO B 1 120 ? -3.67 9.82 4.441 1 85.44 120 PRO B C 1
ATOM 2727 O O . PRO B 1 120 ? -2.57 9.891 4.996 1 85.44 120 PRO B O 1
ATOM 2730 N N . GLU B 1 121 ? -4.426 10.789 4.414 1 83.62 121 GLU B N 1
ATOM 2731 C CA . GLU B 1 121 ? -4.094 12.078 5.012 1 83.62 121 GLU B CA 1
ATOM 2732 C C . GLU B 1 121 ? -4.215 12.039 6.531 1 83.62 121 GLU B C 1
ATOM 2734 O O . GLU B 1 121 ? -3.48 12.727 7.238 1 83.62 121 GLU B O 1
ATOM 2739 N N . LEU B 1 122 ? -5.027 11.188 7.008 1 87.12 122 LEU B N 1
ATOM 2740 C CA . LEU B 1 122 ? -5.395 11.203 8.422 1 87.12 122 LEU B CA 1
ATOM 2741 C C . LEU B 1 122 ? -4.516 10.242 9.219 1 87.12 122 LEU B C 1
ATOM 2743 O O . LEU B 1 122 ? -4.113 10.555 10.344 1 87.12 122 LEU B O 1
ATOM 2747 N N . LEU B 1 123 ? -4.223 9.195 8.641 1 87.88 123 LEU B N 1
ATOM 2748 C CA . LEU B 1 123 ? -3.615 8.086 9.367 1 87.88 123 LEU B CA 1
ATOM 2749 C C . LEU B 1 123 ? -2.27 8.492 9.961 1 87.88 123 LEU B C 1
ATOM 2751 O O . LEU B 1 123 ? -2.01 8.258 11.141 1 87.88 123 LEU B O 1
ATOM 2755 N N . PRO B 1 124 ? -1.489 9.211 9.25 1 82.94 124 PRO B N 1
ATOM 2756 C CA . PRO B 1 124 ? -0.196 9.594 9.82 1 82.94 124 PRO B CA 1
ATOM 2757 C C . PRO B 1 124 ? -0.331 10.578 10.977 1 82.94 124 PRO B C 1
ATOM 2759 O O . PRO B 1 124 ? 0.578 10.695 11.805 1 82.94 124 PRO B O 1
ATOM 2762 N N . LYS B 1 125 ? -1.435 11.219 11.125 1 82.38 125 LYS B N 1
ATOM 2763 C CA . LYS B 1 125 ? -1.596 12.281 12.109 1 82.38 125 LYS B CA 1
ATOM 2764 C C . LYS B 1 125 ? -2.484 11.836 13.266 1 82.38 125 LYS B C 1
ATOM 2766 O O . LYS B 1 125 ? -2.654 12.57 14.242 1 82.38 125 LYS B O 1
ATOM 2771 N N . ASP B 1 126 ? -3.076 10.727 13.125 1 88.56 126 ASP B N 1
ATOM 2772 C CA . ASP B 1 126 ? -4 10.219 14.133 1 88.56 126 ASP B CA 1
ATOM 2773 C C . ASP B 1 126 ? -3.609 8.805 14.57 1 88.56 126 ASP B C 1
ATOM 2775 O O . ASP B 1 126 ? -4.129 7.82 14.039 1 88.56 126 ASP B O 1
ATOM 2779 N N . PRO B 1 127 ? -2.854 8.719 15.555 1 88.69 127 PRO B N 1
ATOM 2780 C CA . PRO B 1 127 ? -2.361 7.414 16 1 88.69 127 PRO B CA 1
ATOM 2781 C C . PRO B 1 127 ? -3.484 6.484 16.453 1 88.69 127 PRO B C 1
ATOM 2783 O O . PRO B 1 127 ? -3.398 5.27 16.25 1 88.69 127 PRO B O 1
ATOM 2786 N N . GLU B 1 128 ? -4.453 7.043 17.031 1 90 128 GLU B N 1
ATOM 2787 C CA . GLU B 1 128 ? -5.57 6.223 17.484 1 90 128 GLU B CA 1
ATOM 2788 C C . GLU B 1 128 ? -6.316 5.602 16.312 1 90 128 GLU B C 1
ATOM 2790 O O . GLU B 1 128 ? -6.621 4.406 16.312 1 90 128 GLU B O 1
ATOM 2795 N N . LEU B 1 129 ? -6.598 6.426 15.336 1 90.44 129 LEU B N 1
ATOM 2796 C CA . LEU B 1 129 ? -7.25 5.922 14.141 1 90.44 129 LEU B CA 1
ATOM 2797 C C . LEU B 1 129 ? -6.367 4.902 13.43 1 90.44 129 LEU B C 1
ATOM 2799 O O . LEU B 1 129 ? -6.859 3.879 12.945 1 90.44 129 LEU B O 1
ATOM 2803 N N . SER B 1 130 ? -5.109 5.191 13.383 1 91.19 130 SER B N 1
ATOM 2804 C CA . SER B 1 130 ? -4.152 4.281 12.766 1 91.19 130 SER B CA 1
ATOM 2805 C C . SER B 1 130 ? -4.172 2.916 13.438 1 91.19 130 SER B C 1
ATOM 2807 O O . SER B 1 130 ? -4.141 1.884 12.766 1 91.19 130 SER B O 1
ATOM 2809 N N . GLU B 1 131 ? -4.289 2.881 14.695 1 91.56 131 GLU B N 1
ATOM 2810 C CA . GLU B 1 131 ? -4.328 1.634 15.453 1 91.56 131 GLU B CA 1
ATOM 2811 C C . GLU B 1 131 ? -5.605 0.852 15.164 1 91.56 131 GLU B C 1
ATOM 2813 O O . GLU B 1 131 ? -5.574 -0.373 15.023 1 91.56 131 GLU B O 1
ATOM 2818 N N . VAL B 1 132 ? -6.652 1.562 15.055 1 89.31 132 VAL B N 1
ATOM 2819 C CA . VAL B 1 132 ? -7.934 0.933 14.75 1 89.31 132 VAL B CA 1
ATOM 2820 C C . VAL B 1 132 ? -7.871 0.269 13.375 1 89.31 132 VAL B C 1
ATOM 2822 O O . VAL B 1 132 ? -8.305 -0.875 13.219 1 89.31 132 VAL B O 1
ATOM 2825 N N . MET B 1 133 ? -7.348 0.977 12.438 1 91.25 133 MET B N 1
ATOM 2826 C CA . MET B 1 133 ? -7.25 0.449 11.086 1 91.25 133 MET B CA 1
ATOM 2827 C C . MET B 1 133 ? -6.301 -0.741 11.031 1 91.25 133 MET B C 1
ATOM 2829 O O . MET B 1 133 ? -6.551 -1.709 10.305 1 91.25 133 MET B O 1
ATOM 2833 N N . LEU B 1 134 ? -5.25 -0.677 11.789 1 91.31 134 LEU B N 1
ATOM 2834 C CA . LEU B 1 134 ? -4.273 -1.759 11.836 1 91.31 134 LEU B CA 1
ATOM 2835 C C . LEU B 1 134 ? -4.891 -3.02 12.438 1 91.31 134 LEU B C 1
ATOM 2837 O O . LEU B 1 134 ? -4.676 -4.121 11.922 1 91.31 134 LEU B O 1
ATOM 2841 N N . GLU B 1 135 ? -5.633 -2.85 13.438 1 91.75 135 GLU B N 1
ATOM 2842 C CA . GLU B 1 135 ? -6.289 -3.99 14.07 1 91.75 135 GLU B CA 1
ATOM 2843 C C . GLU B 1 135 ? -7.316 -4.621 13.133 1 91.75 135 GLU B C 1
ATOM 2845 O O . GLU B 1 135 ? -7.449 -5.848 13.086 1 91.75 135 GLU B O 1
ATOM 2850 N N . ALA B 1 136 ? -8.031 -3.783 12.469 1 91.81 136 ALA B N 1
ATOM 2851 C CA . ALA B 1 136 ? -8.984 -4.289 11.477 1 91.81 136 ALA B CA 1
ATOM 2852 C C . ALA B 1 136 ? -8.273 -5.082 10.391 1 91.81 136 ALA B C 1
ATOM 2854 O O . ALA B 1 136 ? -8.758 -6.129 9.953 1 91.81 136 ALA B O 1
ATOM 2855 N N . ARG B 1 137 ? -7.164 -4.609 9.992 1 92.81 137 ARG B N 1
ATOM 2856 C CA . ARG B 1 137 ? -6.379 -5.277 8.953 1 92.81 137 ARG B CA 1
ATOM 2857 C C . ARG B 1 137 ? -5.848 -6.617 9.453 1 92.81 137 ARG B C 1
ATOM 2859 O O . ARG B 1 137 ? -5.848 -7.602 8.711 1 92.81 137 ARG B O 1
ATOM 2866 N N . LYS B 1 138 ? -5.379 -6.648 10.672 1 93.19 138 LYS B N 1
ATOM 2867 C CA . LYS B 1 138 ? -4.895 -7.895 11.266 1 93.19 138 LYS B CA 1
ATOM 2868 C C . LYS B 1 138 ? -6.012 -8.93 11.352 1 93.19 138 LYS B C 1
ATOM 2870 O O . LYS B 1 138 ? -5.797 -10.109 11.078 1 93.19 138 LYS B O 1
ATOM 2875 N N . SER B 1 139 ? -7.164 -8.445 11.75 1 94.44 139 SER B N 1
ATOM 2876 C CA . SER B 1 139 ? -8.32 -9.336 11.805 1 94.44 139 SER B CA 1
ATOM 2877 C C . SER B 1 139 ? -8.672 -9.867 10.422 1 94.44 139 SER B C 1
ATOM 2879 O O . SER B 1 139 ? -9 -11.047 10.273 1 94.44 139 SER B O 1
ATOM 2881 N N . LEU B 1 140 ? -8.633 -9.023 9.438 1 95.69 140 LEU B N 1
ATOM 2882 C CA . LEU B 1 140 ? -8.867 -9.43 8.055 1 95.69 140 LEU B CA 1
ATOM 2883 C C . LEU B 1 140 ? -7.84 -10.477 7.621 1 95.69 140 LEU B C 1
ATOM 2885 O O . LEU B 1 140 ? -8.203 -11.5 7.031 1 95.69 140 LEU B O 1
ATOM 2889 N N . HIS B 1 141 ? -6.605 -10.227 7.926 1 96.62 141 HIS B N 1
ATOM 2890 C CA . HIS B 1 141 ? -5.543 -11.172 7.605 1 96.62 141 HIS B CA 1
ATOM 2891 C C . HIS B 1 141 ? -5.828 -12.547 8.211 1 96.62 141 HIS B C 1
ATOM 2893 O O . HIS B 1 141 ? -5.73 -13.562 7.52 1 96.62 141 HIS B O 1
ATOM 2899 N N . ALA B 1 142 ? -6.199 -12.562 9.445 1 96.69 142 ALA B N 1
ATOM 2900 C CA . ALA B 1 142 ? -6.477 -13.812 10.141 1 96.69 142 ALA B CA 1
ATOM 2901 C C . ALA B 1 142 ? -7.613 -14.578 9.461 1 96.69 142 ALA B C 1
ATOM 2903 O O . ALA B 1 142 ? -7.547 -15.797 9.32 1 96.69 142 ALA B O 1
ATOM 2904 N N . ARG B 1 143 ? -8.617 -13.891 9.031 1 97.25 143 ARG B N 1
ATOM 2905 C CA . ARG B 1 143 ? -9.773 -14.531 8.406 1 97.25 143 ARG B CA 1
ATOM 2906 C C . ARG B 1 143 ? -9.406 -15.102 7.039 1 97.25 143 ARG B C 1
ATOM 2908 O O . ARG B 1 143 ? -9.789 -16.234 6.711 1 97.25 143 ARG B O 1
ATOM 2915 N N . ILE B 1 144 ? -8.711 -14.344 6.227 1 98 144 ILE B N 1
ATOM 2916 C CA . ILE B 1 144 ? -8.289 -14.82 4.918 1 98 144 ILE B CA 1
ATOM 2917 C C . ILE B 1 144 ? -7.328 -16 5.082 1 98 144 ILE B C 1
ATOM 2919 O O . ILE B 1 144 ? -7.453 -17.016 4.391 1 98 144 ILE B O 1
ATOM 2923 N N . TYR B 1 145 ? -6.398 -15.852 6.012 1 97.88 145 TYR B N 1
ATOM 2924 C CA . TYR B 1 145 ? -5.422 -16.906 6.297 1 97.88 145 TYR B CA 1
ATOM 2925 C C . TYR B 1 145 ? -6.117 -18.188 6.711 1 97.88 145 TYR B C 1
ATOM 2927 O O . TYR B 1 145 ? -5.773 -19.281 6.23 1 97.88 145 TYR B O 1
ATOM 2935 N N . LYS B 1 146 ? -7.07 -18.094 7.594 1 98.06 146 LYS B N 1
ATOM 2936 C CA . LYS B 1 146 ? -7.805 -19.266 8.062 1 98.06 146 LYS B CA 1
ATOM 2937 C C . LYS B 1 146 ? -8.508 -19.969 6.91 1 98.06 146 LYS B C 1
ATOM 2939 O O . LYS B 1 146 ? -8.516 -21.203 6.84 1 98.06 146 LYS B O 1
ATOM 2944 N N . GLY B 1 147 ? -9.117 -19.203 6.02 1 98.12 147 GLY B N 1
ATOM 2945 C CA . GLY B 1 147 ? -9.719 -19.781 4.832 1 98.12 147 GLY B CA 1
ATOM 2946 C C . GLY B 1 147 ? -8.711 -20.516 3.957 1 98.12 147 GLY B C 1
ATOM 2947 O O . GLY B 1 147 ? -8.992 -21.609 3.459 1 98.12 147 GLY B O 1
ATOM 2948 N N . LEU B 1 148 ? -7.562 -19.953 3.789 1 98.44 148 LEU B N 1
ATOM 2949 C CA . LEU B 1 148 ? -6.516 -20.562 2.982 1 98.44 148 LEU B CA 1
ATOM 2950 C C . LEU B 1 148 ? -5.992 -21.828 3.65 1 98.44 148 LEU B C 1
ATOM 2952 O O . LEU B 1 148 ? -5.664 -22.812 2.971 1 98.44 148 LEU B O 1
ATOM 2956 N N . GLN B 1 149 ? -5.871 -21.781 4.984 1 98.25 149 GLN B N 1
ATOM 2957 C CA . GLN B 1 149 ? -5.457 -22.969 5.727 1 98.25 149 GLN B CA 1
ATOM 2958 C C . GLN B 1 149 ? -6.438 -24.125 5.516 1 98.25 149 GLN B C 1
ATOM 2960 O O . GLN B 1 149 ? -6.023 -25.266 5.32 1 98.25 149 GLN B O 1
ATOM 2965 N N . SER B 1 150 ? -7.668 -23.844 5.602 1 98.06 150 SER B N 1
ATOM 2966 C CA . SER B 1 150 ? -8.68 -24.859 5.344 1 98.06 150 SER B CA 1
ATOM 2967 C C . SER B 1 150 ? -8.539 -25.438 3.938 1 98.06 150 SER B C 1
ATOM 2969 O O . SER B 1 150 ? -8.641 -26.641 3.746 1 98.06 150 SER B O 1
ATOM 2971 N N . ALA B 1 151 ? -8.352 -24.578 2.938 1 97.88 151 ALA B N 1
ATOM 2972 C CA . ALA B 1 151 ? -8.141 -25.016 1.563 1 97.88 151 ALA B CA 1
ATOM 2973 C C . ALA B 1 151 ? -6.891 -25.891 1.458 1 97.88 151 ALA B C 1
ATOM 2975 O O . ALA B 1 151 ? -6.883 -26.875 0.719 1 97.88 151 ALA B O 1
ATOM 2976 N N . LYS B 1 152 ? -5.855 -25.484 2.188 1 98.06 152 LYS B N 1
ATOM 2977 C CA . LYS B 1 152 ? -4.625 -26.281 2.211 1 98.06 152 LYS B CA 1
ATOM 2978 C C . LYS B 1 152 ? -4.871 -27.672 2.791 1 98.06 152 LYS B C 1
ATOM 2980 O O . LYS B 1 152 ? -4.379 -28.656 2.26 1 98.06 152 LYS B O 1
ATOM 2985 N N . ASP B 1 153 ? -5.617 -27.734 3.891 1 97.62 153 ASP B N 1
ATOM 2986 C CA . ASP B 1 153 ? -5.945 -29 4.543 1 97.62 153 ASP B CA 1
ATOM 2987 C C . ASP B 1 153 ? -6.68 -29.938 3.584 1 97.62 153 ASP B C 1
ATOM 2989 O O . ASP B 1 153 ? -6.59 -31.156 3.709 1 97.62 153 ASP B O 1
ATOM 2993 N N . GLU B 1 154 ? -7.332 -29.391 2.625 1 96.5 154 GLU B N 1
ATOM 2994 C CA . GLU B 1 154 ? -8.055 -30.172 1.625 1 96.5 154 GLU B CA 1
ATOM 2995 C C . GLU B 1 154 ? -7.188 -30.438 0.401 1 96.5 154 GLU B C 1
ATOM 2997 O O . GLU B 1 154 ? -7.664 -30.984 -0.595 1 96.5 154 GLU B O 1
ATOM 3002 N N . GLY B 1 155 ? -5.969 -29.953 0.401 1 96.69 155 GLY B N 1
ATOM 3003 C CA . GLY B 1 155 ? -5.016 -30.219 -0.665 1 96.69 155 GLY B CA 1
ATOM 3004 C C . GLY B 1 155 ? -5.203 -29.328 -1.873 1 96.69 155 GLY B C 1
ATOM 3005 O O . GLY B 1 155 ? -4.809 -29.688 -2.984 1 96.69 155 GLY B O 1
ATOM 3006 N N . LEU B 1 156 ? -5.746 -28.141 -1.715 1 97.12 156 LEU B N 1
ATOM 3007 C CA . LEU B 1 156 ? -6.121 -27.312 -2.852 1 97.12 156 LEU B CA 1
ATOM 3008 C C . LEU B 1 156 ? -5.023 -26.297 -3.164 1 97.12 156 LEU B C 1
ATOM 3010 O O . LEU B 1 156 ? -4.98 -25.734 -4.266 1 97.12 156 LEU B O 1
ATOM 3014 N N . THR B 1 157 ? -4.211 -25.969 -2.182 1 98.19 157 THR B N 1
ATOM 3015 C CA . THR B 1 157 ? -3.25 -24.875 -2.359 1 98.19 157 THR B CA 1
ATOM 3016 C C . THR B 1 157 ? -1.863 -25.438 -2.674 1 98.19 157 THR B C 1
ATOM 3018 O O . THR B 1 157 ? -1.636 -26.641 -2.582 1 98.19 157 THR B O 1
ATOM 3021 N N . TRP B 1 158 ? -0.969 -24.578 -3.141 1 97.81 158 TRP B N 1
ATOM 3022 C CA . TRP B 1 158 ? 0.436 -24.938 -3.277 1 97.81 158 TRP B CA 1
ATOM 3023 C C . TRP B 1 158 ? 1.003 -25.422 -1.946 1 97.81 158 TRP B C 1
ATOM 3025 O O . TRP B 1 158 ? 0.721 -24.844 -0.896 1 97.81 158 TRP B O 1
ATOM 3035 N N . GLU B 1 159 ? 1.848 -26.375 -1.978 1 95.69 159 GLU B N 1
ATOM 3036 C CA . GLU B 1 159 ? 2.426 -26.938 -0.76 1 95.69 159 GLU B CA 1
ATOM 3037 C C . GLU B 1 159 ? 3.645 -26.141 -0.309 1 95.69 159 GLU B C 1
ATOM 3039 O O . GLU B 1 159 ? 3.947 -26.078 0.884 1 95.69 159 GLU B O 1
ATOM 3044 N N . ASP B 1 160 ? 4.262 -25.484 -1.236 1 96.5 160 ASP B N 1
ATOM 3045 C CA . ASP B 1 160 ? 5.59 -24.953 -0.95 1 96.5 160 ASP B CA 1
ATOM 3046 C C . ASP B 1 160 ? 5.539 -23.438 -0.735 1 96.5 160 ASP B C 1
ATOM 3048 O O . ASP B 1 160 ? 6.578 -22.797 -0.589 1 96.5 160 ASP B O 1
ATOM 3052 N N . LEU B 1 161 ? 4.336 -22.859 -0.739 1 97.94 161 LEU B N 1
ATOM 3053 C CA . LEU B 1 161 ? 4.242 -21.406 -0.515 1 97.94 161 LEU B CA 1
ATOM 3054 C C . LEU B 1 161 ? 3.822 -21.109 0.919 1 97.94 161 LEU B C 1
ATOM 3056 O O . LEU B 1 161 ? 2.967 -21.797 1.478 1 97.94 161 LEU B O 1
ATOM 3060 N N . ASP B 1 162 ? 4.422 -20.125 1.479 1 97.81 162 ASP B N 1
ATOM 3061 C CA . ASP B 1 162 ? 4.035 -19.641 2.803 1 97.81 162 ASP B CA 1
ATOM 3062 C C . ASP B 1 162 ? 2.689 -18.922 2.756 1 97.81 162 ASP B C 1
ATOM 3064 O O . ASP B 1 162 ? 2.564 -17.875 2.129 1 97.81 162 ASP B O 1
ATOM 3068 N N . LEU B 1 163 ? 1.726 -19.438 3.447 1 97.75 163 LEU B N 1
ATOM 3069 C CA . LEU B 1 163 ? 0.362 -18.922 3.354 1 97.75 163 LEU B CA 1
ATOM 3070 C C . LEU B 1 163 ? 0.263 -17.531 3.951 1 97.75 163 LEU B C 1
ATOM 3072 O O . LEU B 1 163 ? -0.592 -16.734 3.549 1 97.75 163 LEU B O 1
ATOM 3076 N N . ASP B 1 164 ? 1.086 -17.203 4.918 1 97.62 164 ASP B N 1
ATOM 3077 C CA . ASP B 1 164 ? 1.081 -15.859 5.48 1 97.62 164 ASP B CA 1
ATOM 3078 C C . ASP B 1 164 ? 1.478 -14.828 4.426 1 97.62 164 ASP B C 1
ATOM 3080 O O . ASP B 1 164 ? 0.828 -13.789 4.293 1 97.62 164 ASP B O 1
ATOM 3084 N N . THR B 1 165 ? 2.512 -15.102 3.67 1 98 165 THR B N 1
ATOM 3085 C CA . THR B 1 165 ? 2.953 -14.211 2.604 1 98 165 THR B CA 1
ATOM 3086 C C . THR B 1 165 ? 1.897 -14.117 1.504 1 98 165 THR B C 1
ATOM 3088 O O . THR B 1 165 ? 1.635 -13.031 0.977 1 98 165 THR B O 1
ATOM 3091 N N . VAL B 1 166 ? 1.3 -15.242 1.178 1 98.5 166 VAL B N 1
ATOM 3092 C CA . VAL B 1 166 ? 0.237 -15.266 0.177 1 98.5 166 VAL B CA 1
ATOM 3093 C C . VAL B 1 166 ? -0.926 -14.391 0.643 1 98.5 166 VAL B C 1
ATOM 3095 O O . VAL B 1 166 ? -1.42 -13.547 -0.112 1 98.5 166 VAL B O 1
ATOM 3098 N N . THR B 1 167 ? -1.326 -1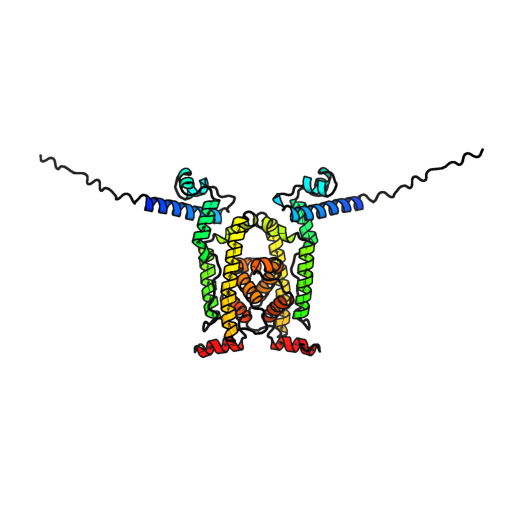4.555 1.927 1 98.38 167 THR B N 1
ATOM 3099 C CA . THR B 1 167 ? -2.414 -13.781 2.506 1 98.38 167 THR B CA 1
ATOM 3100 C C . THR B 1 167 ? -2.1 -12.289 2.449 1 98.38 167 THR B C 1
ATOM 3102 O O . THR B 1 167 ? -2.93 -11.484 2.014 1 98.38 167 THR B O 1
ATOM 3105 N N . TRP B 1 168 ? -0.958 -11.953 2.887 1 97.75 168 TRP B N 1
ATOM 3106 C CA . TRP B 1 168 ? -0.499 -10.57 2.889 1 97.75 168 TRP B CA 1
ATOM 3107 C C . TRP B 1 168 ? -0.537 -9.984 1.482 1 97.75 168 TRP B C 1
ATOM 3109 O O . TRP B 1 168 ? -1.006 -8.859 1.285 1 97.75 168 TRP B O 1
ATOM 3119 N N . THR B 1 169 ? -0.077 -10.727 0.484 1 98.38 169 THR B N 1
ATOM 3120 C CA . THR B 1 169 ? -0.052 -10.281 -0.906 1 98.38 169 THR B CA 1
ATOM 3121 C C . THR B 1 169 ? -1.467 -10.031 -1.419 1 98.38 169 THR B C 1
ATOM 3123 O O . THR B 1 169 ? -1.726 -9.016 -2.064 1 98.38 169 THR B O 1
ATOM 3126 N N . ILE B 1 170 ? -2.367 -10.93 -1.106 1 98.62 170 ILE B N 1
ATOM 3127 C CA . ILE B 1 170 ? -3.756 -10.797 -1.536 1 98.62 170 ILE B CA 1
ATOM 3128 C C . ILE B 1 170 ? -4.352 -9.516 -0.958 1 98.62 170 ILE B C 1
ATOM 3130 O O . ILE B 1 170 ? -4.984 -8.734 -1.678 1 98.62 170 ILE B O 1
ATOM 3134 N N . ILE B 1 171 ? -4.145 -9.297 0.294 1 97.38 171 ILE B N 1
ATOM 3135 C CA . ILE B 1 171 ? -4.664 -8.102 0.954 1 97.38 171 ILE B CA 1
ATOM 3136 C C . ILE B 1 171 ? -4.078 -6.855 0.298 1 97.38 171 ILE B C 1
ATOM 3138 O O . ILE B 1 171 ? -4.801 -5.902 0.001 1 97.38 171 ILE B O 1
ATOM 3142 N N . LEU B 1 172 ? -2.777 -6.84 0.008 1 96.75 172 LEU B N 1
ATOM 3143 C CA . LEU B 1 172 ? -2.123 -5.719 -0.659 1 96.75 172 LEU B CA 1
ATOM 3144 C C . LEU B 1 172 ? -2.791 -5.418 -1.997 1 96.75 172 LEU B C 1
ATOM 3146 O O . LEU B 1 172 ? -3.098 -4.262 -2.297 1 96.75 172 LEU B O 1
ATOM 3150 N N . MET B 1 173 ? -3.014 -6.426 -2.764 1 97.81 173 MET B N 1
ATOM 3151 C CA . MET B 1 173 ? -3.615 -6.254 -4.082 1 97.81 173 MET B CA 1
ATOM 3152 C C . MET B 1 173 ? -4.992 -5.613 -3.975 1 97.81 173 MET B C 1
ATOM 3154 O O . MET B 1 173 ? -5.281 -4.633 -4.66 1 97.81 173 MET B O 1
ATOM 3158 N N . VAL B 1 174 ? -5.793 -6.133 -3.104 1 97.69 174 VAL B N 1
ATOM 3159 C CA . VAL B 1 174 ? -7.18 -5.684 -3.02 1 97.69 174 VAL B CA 1
ATOM 3160 C C . VAL B 1 174 ? -7.23 -4.277 -2.426 1 97.69 174 VAL B C 1
ATOM 3162 O O . VAL B 1 174 ? -7.938 -3.406 -2.934 1 97.69 174 VAL B O 1
ATOM 3165 N N . GLU B 1 175 ? -6.465 -4.039 -1.4 1 94.38 175 GLU B N 1
ATOM 3166 C CA . GLU B 1 175 ? -6.438 -2.73 -0.752 1 94.38 175 GLU B CA 1
ATOM 3167 C C . GLU B 1 175 ? -5.977 -1.646 -1.719 1 94.38 175 GLU B C 1
ATOM 3169 O O . GLU B 1 175 ? -6.41 -0.496 -1.625 1 94.38 175 GLU B O 1
ATOM 3174 N N . ASN B 1 176 ? -5.094 -1.981 -2.611 1 94.56 176 ASN B N 1
ATOM 3175 C CA . ASN B 1 176 ? -4.508 -0.98 -3.494 1 94.56 176 ASN B CA 1
ATOM 3176 C C . ASN B 1 176 ? -5.207 -0.948 -4.852 1 94.56 176 ASN B C 1
ATOM 3178 O O . ASN B 1 176 ? -4.914 -0.094 -5.688 1 94.56 176 ASN B O 1
ATOM 3182 N N . SER B 1 177 ? -6.176 -1.795 -5.09 1 95.69 177 SER B N 1
ATOM 3183 C CA . SER B 1 177 ? -6.836 -1.947 -6.383 1 95.69 177 SER B CA 1
ATOM 3184 C C . SER B 1 177 ? -7.457 -0.635 -6.844 1 95.69 177 SER B C 1
ATOM 3186 O O . SER B 1 177 ? -7.406 -0.298 -8.031 1 95.69 177 SER B O 1
ATOM 3188 N N . PRO B 1 178 ? -7.98 0.219 -5.949 1 92.38 178 PRO B N 1
ATOM 3189 C CA . PRO B 1 178 ? -8.562 1.478 -6.422 1 92.38 178 PRO B CA 1
ATOM 3190 C C . PRO B 1 178 ? -7.523 2.398 -7.066 1 92.38 178 PRO B C 1
ATOM 3192 O O . PRO B 1 178 ? -7.879 3.268 -7.863 1 92.38 178 PRO B O 1
ATOM 3195 N N . GLU B 1 179 ? -6.277 2.203 -6.727 1 90.88 179 GLU B N 1
ATOM 3196 C CA . GLU B 1 179 ? -5.215 3.092 -7.199 1 90.88 179 GLU B CA 1
ATOM 3197 C C . GLU B 1 179 ? -4.422 2.451 -8.336 1 90.88 179 GLU B C 1
ATOM 3199 O O . GLU B 1 179 ? -3.477 3.049 -8.852 1 90.88 179 GLU B O 1
ATOM 3204 N N . LYS B 1 180 ? -4.781 1.287 -8.727 1 93.44 180 LYS B N 1
ATOM 3205 C CA . LYS B 1 180 ? -3.986 0.534 -9.695 1 93.44 180 LYS B CA 1
ATOM 3206 C C . LYS B 1 180 ? -3.773 1.334 -10.977 1 93.44 180 LYS B C 1
ATOM 3208 O O . LYS B 1 180 ? -2.656 1.413 -11.484 1 93.44 180 LYS B O 1
ATOM 3213 N N . GLU B 1 181 ? -4.836 1.902 -11.477 1 91.81 181 GLU B N 1
ATOM 3214 C CA . GLU B 1 181 ? -4.719 2.637 -12.734 1 91.81 181 GLU B CA 1
ATOM 3215 C C . GLU B 1 181 ? -3.713 3.779 -12.617 1 91.81 181 GLU B C 1
ATOM 3217 O O . GLU B 1 181 ? -2.895 3.988 -13.516 1 91.81 181 GLU B O 1
ATOM 3222 N N . GLU B 1 182 ? -3.756 4.469 -11.562 1 89.25 182 GLU B N 1
ATOM 3223 C CA . GLU B 1 182 ? -2.84 5.582 -11.328 1 89.25 182 GLU B CA 1
ATOM 3224 C C . GLU B 1 182 ? -1.408 5.086 -11.141 1 89.25 182 GLU B C 1
ATOM 3226 O O . GLU B 1 182 ? -0.459 5.727 -11.602 1 89.25 182 GLU B O 1
ATOM 3231 N N . GLN B 1 183 ? -1.276 3.961 -10.523 1 88.31 183 GLN B N 1
ATOM 3232 C CA . GLN B 1 183 ? 0.032 3.443 -10.141 1 88.31 183 GLN B CA 1
ATOM 3233 C C . GLN B 1 183 ? 0.719 2.756 -11.32 1 88.31 183 GLN B C 1
ATOM 3235 O O . GLN B 1 183 ? 1.948 2.732 -11.398 1 88.31 183 GLN B O 1
ATOM 3240 N N . SER B 1 184 ? -0.055 2.137 -12.211 1 88.38 184 SER B N 1
ATOM 3241 C CA . SER B 1 184 ? 0.538 1.331 -13.273 1 88.38 184 SER B CA 1
ATOM 3242 C C . SER B 1 184 ? 0.269 1.941 -14.641 1 88.38 184 SER B C 1
ATOM 3244 O O . SER B 1 184 ? 0.913 1.574 -15.625 1 88.38 184 SER B O 1
ATOM 3246 N N . GLY B 1 185 ? -0.722 2.844 -14.719 1 87.69 185 GLY B N 1
ATOM 3247 C CA . GLY B 1 185 ? -1.083 3.457 -15.992 1 87.69 185 GLY B CA 1
ATOM 3248 C C . GLY B 1 185 ? -2.051 2.621 -16.797 1 87.69 185 GLY B C 1
ATOM 3249 O O . GLY B 1 185 ? -2.402 2.986 -17.922 1 87.69 185 GLY B O 1
ATOM 3250 N N . SER B 1 186 ? -2.457 1.464 -16.297 1 90.25 186 SER B N 1
ATOM 3251 C CA . SER B 1 186 ? -3.42 0.599 -16.969 1 90.25 186 SER B CA 1
ATOM 3252 C C . SER B 1 186 ? -4.641 0.34 -16.094 1 90.25 186 SER B C 1
ATOM 3254 O O . SER B 1 186 ? -4.527 0.269 -14.875 1 90.25 186 SER B O 1
ATOM 3256 N N . PRO B 1 187 ? -5.746 0.197 -16.688 1 91.88 187 PRO B N 1
ATOM 3257 C CA . PRO B 1 187 ? -6.969 -0.014 -15.922 1 91.88 187 PRO B CA 1
ATOM 3258 C C . PRO B 1 187 ? -6.965 -1.341 -15.164 1 91.88 187 PRO B C 1
ATOM 3260 O O . PRO B 1 187 ? -6.32 -2.299 -15.594 1 91.88 187 PRO B O 1
ATOM 3263 N N . LEU B 1 188 ? -7.727 -1.323 -14.148 1 92.94 188 LEU B N 1
ATOM 3264 C CA . LEU B 1 188 ? -7.918 -2.545 -13.375 1 92.94 188 LEU B CA 1
ATOM 3265 C C . LEU B 1 188 ? -8.898 -3.48 -14.062 1 92.94 188 LEU B C 1
ATOM 3267 O O . LEU B 1 188 ? -10.031 -3.09 -14.367 1 92.94 188 LEU B O 1
ATOM 3271 N N . GLU B 1 189 ? -8.461 -4.617 -14.383 1 96.81 189 GLU B N 1
ATOM 3272 C CA . GLU B 1 189 ? -9.328 -5.703 -14.836 1 96.81 189 GLU B CA 1
ATOM 3273 C C . GLU B 1 189 ? -9.547 -6.73 -13.734 1 96.81 189 GLU B C 1
ATOM 3275 O O . GLU B 1 189 ? -8.641 -7.48 -13.383 1 96.81 189 GLU B O 1
ATOM 3280 N N . TYR B 1 190 ? -10.789 -6.789 -13.273 1 97.75 190 TYR B N 1
ATOM 3281 C CA . TYR B 1 190 ? -11.102 -7.609 -12.109 1 97.75 190 TYR B CA 1
ATOM 3282 C C . TYR B 1 190 ? -10.773 -9.07 -12.367 1 97.75 190 TYR B C 1
ATOM 3284 O O . TYR B 1 190 ? -10.281 -9.773 -11.477 1 97.75 190 TYR B O 1
ATOM 3292 N N . ASP B 1 191 ? -11.078 -9.523 -13.586 1 98.12 191 ASP B N 1
ATOM 3293 C CA . ASP B 1 191 ? -10.836 -10.93 -13.914 1 98.12 191 ASP B CA 1
ATOM 3294 C C . ASP B 1 191 ? -9.344 -11.234 -13.969 1 98.12 191 ASP B C 1
ATOM 3296 O O . ASP B 1 191 ? -8.906 -12.32 -13.57 1 98.12 191 ASP B O 1
ATOM 3300 N N . GLU B 1 192 ? -8.516 -10.266 -14.453 1 98 192 GLU B N 1
ATOM 3301 C CA . GLU B 1 192 ? -7.07 -10.461 -14.477 1 98 192 GLU B CA 1
ATOM 3302 C C . GLU B 1 192 ? -6.496 -10.508 -13.062 1 98 192 GLU B C 1
ATOM 3304 O O . GLU B 1 192 ? -5.617 -11.32 -12.766 1 98 192 GLU B O 1
ATOM 3309 N N . MET B 1 193 ? -6.961 -9.633 -12.195 1 98.31 193 MET B N 1
ATOM 3310 C CA . MET B 1 193 ? -6.512 -9.648 -10.805 1 98.31 193 MET B CA 1
ATOM 3311 C C . MET B 1 193 ? -6.922 -10.945 -10.117 1 98.31 193 MET B C 1
ATOM 3313 O O . MET B 1 193 ? -6.137 -11.539 -9.383 1 98.31 193 MET B O 1
ATOM 3317 N N . ALA B 1 194 ? -8.172 -11.359 -10.391 1 98.5 194 ALA B N 1
ATOM 3318 C CA . ALA B 1 194 ? -8.656 -12.617 -9.828 1 98.5 194 ALA B CA 1
ATOM 3319 C C . ALA B 1 194 ? -7.77 -13.789 -10.25 1 98.5 194 ALA B C 1
ATOM 3321 O O . ALA B 1 194 ? -7.441 -14.656 -9.438 1 98.5 194 ALA B O 1
ATOM 3322 N N . LYS B 1 195 ? -7.418 -13.828 -11.516 1 98.19 195 LYS B N 1
ATOM 3323 C CA . LYS B 1 195 ? -6.566 -14.891 -12.039 1 98.19 195 LYS B CA 1
ATOM 3324 C C . LYS B 1 195 ? -5.219 -14.906 -11.32 1 98.19 195 LYS B C 1
ATOM 3326 O O . LYS B 1 195 ? -4.707 -15.977 -10.984 1 98.19 195 LYS B O 1
ATOM 3331 N N . VAL B 1 196 ? -4.641 -13.711 -11.125 1 98.62 196 VAL B N 1
ATOM 3332 C CA . VAL B 1 196 ? -3.352 -13.609 -10.453 1 98.62 196 VAL B CA 1
ATOM 3333 C C . VAL B 1 196 ? -3.479 -14.086 -9.008 1 98.62 196 VAL B C 1
ATOM 3335 O O . VAL B 1 196 ? -2.633 -14.836 -8.523 1 98.62 196 VAL B O 1
ATOM 3338 N N . ILE B 1 197 ? -4.531 -13.688 -8.305 1 98.81 197 ILE B N 1
ATOM 3339 C CA . ILE B 1 197 ? -4.762 -14.133 -6.934 1 98.81 197 ILE B CA 1
ATOM 3340 C C . ILE B 1 197 ? -4.922 -15.648 -6.902 1 98.81 197 ILE B C 1
ATOM 3342 O O . ILE B 1 197 ? -4.312 -16.328 -6.07 1 98.81 197 ILE B O 1
ATOM 3346 N N . CYS B 1 198 ? -5.711 -16.219 -7.82 1 98.5 198 CYS B N 1
ATOM 3347 C CA . CYS B 1 198 ? -5.938 -17.656 -7.855 1 98.5 198 CYS B CA 1
ATOM 3348 C C . CYS B 1 198 ? -4.637 -18.422 -8.117 1 98.5 198 CYS B C 1
ATOM 3350 O O . CYS B 1 198 ? -4.426 -19.5 -7.582 1 98.5 198 CYS B O 1
ATOM 3352 N N . ARG B 1 199 ? -3.773 -17.828 -8.969 1 98.31 199 ARG B N 1
ATOM 3353 C CA . ARG B 1 199 ? -2.49 -18.469 -9.25 1 98.31 199 ARG B CA 1
ATOM 3354 C C . ARG B 1 199 ? -1.648 -18.578 -7.98 1 98.31 199 ARG B C 1
ATOM 3356 O O . ARG B 1 199 ? -0.893 -19.547 -7.82 1 98.31 199 ARG B O 1
ATOM 3363 N N . LEU B 1 200 ? -1.764 -17.609 -7.066 1 98.5 200 LEU B N 1
ATOM 3364 C CA . LEU B 1 200 ? -1.033 -17.609 -5.805 1 98.5 200 LEU B CA 1
ATOM 3365 C C . LEU B 1 200 ? -1.579 -18.688 -4.867 1 98.5 200 LEU B C 1
ATOM 3367 O O . LEU B 1 200 ? -0.881 -19.125 -3.953 1 98.5 200 LEU B O 1
ATOM 3371 N N . VAL B 1 201 ? -2.836 -19.062 -5.07 1 98.56 201 VAL B N 1
ATOM 3372 C CA . VAL B 1 201 ? -3.5 -19.938 -4.113 1 98.56 201 VAL B CA 1
ATOM 3373 C C . VAL B 1 201 ? -3.51 -21.375 -4.645 1 98.56 201 VAL B C 1
ATOM 3375 O O . VAL B 1 201 ? -3.203 -22.312 -3.912 1 98.56 201 VAL B O 1
ATOM 3378 N N . PHE B 1 202 ? -3.809 -21.516 -6.004 1 97.81 202 PHE B N 1
ATOM 3379 C CA . PHE B 1 202 ? -4.094 -22.844 -6.551 1 97.81 202 PHE B CA 1
ATOM 3380 C C . PHE B 1 202 ? -3.102 -23.188 -7.652 1 97.81 202 PHE B C 1
ATOM 3382 O O . PHE B 1 202 ? -2.941 -22.438 -8.617 1 97.81 202 PHE B O 1
ATOM 3389 N N . PRO B 1 203 ? -2.57 -24.391 -7.559 1 96.81 203 PRO B N 1
ATOM 3390 C CA . PRO B 1 203 ? -1.938 -24.906 -8.773 1 96.81 203 PRO B CA 1
ATOM 3391 C C . PRO B 1 203 ? -2.918 -25.047 -9.938 1 96.81 203 PRO B C 1
ATOM 3393 O O . PRO B 1 203 ? -4.082 -25.406 -9.734 1 96.81 203 PRO B O 1
ATOM 3396 N N . PRO B 1 204 ? -2.49 -24.734 -11.117 1 93.75 204 PRO B N 1
ATOM 3397 C CA . PRO B 1 204 ? -3.393 -24.766 -12.266 1 93.75 204 PRO B CA 1
ATOM 3398 C C . PRO B 1 204 ? -4.133 -26.094 -12.406 1 93.75 204 PRO B C 1
ATOM 3400 O O . PRO B 1 204 ? -5.312 -26.109 -12.758 1 93.75 204 PRO B O 1
ATOM 3403 N N . GLN B 1 205 ? -3.506 -27.219 -12.148 1 91.94 205 GLN B N 1
ATOM 3404 C CA . GLN B 1 205 ? -4.129 -28.531 -12.289 1 91.94 205 GLN B CA 1
ATOM 3405 C C . GLN B 1 205 ? -5.309 -28.688 -11.336 1 91.94 205 GLN B C 1
ATOM 3407 O O . GLN B 1 205 ? -6.312 -29.312 -11.672 1 91.94 205 GLN B O 1
ATOM 3412 N N . ILE B 1 206 ? -5.152 -28.141 -10.141 1 93.19 206 ILE B N 1
ATOM 3413 C CA . ILE B 1 206 ? -6.211 -28.219 -9.133 1 93.19 206 ILE B CA 1
ATOM 3414 C C . ILE B 1 206 ? -7.379 -27.328 -9.555 1 93.19 206 ILE B C 1
ATOM 3416 O O . ILE B 1 206 ? -8.539 -27.703 -9.406 1 93.19 206 ILE B O 1
ATOM 3420 N N . MET B 1 207 ? -7.094 -26.156 -10.047 1 91.19 207 MET B N 1
ATOM 3421 C CA . MET B 1 207 ? -8.125 -25.234 -10.523 1 91.19 207 MET B CA 1
ATOM 3422 C C . MET B 1 207 ? -8.953 -25.875 -11.633 1 91.19 207 MET B C 1
ATOM 3424 O O . MET B 1 207 ? -10.172 -25.719 -11.672 1 91.19 207 MET B O 1
ATOM 3428 N N . GLU B 1 208 ? -8.281 -26.531 -12.547 1 89.88 208 GLU B N 1
ATOM 3429 C CA . GLU B 1 208 ? -8.969 -27.234 -13.633 1 89.88 208 GLU B CA 1
ATOM 3430 C C . GLU B 1 208 ? -9.922 -28.297 -13.094 1 89.88 208 GLU B C 1
ATOM 3432 O O . GLU B 1 208 ? -11.031 -28.453 -13.594 1 89.88 208 GLU B O 1
ATOM 3437 N N . LYS B 1 209 ? -9.5 -29.047 -12.117 1 89.88 209 LYS B N 1
ATOM 3438 C CA . LYS B 1 209 ? -10.328 -30.078 -11.492 1 89.88 209 LYS B CA 1
ATOM 3439 C C . LYS B 1 209 ? -11.539 -29.469 -10.805 1 89.88 209 LYS B C 1
ATOM 3441 O O . LYS B 1 209 ? -12.625 -30.047 -10.812 1 89.88 209 LYS B O 1
ATOM 3446 N N . MET B 1 210 ? -11.305 -28.328 -10.188 1 88.12 210 MET B N 1
ATOM 3447 C CA . MET B 1 210 ? -12.391 -27.625 -9.508 1 88.12 210 MET B CA 1
ATOM 3448 C C . MET B 1 210 ? -13.453 -27.172 -10.508 1 88.12 210 MET B C 1
ATOM 3450 O O . MET B 1 210 ? -14.648 -27.219 -10.219 1 88.12 210 MET B O 1
ATOM 3454 N N . TYR B 1 211 ? -13.062 -26.781 -11.719 1 83.62 211 TYR B N 1
ATOM 3455 C CA . TYR B 1 211 ? -13.977 -26.359 -12.773 1 83.62 211 TYR B CA 1
ATOM 3456 C C . TYR B 1 211 ? -14.789 -27.531 -13.297 1 83.62 211 TYR B C 1
ATOM 3458 O O . TYR B 1 211 ? -15.992 -27.406 -13.539 1 83.62 211 TYR B O 1
ATOM 3466 N N . GLU B 1 212 ? -14.125 -28.625 -13.594 1 77.88 212 GLU B N 1
ATOM 3467 C CA . GLU B 1 212 ? -14.75 -29.812 -14.164 1 77.88 212 GLU B CA 1
ATOM 3468 C C . GLU B 1 212 ? -15.781 -30.406 -13.211 1 77.88 212 GLU B C 1
ATOM 3470 O O . GLU B 1 212 ? -16.828 -30.906 -13.641 1 77.88 212 GLU B O 1
ATOM 3475 N N . SER B 1 213 ? -15.344 -30.547 -12.039 1 71.19 213 SER B N 1
ATOM 3476 C CA . SER B 1 213 ? -16.281 -31.109 -11.07 1 71.19 213 SER B CA 1
ATOM 3477 C C . SER B 1 213 ? -17.609 -30.359 -11.062 1 71.19 213 SER B C 1
ATOM 3479 O O . SER B 1 213 ? -18.625 -30.906 -10.672 1 71.19 213 SER B O 1
ATOM 3481 N N . ASN B 1 214 ? -17.5 -29.141 -11.539 1 63.5 214 ASN B N 1
ATOM 3482 C CA . ASN B 1 214 ? -18.719 -28.344 -11.508 1 63.5 214 ASN B CA 1
ATOM 3483 C C . ASN B 1 214 ? -19.359 -28.25 -12.891 1 63.5 214 ASN B C 1
ATOM 3485 O O . ASN B 1 214 ? -20.344 -27.531 -13.078 1 63.5 214 ASN B O 1
ATOM 3489 N N . GLY B 1 215 ? -19.016 -29.109 -13.766 1 61.09 215 GLY B N 1
ATOM 3490 C CA . GLY B 1 215 ? -19.625 -29.156 -15.094 1 61.09 215 GLY B CA 1
ATOM 3491 C C . GLY B 1 215 ? -19.234 -27.969 -15.961 1 61.09 215 GLY B C 1
ATOM 3492 O O . GLY B 1 215 ? -19.844 -27.734 -17 1 61.09 215 GLY B O 1
ATOM 3493 N N . GLU B 1 216 ? -18.359 -26.922 -15.523 1 57.75 216 GLU B N 1
ATOM 3494 C CA . GLU B 1 216 ? -18.062 -25.734 -16.312 1 57.75 216 GLU B CA 1
ATOM 3495 C C . GLU B 1 216 ? -16.766 -25.891 -17.094 1 57.75 216 GLU B C 1
ATOM 3497 O O . GLU B 1 216 ? -15.75 -26.312 -16.531 1 57.75 216 GLU B O 1
ATOM 3502 N N . THR B 1 217 ? -16.875 -26.422 -18.281 1 47.94 217 THR B N 1
ATOM 3503 C CA . THR B 1 217 ? -15.711 -26.484 -19.156 1 47.94 217 THR B CA 1
ATOM 3504 C C . THR B 1 217 ? -15.086 -25.094 -19.312 1 47.94 217 THR B C 1
ATOM 3506 O O . THR B 1 217 ? -15.797 -24.109 -19.516 1 47.94 217 THR B O 1
ATOM 3509 N N . LYS B 1 218 ? -13.867 -25.031 -19.125 1 50.41 218 LYS B N 1
ATOM 3510 C CA . LYS B 1 218 ? -13.156 -23.812 -19.5 1 50.41 218 LYS B CA 1
ATOM 3511 C C . LYS B 1 218 ? -13.469 -23.406 -20.938 1 50.41 218 LYS B C 1
ATOM 3513 O O . LYS B 1 218 ? -13.148 -24.156 -21.875 1 50.41 218 LYS B O 1
ATOM 3518 N N . ARG B 1 219 ? -14.594 -22.547 -21.312 1 33.62 219 ARG B N 1
ATOM 3519 C CA . ARG B 1 219 ? -14.578 -21.984 -22.672 1 33.62 219 ARG B CA 1
ATOM 3520 C C . ARG B 1 219 ? -13.305 -21.188 -22.922 1 33.62 219 ARG B C 1
ATOM 3522 O O . ARG B 1 219 ? -12.812 -20.5 -22.031 1 33.62 219 ARG B O 1
#

Secondary structure (DSSP, 8-state):
-----------------HHHHHHHHHHHHHHHHHHHHHHH-STT--HHHHHHHHTS-HHHHHHH-SSHHHHHHHHHHHTHHHHSPP---TTSS-HHHHHHHHHHHHHHHHHHH-GGGGHHHHGGG-HHHHHHHHHHHHHHHHHHHHHHHHHHHTT-S-SSS-HHHHHHHHHHHHHHGGGHHHHHSS---HHHHHHHHHHHHS-HHHHHHHHHTTT----/-----------------HHHHHHHHHHHHHHHHHHHHHHH-STT--HHHHHHHHTS-HHHHHHH-SSHHHHHHHHHHHTHHHHSPP---TTSS-HHHHHHHHHHHHHHHHHHH-GGGGHHHHGGG-HHHHHHHHHHHHHHHHHHHHHHHHHHHTT-S-SSS-HHHHHHHHHHHHHHGGGHHHHHSS---HHHHHHHHHHHHS-HHHHHHHHHTTT----

pLDDT: mean 88.35, std 16.43, range [29.45, 98.81]